Protein AF-0000000067007298 (afdb_homodimer)

Foldseek 3Di:
DDQAQQALAEEEFEVCQWFLNVLLVVSCVVNQYAYEYEYQDHDPVSVVVLVVADPDLPDTRHYHYDYADLLDLVRLLVSQVVCCVNRNAGHQEYELEFAAALLQALDDLNDPDPRSLVRCSRLAVSLVSSVVSNLVRCQVVLHEHEYEYEAALLCQDPDPLHNSNNVRRVNRLVVQQVCLCCCVVRVYAGEYEHEAAAPICSAPVGCLRCVQADVVVADHHYSNLSSVVRSCCGPVPPDGGSWYWYGQDSPDIDTADPPPGPGDDPNRDGDRPVVSCVVSVVSVVVVVVVVD/DDQAQQALAEEEAEVCQWFLNVLLVVSCVVNQYAYEYEYQDHDPVSVVVLVVADPDLPDTRYYHYDYADLLDLVRLLVSQVVCCVNRNAGHQEYELEFAAALLQALDDLNDPDPRSLVRCSRLAVSLVSSVVSNLVRCQVVLHEHEYEYEAALLCQDPDPLHNSNNVRRVNRLVVQQVCLCCCVVRVYAGEYEHEAAAPICSAPVGCLRVVQADVVVADHHYSNLSSVVRSCCGPVPPDGGSWYWYGQDSPDIDTADPPPGPGDDPNRDGDRPVVSCVVSVVSVVVVVVVVD

Nearest PDB structures (foldseek):
  3aus-assembly1_A  TM=8.364E-01  e=3.719E-18  Priestia megaterium
  4za2-assembly1_D  TM=8.605E-01  e=2.045E-17  Pectobacterium carotovorum subsp. carotovorum
  8w0o-assembly1_G  TM=8.439E-01  e=4.797E-17  B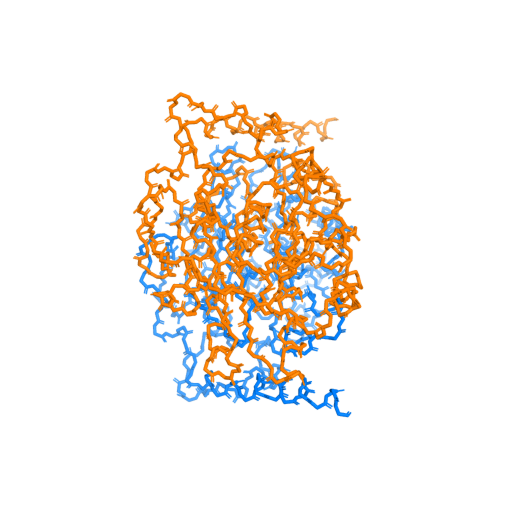acillus subtilis
  3wye-assembly1_B-2  TM=8.477E-01  e=1.271E-16  Klebsiella pneumoniae
  7e6o-assembly1_A  TM=8.256E-01  e=1.723E-16  Paracoccus denitrificans PD1222

Sequence (584 aa):
MSTPDLTGKGAIVTGGGSGISLAFTRHLHQAGCNVLICDLGLHREAQSWLDSLPKTSDANPRVVFSKTDVTDWKQLEQAFDVYAKEFGGVPHVLCPGAGIYEPSAPNFWNDKDDDGYKILRINLEHPIKMSRIAIRRWVQAGQPGNIILISSTGAQKASILTPLYGAAKQGISNLARALAPLEKMENIRVTAVAPGPTMSPLMYDHPEAIRFVDPEKDKLATTDEIARGMMALCFSGKFPAGTVLEVTHPDHWREVSLLNDPGPGAHAFTSRKDDAIVDVIAALDDDRARNRMSTPDLTGKGAIVTGGGSGISLAFTRHLHQAGCNVLICDLGLHREAQSWLDSLPKTSDANPRVVFSKTDVTDWKQLEQAFDVYAKEFGGVPHVLCPGAGIYEPSAPNFWNDKDDDGYKILRINLEHPIKMSRIAIRRWVQAGQPGNIILISSTGAQKASILTPLYGAAKQGISNLARALAPLEKMENIRVTAVAPGPTMSPLMYDHPEAIRFVDPEKDKLATTDEIARGMMALCFSGKFPAGTVLEVTHPDHWREVSLLNDPGPGAHAFTSRKDDAIVDVIAALDDDRARNR

Organism: NCBI:txid86049

Secondary structure (DSSP, 8-state):
-PPP--TT-EEEEETTTSHHHHHHHHHHHHTT-EEEEEES---HHHHHHHHHS--STT-SS-EEEEE--TT-HHHHHHHHHHHHHHHSS--SEEEE-----GGGSS-SSS--SGGGGHHHIIIIIHHHHHHHHHHHHHHHHT--EEEEEE--GGGGS--TT-HHHHHHHHHHHHHHHHTTTHHHHHSEEEEEEEE-SEESHHHHT-HHHHTT--TTT--PEEHHHHHHHHHHHHHSS-S-TT-EEEE-SSS-EEEPPSSS-----GGG--TTGGGGHHHHHHHHHHHHHHT-/-PPP--TT-EEEEETTTSHHHHHHHHHHHHTT-EEEEEES---HHHHHHHHHS--STT-SS-EEEEE--TT-HHHHHHHHHHHHHHHSS--SEEEE-----GGGSS-SSS-SSGGGGHHHIIIIIHHHHHHHHHHHHHHHHT--EEEEEE--GGGGS--TT-HHHHHHHHHHHHHHHHTTTHHHHHSEEEEEEEE-SEESHHHHT-HHHHTT--TTT--PEEHHHHHHHHHHHHHSS-S-TT-EEEE-SSS-EEEPPSSS-----GGG--TTGGGGHHHHHHHHHHHHHHT-

pLDDT: mean 92.86, std 8.15, range [44.5, 98.94]

Solvent-accessible surface area (backbone atoms only — not comparable to full-atom values): 29635 Å² total; per-residue (Å²): 131,84,78,63,82,32,66,89,38,30,29,39,27,26,26,26,21,41,41,49,36,26,35,33,49,51,52,40,39,73,28,26,16,26,34,37,30,28,18,81,58,62,38,70,70,38,48,55,51,57,69,70,45,79,83,53,92,81,46,79,51,44,76,46,83,42,81,31,56,64,76,36,66,68,46,53,56,44,49,54,52,53,42,26,72,75,73,53,69,76,56,42,32,40,26,52,44,36,64,77,53,41,72,74,45,56,21,83,71,69,43,89,56,81,68,23,49,50,54,45,36,37,46,31,46,26,36,53,53,49,49,45,54,48,51,38,54,25,49,37,68,73,39,56,35,35,37,46,38,66,33,28,43,50,41,66,46,69,36,69,82,33,44,63,50,25,17,20,21,35,20,42,46,37,39,15,40,11,40,23,64,35,32,81,74,58,46,27,35,22,26,23,36,16,42,26,53,50,65,26,57,82,28,75,72,27,66,75,52,38,71,33,49,41,76,88,77,29,60,59,32,49,28,61,50,44,21,51,53,48,50,40,56,73,68,62,76,79,50,61,57,22,39,31,35,32,38,45,44,88,87,54,70,43,78,60,52,88,53,52,22,86,56,75,63,82,38,50,56,56,85,32,48,76,64,52,50,57,60,56,50,50,37,50,51,52,35,36,47,67,73,102,129,83,77,63,83,31,66,90,37,30,30,42,27,26,27,25,22,41,42,48,36,26,34,33,48,51,53,41,37,74,27,26,16,28,34,38,29,27,17,82,59,63,38,70,70,40,48,53,53,58,70,68,45,78,82,53,90,81,47,78,50,45,76,46,81,41,82,31,54,63,74,36,67,69,46,52,56,44,49,54,53,52,43,25,74,74,71,52,68,75,56,41,32,40,26,52,44,37,67,79,54,42,71,74,44,57,21,83,71,67,43,89,55,83,68,23,50,49,55,45,36,37,45,30,45,28,35,53,52,49,49,46,52,50,51,40,54,25,49,36,68,73,38,54,36,34,38,46,38,65,32,29,43,52,40,67,46,68,36,68,82,34,45,64,51,26,19,20,21,35,21,43,46,35,40,15,41,12,40,23,64,35,30,82,74,57,46,28,35,23,26,22,36,16,41,27,51,48,66,27,59,80,28,75,73,26,66,75,52,40,72,33,49,42,77,89,77,29,63,60,32,49,29,59,50,45,21,51,53,48,50,39,56,75,68,62,78,76,51,62,58,22,40,31,35,33,38,44,43,88,88,53,69,44,78,61,51,90,51,53,23,84,57,74,63,82,37,50,56,55,83,31,48,76,64,51,51,57,58,56,52,50,35,52,51,51,34,36,48,68,75,103

Structure (mmCIF, N/CA/C/O backbone):
data_AF-0000000067007298-model_v1
#
loop_
_entity.id
_entity.type
_entity.pdbx_description
1 polymer 'NAD-dependent 15-hydroxyprostaglandin dehydrogenase'
#
loop_
_atom_site.group_PDB
_atom_site.id
_atom_site.type_symbol
_atom_site.label_atom_id
_atom_site.label_alt_id
_atom_site.label_comp_id
_atom_site.label_asym_id
_atom_site.label_entity_id
_atom_site.label_seq_id
_atom_site.pdbx_PDB_ins_code
_atom_site.Cartn_x
_atom_site.Cartn_y
_atom_site.Cartn_z
_atom_site.occupancy
_atom_site.B_iso_or_equiv
_atom_site.auth_seq_id
_atom_site.auth_comp_id
_atom_site.auth_asym_id
_atom_site.auth_atom_id
_atom_site.pdbx_PDB_model_num
ATOM 1 N N . MET A 1 1 ? -5.266 19.812 27.375 1 55.03 1 MET A N 1
ATOM 2 C CA . MET A 1 1 ? -3.965 20.219 26.844 1 55.03 1 MET A CA 1
ATOM 3 C C . MET A 1 1 ? -4.027 21.625 26.25 1 55.03 1 MET A C 1
ATOM 5 O O . MET A 1 1 ? -5.059 22.031 25.719 1 55.03 1 MET A O 1
ATOM 9 N N . SER A 1 2 ? -3.096 22.5 26.672 1 64.62 2 SER A N 1
ATOM 10 C CA . SER A 1 2 ? -3.133 23.891 26.203 1 64.62 2 SER A CA 1
ATOM 11 C C . SER A 1 2 ? -2.992 23.969 24.688 1 64.62 2 SER A C 1
ATOM 13 O O . SER A 1 2 ? -2.268 23.188 24.078 1 64.62 2 SER A O 1
ATOM 15 N N . THR A 1 3 ? -3.85 24.688 24.031 1 80.5 3 THR A N 1
ATOM 16 C CA . THR A 1 3 ? -3.811 24.906 22.578 1 80.5 3 THR A CA 1
ATOM 17 C C . THR A 1 3 ? -2.473 25.5 22.156 1 80.5 3 THR A C 1
ATOM 19 O O . THR A 1 3 ? -2.016 26.484 22.75 1 80.5 3 THR A O 1
ATOM 22 N N . PRO A 1 4 ? -1.777 24.797 21.328 1 90.88 4 PRO A N 1
ATOM 23 C CA . PRO A 1 4 ? -0.514 25.359 20.859 1 90.88 4 PRO A CA 1
ATOM 24 C C . PRO A 1 4 ? -0.687 26.734 20.219 1 90.88 4 PRO A C 1
ATOM 26 O O . PRO A 1 4 ? -1.774 27.062 19.734 1 90.88 4 PRO A O 1
ATOM 29 N N . ASP A 1 5 ? 0.303 27.625 20.359 1 95.38 5 ASP A N 1
ATOM 30 C CA . ASP A 1 5 ? 0.325 28.906 19.656 1 95.38 5 ASP A CA 1
ATOM 31 C C . ASP A 1 5 ? 1.028 28.781 18.312 1 95.38 5 ASP A C 1
ATOM 33 O O . ASP A 1 5 ? 2.254 28.672 18.25 1 95.38 5 ASP A O 1
ATOM 37 N N . LEU A 1 6 ? 0.239 28.828 17.234 1 96.94 6 LEU A N 1
ATOM 38 C CA . LEU A 1 6 ? 0.769 28.641 15.891 1 96.94 6 LEU A CA 1
ATOM 39 C C . LEU A 1 6 ? 0.742 29.938 15.109 1 96.94 6 LEU A C 1
ATOM 41 O O . LEU A 1 6 ? 0.71 29.938 13.875 1 96.94 6 LEU A O 1
ATOM 45 N N . THR A 1 7 ? 0.731 31.031 15.883 1 96.12 7 THR A N 1
ATOM 46 C CA . THR A 1 7 ? 0.759 32.344 15.234 1 96.12 7 THR A CA 1
ATOM 47 C C . THR A 1 7 ? 1.989 32.469 14.344 1 96.12 7 THR A C 1
ATOM 49 O O . THR A 1 7 ? 3.105 32.188 14.766 1 96.12 7 THR A O 1
ATOM 52 N N . GLY A 1 8 ? 1.738 32.844 13.133 1 93.5 8 GLY A N 1
ATOM 53 C CA . GLY A 1 8 ? 2.828 33.031 12.188 1 93.5 8 GLY A CA 1
ATOM 54 C C . GLY A 1 8 ? 3.244 31.75 11.477 1 93.5 8 GLY A C 1
ATOM 55 O O . GLY A 1 8 ? 4.094 31.781 10.586 1 93.5 8 GLY A O 1
ATOM 56 N N . LYS A 1 9 ? 2.664 30.672 11.828 1 96.38 9 LYS A N 1
ATOM 57 C CA . LYS A 1 9 ? 2.934 29.406 11.156 1 96.38 9 LYS A CA 1
ATOM 58 C C . LYS A 1 9 ? 1.862 29.094 10.117 1 96.38 9 LYS A C 1
ATOM 60 O O . LYS A 1 9 ? 0.823 29.75 10.07 1 96.38 9 LYS A O 1
ATOM 65 N N . GLY A 1 10 ? 2.182 28.172 9.234 1 98.25 10 GLY A N 1
ATOM 66 C CA . GLY A 1 10 ? 1.24 27.828 8.18 1 98.25 10 GLY A CA 1
ATOM 67 C C . GLY A 1 10 ? 1.173 26.328 7.914 1 98.25 10 GLY A C 1
ATOM 68 O O . GLY A 1 10 ? 2.041 25.578 8.359 1 98.25 10 GLY A O 1
ATOM 69 N N . ALA A 1 11 ? 0.067 25.938 7.227 1 98.88 11 ALA A N 1
ATOM 70 C CA . ALA A 1 11 ? -0.175 24.547 6.902 1 98.88 11 ALA A CA 1
ATOM 71 C C . ALA A 1 11 ? -0.782 24.391 5.512 1 98.88 11 ALA A C 1
ATOM 73 O O . ALA A 1 11 ? -1.466 25.297 5.027 1 98.88 11 ALA A O 1
ATOM 74 N N . ILE A 1 12 ? -0.467 23.344 4.844 1 98.94 12 ILE A N 1
ATOM 75 C CA . ILE A 1 12 ? -1.199 22.859 3.678 1 98.94 12 ILE A CA 1
ATOM 76 C C . ILE A 1 12 ? -1.987 21.609 4.043 1 98.94 12 ILE A C 1
ATOM 78 O O . ILE A 1 12 ? -1.434 20.656 4.609 1 98.94 12 ILE A O 1
ATOM 82 N N . VAL A 1 13 ? -3.27 21.625 3.785 1 98.94 13 VAL A N 1
ATOM 83 C CA . VAL A 1 13 ? -4.148 20.484 4.066 1 98.94 13 VAL A CA 1
ATOM 84 C C . VAL A 1 13 ? -4.891 20.078 2.793 1 98.94 13 VAL A C 1
ATOM 86 O O . VAL A 1 13 ? -5.754 20.812 2.309 1 98.94 13 VAL A O 1
ATOM 89 N N . THR A 1 14 ? -4.57 18.953 2.213 1 98.88 14 THR A N 1
ATOM 90 C CA . THR A 1 14 ? -5.41 18.438 1.137 1 98.88 14 THR A CA 1
ATOM 91 C C . THR A 1 14 ? -6.637 17.719 1.701 1 98.88 14 THR A C 1
ATOM 93 O O . THR A 1 14 ? -6.594 17.188 2.809 1 98.88 14 THR A O 1
ATOM 96 N N . GLY A 1 15 ? -7.668 17.75 0.912 1 98.31 15 GLY A N 1
ATOM 97 C CA . GLY A 1 15 ? -8.922 17.203 1.422 1 98.31 15 GLY A CA 1
ATOM 98 C C . GLY A 1 15 ? -9.531 18.047 2.516 1 98.31 15 GLY A C 1
ATOM 99 O O . GLY A 1 15 ? -10.445 17.609 3.219 1 98.31 15 GLY A O 1
ATOM 100 N N . GLY A 1 16 ? -9.031 19.25 2.705 1 98.38 16 GLY A N 1
ATOM 101 C CA . GLY A 1 16 ? -9.469 20.125 3.775 1 98.38 16 GLY A CA 1
ATOM 102 C C . GLY A 1 16 ? -10.852 20.719 3.545 1 98.38 16 GLY A C 1
ATOM 103 O O . GLY A 1 16 ? -11.352 21.484 4.367 1 98.38 16 GLY A O 1
ATOM 104 N N . GLY A 1 17 ? -11.492 20.328 2.461 1 97.56 17 GLY A N 1
ATOM 105 C CA . GLY A 1 17 ? -12.812 20.844 2.135 1 97.56 17 GLY A CA 1
ATOM 106 C C . GLY A 1 17 ? -13.938 20.078 2.797 1 97.56 17 GLY A C 1
ATOM 107 O O . GLY A 1 17 ? -15.109 20.438 2.65 1 97.56 17 GLY A O 1
ATOM 108 N N . SER A 1 18 ? -13.578 19 3.57 1 96.81 18 SER A N 1
ATOM 109 C CA . SER A 1 18 ? -14.633 18.234 4.215 1 96.81 18 SER A CA 1
ATOM 110 C C . SER A 1 18 ? -14.07 17.344 5.316 1 96.81 18 SER A C 1
ATOM 112 O O . SER A 1 18 ? -12.852 17.172 5.422 1 96.81 18 SER A O 1
ATOM 114 N N . GLY A 1 19 ? -14.883 16.984 6.199 1 96.75 19 GLY A N 1
ATOM 115 C CA . GLY A 1 19 ? -14.656 15.852 7.086 1 96.75 19 GLY A CA 1
ATOM 116 C C . GLY A 1 19 ? -13.523 16.094 8.07 1 96.75 19 GLY A C 1
ATOM 117 O O . GLY A 1 19 ? -13.461 17.141 8.711 1 96.75 19 GLY A O 1
ATOM 118 N N . ILE A 1 20 ? -12.711 15.062 8.242 1 97.62 20 ILE A N 1
ATOM 119 C CA . ILE A 1 20 ? -11.648 15.031 9.234 1 97.62 20 ILE A CA 1
ATOM 120 C C . ILE A 1 20 ? -10.641 16.141 8.945 1 97.62 20 ILE A C 1
ATOM 122 O O . ILE A 1 20 ? -10.219 16.859 9.852 1 97.62 20 ILE A O 1
ATOM 126 N N . SER A 1 21 ? -10.312 16.328 7.676 1 98.69 21 SER A N 1
ATOM 127 C CA . SER A 1 21 ? -9.305 17.312 7.305 1 98.69 21 SER A CA 1
ATOM 128 C C . SER A 1 21 ? -9.828 18.734 7.477 1 98.69 21 SER A C 1
ATOM 130 O O . SER A 1 21 ? -9.07 19.656 7.809 1 98.69 21 SER A O 1
ATOM 132 N N . LEU A 1 22 ? -11.148 18.922 7.281 1 98.62 22 LEU A N 1
ATOM 133 C CA . LEU A 1 22 ? -11.75 20.219 7.574 1 98.62 22 LEU A CA 1
ATOM 134 C C . LEU A 1 22 ? -11.695 20.516 9.07 1 98.62 22 LEU A C 1
ATOM 136 O O . LEU A 1 22 ? -11.352 21.641 9.469 1 98.62 22 LEU A O 1
ATOM 140 N N . ALA A 1 23 ? -12.023 19.516 9.867 1 98.44 23 ALA A N 1
ATOM 141 C CA . ALA A 1 23 ? -11.969 19.688 11.312 1 98.44 23 ALA A CA 1
ATOM 142 C C . ALA A 1 23 ? -10.555 20.031 11.766 1 98.44 23 ALA A C 1
ATOM 144 O O . ALA A 1 23 ? -10.359 20.891 12.625 1 98.44 23 ALA A O 1
ATOM 145 N N . PHE A 1 24 ? -9.578 19.375 11.195 1 98.62 24 PHE A N 1
ATOM 146 C CA . PHE A 1 24 ? -8.188 19.672 11.516 1 98.62 24 PHE A CA 1
ATOM 147 C C . PHE A 1 24 ? -7.828 21.094 11.117 1 98.62 24 PHE A C 1
ATOM 149 O O . PHE A 1 24 ? -7.18 21.812 11.883 1 98.62 24 PHE A O 1
ATOM 156 N N . THR A 1 25 ? -8.289 21.516 9.93 1 98.75 25 THR A N 1
ATOM 157 C CA . THR A 1 25 ? -8.078 22.875 9.453 1 98.75 25 THR A CA 1
ATOM 158 C C . THR A 1 25 ? -8.625 23.891 10.453 1 98.75 25 THR A C 1
ATOM 160 O O . THR A 1 25 ? -7.969 24.875 10.766 1 98.75 25 THR A O 1
ATOM 163 N N . ARG A 1 26 ? -9.797 23.641 10.969 1 98.38 26 ARG A N 1
ATOM 164 C CA . ARG A 1 26 ? -10.422 24.531 11.938 1 98.38 26 ARG A CA 1
ATOM 165 C C . ARG A 1 26 ? -9.594 24.641 13.211 1 98.38 26 ARG A C 1
ATOM 167 O O . ARG A 1 26 ? -9.414 25.734 13.75 1 98.38 26 ARG A O 1
ATOM 174 N N . HIS A 1 27 ? -9.078 23.5 13.656 1 98.12 27 HIS A N 1
ATOM 175 C CA . HIS A 1 27 ? -8.242 23.5 14.852 1 98.12 27 HIS A CA 1
ATOM 176 C C . HIS A 1 27 ? -6.949 24.266 14.625 1 98.12 27 HIS A C 1
ATOM 178 O O . HIS A 1 27 ? -6.512 25.031 15.492 1 98.12 27 HIS A O 1
ATOM 184 N N . LEU A 1 28 ? -6.332 24.094 13.477 1 98.5 28 LEU A N 1
ATOM 185 C CA . LEU A 1 28 ? -5.121 24.828 13.125 1 98.5 28 LEU A CA 1
ATOM 186 C C . LEU A 1 28 ? -5.387 26.328 13.109 1 98.5 28 LEU A C 1
ATOM 188 O O . LEU A 1 28 ? -4.625 27.109 13.688 1 98.5 28 LEU A O 1
ATOM 192 N N . HIS A 1 29 ? -6.492 26.688 12.469 1 97.88 29 HIS A N 1
ATOM 193 C CA . HIS A 1 29 ? -6.867 28.094 12.367 1 97.88 29 HIS A CA 1
ATOM 194 C C . HIS A 1 29 ? -7.113 28.703 13.75 1 97.88 29 HIS A C 1
ATOM 196 O O . HIS A 1 29 ? -6.645 29.797 14.039 1 97.88 29 HIS A O 1
ATOM 202 N N . GLN A 1 30 ? -7.805 27.938 14.555 1 96.69 30 GLN A N 1
ATOM 203 C CA . GLN A 1 30 ? -8.102 28.391 15.906 1 96.69 30 GLN A CA 1
ATOM 204 C C . GLN A 1 30 ? -6.82 28.609 16.703 1 96.69 30 GLN A C 1
ATOM 206 O O . GLN A 1 30 ? -6.766 29.484 17.578 1 96.69 30 GLN A O 1
ATOM 211 N N . ALA A 1 31 ? -5.809 27.906 16.359 1 97.69 31 ALA A N 1
ATOM 212 C CA . ALA A 1 31 ? -4.531 28 17.062 1 97.69 31 ALA A CA 1
ATOM 213 C C . ALA A 1 31 ? -3.664 29.109 16.484 1 97.69 31 ALA A C 1
ATOM 215 O O . ALA A 1 31 ? -2.533 29.312 16.922 1 97.69 31 ALA A O 1
ATOM 216 N N . GLY A 1 32 ? -4.156 29.781 15.43 1 97.19 32 GLY A N 1
ATOM 217 C CA . GLY A 1 32 ? -3.451 30.938 14.875 1 97.19 32 GLY A CA 1
ATOM 218 C C . GLY A 1 32 ? -2.715 30.609 13.586 1 97.19 32 GLY A C 1
ATOM 219 O O . GLY A 1 32 ? -1.942 31.438 13.086 1 97.19 32 GLY A O 1
ATOM 220 N N . CYS A 1 33 ? -2.949 29.438 12.992 1 97.81 33 CYS A N 1
ATOM 221 C CA . CYS A 1 33 ? -2.217 28.938 11.836 1 97.81 33 CYS A CA 1
ATOM 222 C C . CYS A 1 33 ? -2.869 29.375 10.539 1 97.81 33 CYS A C 1
ATOM 224 O O . CYS A 1 33 ? -4.086 29.281 10.383 1 97.81 33 CYS A O 1
ATOM 226 N N . ASN A 1 34 ? -2.07 29.969 9.578 1 97.69 34 ASN A N 1
ATOM 227 C CA . ASN A 1 34 ? -2.555 30.125 8.211 1 97.69 34 ASN A CA 1
ATOM 228 C C . ASN A 1 34 ? -2.695 28.781 7.508 1 97.69 34 ASN A C 1
ATOM 230 O O . ASN A 1 34 ? -1.831 27.906 7.641 1 97.69 34 ASN A O 1
ATOM 234 N N . VAL A 1 35 ? -3.811 28.578 6.809 1 98.62 35 VAL A N 1
ATOM 235 C CA . VAL A 1 35 ? -4.016 27.25 6.223 1 98.62 35 VAL A CA 1
ATOM 236 C C . VAL A 1 35 ? -4.395 27.391 4.75 1 98.62 35 VAL A C 1
ATOM 238 O O . VAL A 1 35 ? -5.289 28.172 4.402 1 98.62 35 VAL A O 1
ATOM 241 N N . LEU A 1 36 ? -3.688 26.734 3.865 1 98.81 36 LEU A N 1
ATOM 242 C CA . LEU A 1 36 ? -4.098 26.516 2.482 1 98.81 36 LEU A CA 1
ATOM 243 C C . LEU A 1 36 ? -4.855 25.188 2.34 1 98.81 36 LEU A C 1
ATOM 245 O O . LEU A 1 36 ? -4.281 24.125 2.521 1 98.81 36 LEU A O 1
ATOM 249 N N . ILE A 1 37 ? -6.129 25.281 2.029 1 98.81 37 ILE A N 1
ATOM 250 C CA . ILE A 1 37 ? -6.941 24.109 1.726 1 98.81 37 ILE A CA 1
ATOM 251 C C . ILE A 1 37 ? -6.762 23.719 0.26 1 98.81 37 ILE A C 1
ATOM 253 O O . ILE A 1 37 ? -7.008 24.531 -0.637 1 98.81 37 ILE A O 1
ATOM 257 N N . CYS A 1 38 ? -6.324 22.547 0.011 1 98.88 38 CYS A N 1
ATOM 258 C CA . CYS A 1 38 ? -6.254 21.969 -1.327 1 98.88 38 CYS A CA 1
ATOM 259 C C . CYS A 1 38 ? -7.285 20.859 -1.499 1 98.88 38 CYS A C 1
ATOM 261 O O . CYS A 1 38 ? -7.25 19.844 -0.785 1 98.88 38 CYS A O 1
ATOM 263 N N . ASP A 1 39 ? -8.18 21 -2.391 1 98.44 39 ASP A N 1
ATOM 264 C CA . ASP A 1 39 ? -9.266 20.047 -2.619 1 98.44 39 ASP A CA 1
ATOM 265 C C . ASP A 1 39 ? -9.867 20.234 -4.012 1 98.44 39 ASP A C 1
ATOM 267 O O . ASP A 1 39 ? -9.586 21.219 -4.691 1 98.44 39 ASP A O 1
ATOM 271 N N . LEU A 1 40 ? -10.641 19.25 -4.438 1 97.38 40 LEU A N 1
ATOM 272 C CA . LEU A 1 40 ? -11.383 19.391 -5.688 1 97.38 40 LEU A CA 1
ATOM 273 C C . LEU A 1 40 ? -12.539 20.375 -5.523 1 97.38 40 LEU A C 1
ATOM 275 O O . LEU A 1 40 ? -12.961 21 -6.492 1 97.38 40 LEU A O 1
ATOM 279 N N . GLY A 1 41 ? -13.07 20.422 -4.316 1 96.81 41 GLY A N 1
ATOM 280 C CA . GLY A 1 41 ? -14.195 21.281 -3.996 1 96.81 41 GLY A CA 1
ATOM 281 C C . GLY A 1 41 ? -14.461 21.391 -2.506 1 96.81 41 GLY A C 1
ATOM 282 O O . GLY A 1 41 ? -13.812 20.719 -1.704 1 96.81 41 GLY A O 1
ATOM 283 N N . LEU A 1 42 ? -15.352 22.328 -2.148 1 97.44 42 LEU A N 1
ATOM 284 C CA . LEU A 1 42 ? -15.742 22.562 -0.762 1 97.44 42 LEU A CA 1
ATOM 285 C C . LEU A 1 42 ? -17.125 21.969 -0.482 1 97.44 42 LEU A C 1
ATOM 287 O O . LEU A 1 42 ? -18.078 22.25 -1.202 1 97.44 42 LEU A O 1
ATOM 291 N N . HIS A 1 43 ? -17.078 21.094 0.503 1 96.25 43 HIS A N 1
ATOM 292 C CA . HIS A 1 43 ? -18.391 20.688 1.004 1 96.25 43 HIS A CA 1
ATOM 293 C C . HIS A 1 43 ? -19.156 21.891 1.547 1 96.25 43 HIS A C 1
ATOM 295 O O . HIS A 1 43 ? -18.562 22.906 1.887 1 96.25 43 HIS A O 1
ATOM 301 N N . ARG A 1 44 ? -20.453 21.766 1.698 1 95.81 44 ARG A N 1
ATOM 302 C CA . ARG A 1 44 ? -21.312 22.859 2.152 1 95.81 44 ARG A CA 1
ATOM 303 C C . ARG A 1 44 ? -20.859 23.375 3.516 1 95.81 44 ARG A C 1
ATOM 305 O O . ARG A 1 44 ? -20.875 24.578 3.76 1 95.81 44 ARG A O 1
ATOM 312 N N . GLU A 1 45 ? -20.469 22.453 4.34 1 95.62 45 GLU A N 1
ATOM 313 C CA . GLU A 1 45 ? -20 22.844 5.672 1 95.62 45 GLU A CA 1
ATOM 314 C C . GLU A 1 45 ? -18.734 23.688 5.594 1 95.62 45 GLU A C 1
ATOM 316 O O . GLU A 1 45 ? -18.578 24.656 6.344 1 95.62 45 GLU A O 1
ATOM 321 N N . ALA A 1 46 ? -17.875 23.312 4.75 1 97.75 46 ALA A N 1
ATOM 322 C CA . ALA A 1 46 ? -16.625 24.062 4.57 1 97.75 46 ALA A CA 1
ATOM 323 C C . ALA A 1 46 ? -16.891 25.453 4 1 97.75 46 ALA A C 1
ATOM 325 O O . ALA A 1 46 ? -16.328 26.438 4.473 1 97.75 46 ALA A O 1
ATOM 326 N N . GLN A 1 47 ? -17.75 25.484 3.006 1 97.62 47 GLN A N 1
ATOM 327 C CA . GLN A 1 47 ? -18.109 26.75 2.393 1 97.62 47 GLN A CA 1
ATOM 328 C C . GLN A 1 47 ? -18.688 27.719 3.42 1 97.62 47 GLN A C 1
ATOM 330 O O . GLN A 1 47 ? -18.297 28.875 3.49 1 97.62 47 GLN A O 1
ATOM 335 N N . SER A 1 48 ? -19.625 27.203 4.191 1 97.38 48 SER A N 1
ATOM 336 C CA . SER A 1 48 ? -20.281 28.031 5.215 1 97.38 48 SER A CA 1
ATOM 337 C C . SER A 1 48 ? -19.266 28.547 6.23 1 97.38 48 SER A C 1
ATOM 339 O O . SER A 1 48 ? -19.328 29.703 6.637 1 97.38 48 SER A O 1
ATOM 341 N N . TRP A 1 49 ? -18.344 27.672 6.633 1 97.5 49 TRP A N 1
ATOM 342 C CA . TRP A 1 49 ? -17.328 28.078 7.605 1 97.5 49 TRP A CA 1
ATOM 343 C C . TRP A 1 49 ? -16.406 29.141 7.027 1 97.5 49 TRP A C 1
ATOM 345 O O . TRP A 1 49 ? -16.141 30.156 7.672 1 97.5 49 TRP A O 1
ATOM 355 N N . LEU A 1 50 ? -15.961 28.922 5.824 1 96.75 50 LEU A N 1
ATOM 356 C CA . LEU A 1 50 ? -15.062 29.891 5.18 1 96.75 50 LEU A CA 1
ATOM 357 C C . LEU A 1 50 ? -15.75 31.234 5.004 1 96.75 50 LEU A C 1
ATOM 359 O O . LEU A 1 50 ? -15.117 32.281 5.164 1 96.75 50 LEU A O 1
ATOM 363 N N . ASP A 1 51 ? -17.031 31.203 4.684 1 96.06 51 ASP A N 1
ATOM 364 C CA . ASP A 1 51 ? -17.797 32.438 4.5 1 96.06 51 ASP A CA 1
ATOM 365 C C . ASP A 1 51 ? -17.938 33.219 5.812 1 96.06 51 ASP A C 1
ATOM 367 O O . ASP A 1 51 ? -18.172 34.406 5.809 1 96.06 51 ASP A O 1
ATOM 371 N N . SER A 1 52 ? -17.781 32.469 6.891 1 95.75 52 SER A N 1
ATOM 372 C CA . SER A 1 52 ? -17.953 33.094 8.195 1 95.75 52 SER A CA 1
ATOM 373 C C . SER A 1 52 ? -16.656 33.781 8.656 1 95.75 52 SER A C 1
ATOM 375 O O . SER A 1 52 ? -16.672 34.562 9.609 1 95.75 52 SER A O 1
ATOM 377 N N . LEU A 1 53 ? -15.547 33.406 8.062 1 95.06 53 LEU A N 1
ATOM 378 C CA . LEU A 1 53 ? -14.258 33.969 8.438 1 95.06 53 LEU A CA 1
ATOM 379 C C . LEU A 1 53 ? -14.078 35.375 7.879 1 95.06 53 LEU A C 1
ATOM 381 O O . LEU A 1 53 ? -14.641 35.719 6.836 1 95.06 53 LEU A O 1
ATOM 385 N N . PRO A 1 54 ? -13.312 36.25 8.586 1 89.06 54 PRO A N 1
ATOM 386 C CA . PRO A 1 54 ? -13.016 37.562 8.031 1 89.06 54 PRO A CA 1
ATOM 387 C C . PRO A 1 54 ? -12.328 37.5 6.672 1 89.06 54 PRO A C 1
ATOM 389 O O . PRO A 1 54 ? -11.453 36.656 6.461 1 89.06 54 PRO A O 1
ATOM 392 N N . LYS A 1 55 ? -12.789 38.312 5.84 1 79.06 55 LYS A N 1
ATOM 393 C CA . LYS A 1 55 ? -12.266 38.281 4.477 1 79.06 55 LYS A CA 1
ATOM 394 C C . LYS A 1 55 ? -11.32 39.469 4.23 1 79.06 55 LYS A C 1
ATOM 396 O O . LYS A 1 55 ? -10.805 39.625 3.123 1 79.06 55 LYS A O 1
ATOM 401 N N . THR A 1 56 ? -10.938 40.125 5.25 1 79.38 56 THR A N 1
ATOM 402 C CA . THR A 1 56 ? -10.07 41.25 5.055 1 79.38 56 THR A CA 1
ATOM 403 C C . THR A 1 56 ? -8.617 40.812 4.867 1 79.38 56 THR A C 1
ATOM 405 O O . THR A 1 56 ? -8.227 39.75 5.344 1 79.38 56 THR A O 1
ATOM 408 N N . SER A 1 57 ? -7.93 41.531 4.125 1 74.06 57 SER A N 1
ATOM 409 C CA . SER A 1 57 ? -6.531 41.219 3.846 1 74.06 57 SER A CA 1
ATOM 410 C C . SER A 1 57 ? -5.699 41.219 5.121 1 74.06 57 SER A C 1
ATOM 412 O O . SER A 1 57 ? -4.621 40.625 5.164 1 74.06 57 SER A O 1
ATOM 414 N N . ASP A 1 58 ? -6.215 41.844 6.156 1 82.12 58 ASP A N 1
ATOM 415 C CA . ASP A 1 58 ? -5.434 41.969 7.387 1 82.12 58 ASP A CA 1
ATOM 416 C C . ASP A 1 58 ? -5.836 40.906 8.398 1 82.12 58 ASP A C 1
ATOM 418 O O . ASP A 1 58 ? -5.312 40.844 9.508 1 82.12 58 ASP A O 1
ATOM 422 N N . ALA A 1 59 ? -6.723 40.062 7.875 1 85.38 59 ALA A N 1
ATOM 423 C CA . ALA A 1 59 ? -7.113 38.969 8.766 1 85.38 59 ALA A CA 1
ATOM 424 C C . ALA A 1 59 ? -5.93 38.062 9.07 1 85.38 59 ALA A C 1
ATOM 426 O O . ALA A 1 59 ? -5.117 37.781 8.188 1 85.38 59 ALA A O 1
ATOM 427 N N . ASN A 1 60 ? -5.699 37.812 10.281 1 89 60 ASN A N 1
ATOM 428 C CA . ASN A 1 60 ? -4.684 36.875 10.766 1 89 60 ASN A CA 1
ATOM 429 C C . ASN A 1 60 ? -5.191 36.062 11.961 1 89 60 ASN A C 1
ATOM 431 O O . ASN A 1 60 ? -5.574 36.656 12.984 1 89 60 ASN A O 1
ATOM 435 N N . PRO A 1 61 ? -5.324 34.688 11.711 1 95.5 61 PRO A N 1
ATOM 436 C CA . PRO A 1 61 ? -4.875 33.844 10.617 1 95.5 61 PRO A CA 1
ATOM 437 C C . PRO A 1 61 ? -5.871 33.781 9.461 1 95.5 61 PRO A C 1
ATOM 439 O O . PRO A 1 61 ? -7.035 34.156 9.625 1 95.5 61 PRO A O 1
ATOM 442 N N . ARG A 1 62 ? -5.379 33.344 8.281 1 96.06 62 ARG A N 1
ATOM 443 C CA . ARG A 1 62 ? -6.199 33.25 7.078 1 96.06 62 ARG A CA 1
ATOM 444 C C . ARG A 1 62 ? -6.32 31.781 6.641 1 96.06 62 ARG A C 1
ATOM 446 O O . ARG A 1 62 ? -5.438 30.969 6.922 1 96.06 62 ARG A O 1
ATOM 453 N N . VAL A 1 63 ? -7.41 31.5 6.047 1 97.56 63 VAL A N 1
ATOM 454 C CA . VAL A 1 63 ? -7.621 30.234 5.352 1 97.56 63 VAL A CA 1
ATOM 455 C C . VAL A 1 63 ? -7.918 30.5 3.877 1 97.56 63 VAL A C 1
ATOM 457 O O . VAL A 1 63 ? -8.812 31.266 3.545 1 97.56 63 VAL A O 1
ATOM 460 N N . VAL A 1 64 ? -7.156 29.906 2.986 1 96.81 64 VAL A N 1
ATOM 461 C CA . VAL A 1 64 ? -7.316 30.094 1.547 1 96.81 64 VAL A CA 1
ATOM 462 C C . VAL A 1 64 ? -7.609 28.734 0.891 1 96.81 64 VAL A C 1
ATOM 464 O O . VAL A 1 64 ? -7.027 27.719 1.265 1 96.81 64 VAL A O 1
ATOM 467 N N . PHE A 1 65 ? -8.562 28.734 -0.062 1 98.06 65 PHE A N 1
ATOM 468 C CA . PHE A 1 65 ? -8.898 27.547 -0.831 1 98.06 65 PHE A CA 1
ATOM 469 C C . PHE A 1 65 ? -8.211 27.562 -2.188 1 98.06 65 PHE A C 1
ATOM 471 O O . PHE A 1 65 ? -8.188 28.594 -2.867 1 98.06 65 PHE A O 1
ATOM 478 N N . SER A 1 66 ? -7.566 26.469 -2.52 1 98.56 66 SER A N 1
ATOM 479 C CA . SER A 1 66 ? -6.996 26.25 -3.844 1 98.56 66 SER A CA 1
ATOM 480 C C . SER A 1 66 ? -7.488 24.938 -4.445 1 98.56 66 SER A C 1
ATOM 482 O O . SER A 1 66 ? -7.238 23.859 -3.896 1 98.56 66 SER A O 1
ATOM 484 N N . LYS A 1 67 ? -8.227 25.031 -5.594 1 98.62 67 LYS A N 1
ATOM 485 C CA . LYS A 1 67 ? -8.648 23.812 -6.277 1 98.62 67 LYS A CA 1
ATOM 486 C C . LYS A 1 67 ? -7.449 22.969 -6.719 1 98.62 67 LYS A C 1
ATOM 488 O O . LYS A 1 67 ? -6.57 23.469 -7.426 1 98.62 67 LYS A O 1
ATOM 493 N N . THR A 1 68 ? -7.422 21.719 -6.266 1 98.62 68 THR A N 1
ATOM 494 C CA . THR A 1 68 ? -6.262 20.875 -6.492 1 98.62 68 THR A CA 1
ATOM 495 C C . THR A 1 68 ? -6.684 19.422 -6.73 1 98.62 68 THR A C 1
ATOM 497 O O . THR A 1 68 ? -7.406 18.844 -5.914 1 98.62 68 THR A O 1
ATOM 500 N N . ASP A 1 69 ? -6.285 18.891 -7.859 1 98.19 69 ASP A N 1
ATOM 501 C CA . ASP A 1 69 ? -6.363 17.453 -8.086 1 98.19 69 ASP A CA 1
ATOM 502 C C . ASP A 1 69 ? -5.125 16.734 -7.547 1 98.19 69 ASP A C 1
ATOM 504 O O . ASP A 1 69 ? -4.047 16.828 -8.141 1 98.19 69 ASP A O 1
ATOM 508 N N . VAL A 1 70 ? -5.348 15.984 -6.496 1 97.56 70 VAL A N 1
ATOM 509 C CA . VAL A 1 70 ? -4.203 15.453 -5.762 1 97.56 70 VAL A CA 1
ATOM 510 C C . VAL A 1 70 ? -3.576 14.305 -6.543 1 97.56 70 VAL A C 1
ATOM 512 O O . VAL A 1 70 ? -2.504 13.812 -6.184 1 97.56 70 VAL A O 1
ATOM 515 N N . THR A 1 71 ? -4.227 13.82 -7.613 1 93.88 71 THR A N 1
ATOM 516 C CA . THR A 1 71 ? -3.646 12.766 -8.445 1 93.88 71 THR A CA 1
ATOM 517 C C . THR A 1 71 ? -2.688 13.359 -9.477 1 93.88 71 THR A C 1
ATOM 519 O O . THR A 1 71 ? -1.993 12.617 -10.18 1 93.88 71 THR A O 1
ATOM 522 N N . ASP A 1 72 ? -2.656 14.68 -9.555 1 94.56 72 ASP A N 1
ATOM 523 C CA . ASP A 1 72 ? -1.791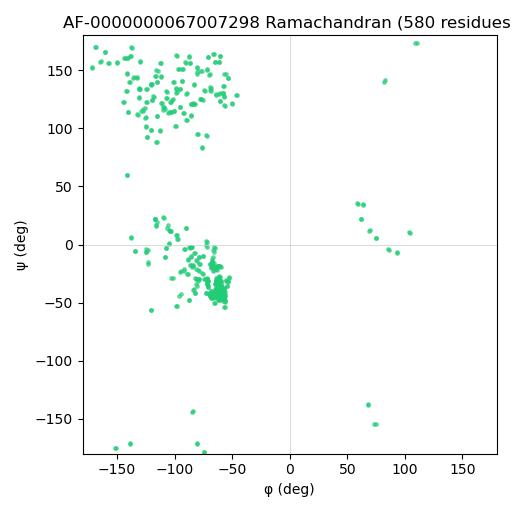 15.391 -10.5 1 94.56 72 ASP A CA 1
ATOM 524 C C . ASP A 1 72 ? -0.543 15.922 -9.797 1 94.56 72 ASP A C 1
ATOM 526 O O . ASP A 1 72 ? -0.623 16.875 -9.016 1 94.56 72 ASP A O 1
ATOM 530 N N . TRP A 1 73 ? 0.6 15.422 -10.148 1 92 73 TRP A N 1
ATOM 531 C CA . TRP A 1 73 ? 1.866 15.773 -9.516 1 92 73 TRP A CA 1
ATOM 532 C C . TRP A 1 73 ? 2.129 17.281 -9.633 1 92 73 TRP A C 1
ATOM 534 O O . TRP A 1 73 ? 2.564 17.906 -8.664 1 92 73 TRP A O 1
ATOM 544 N N . LYS A 1 74 ? 1.939 17.828 -10.766 1 94.25 74 LYS A N 1
ATOM 545 C CA . LYS A 1 74 ? 2.201 19.25 -10.984 1 94.25 74 LYS A CA 1
ATOM 546 C C . LYS A 1 74 ? 1.344 20.109 -10.062 1 94.25 74 LYS A C 1
ATOM 548 O O . LYS A 1 74 ? 1.802 21.141 -9.57 1 94.25 74 LYS A O 1
ATOM 553 N N . GLN A 1 75 ? 0.125 19.688 -9.844 1 97.44 75 GLN A N 1
ATOM 554 C CA . GLN A 1 75 ? -0.758 20.453 -8.969 1 97.44 75 GLN A CA 1
ATOM 555 C C . GLN A 1 75 ? -0.33 20.328 -7.512 1 97.44 75 GLN A C 1
ATOM 557 O O . GLN A 1 75 ? -0.522 21.25 -6.723 1 97.44 75 GLN A O 1
ATOM 562 N N . LEU A 1 76 ? 0.282 19.203 -7.152 1 96.69 76 LEU A N 1
ATOM 563 C CA . LEU A 1 76 ? 0.828 19.062 -5.805 1 96.69 76 LEU A CA 1
ATOM 564 C C . LEU A 1 76 ? 1.993 20.016 -5.586 1 96.69 76 LEU A C 1
ATOM 566 O O . LEU A 1 76 ? 2.072 20.672 -4.547 1 96.69 76 LEU A O 1
ATOM 570 N N . GLU A 1 77 ? 2.812 20.125 -6.582 1 95.25 77 GLU A N 1
ATOM 571 C CA . GLU A 1 77 ? 3.918 21.078 -6.5 1 95.25 77 GLU A CA 1
ATOM 572 C C . GLU A 1 77 ? 3.41 22.516 -6.449 1 95.25 77 GLU A C 1
ATOM 574 O O . GLU A 1 77 ? 3.898 23.328 -5.656 1 95.25 77 GLU A O 1
ATOM 579 N N . GLN A 1 78 ? 2.463 22.75 -7.238 1 97.56 78 GLN A N 1
ATOM 580 C CA . GLN A 1 78 ? 1.901 24.094 -7.344 1 97.56 78 GLN A CA 1
ATOM 581 C C . GLN A 1 78 ? 1.266 24.531 -6.027 1 97.56 78 GLN A C 1
ATOM 583 O O . GLN A 1 78 ? 1.199 25.719 -5.73 1 97.56 78 GLN A O 1
ATOM 588 N N . ALA A 1 79 ? 0.785 23.578 -5.262 1 98.44 79 ALA A N 1
ATOM 589 C CA . ALA A 1 79 ? 0.203 23.906 -3.963 1 98.44 79 ALA A CA 1
ATOM 590 C C . ALA A 1 79 ? 1.202 24.656 -3.088 1 98.44 79 ALA A C 1
ATOM 592 O O . ALA A 1 79 ? 0.828 25.578 -2.359 1 98.44 79 ALA A O 1
ATOM 593 N N . PHE A 1 80 ? 2.477 24.312 -3.139 1 98 80 PHE A N 1
ATOM 594 C CA . PHE A 1 80 ? 3.502 24.969 -2.346 1 98 80 PHE A CA 1
ATOM 595 C C . PHE A 1 80 ? 3.779 26.375 -2.887 1 98 80 PHE A C 1
ATOM 597 O O . PHE A 1 80 ? 4.055 27.297 -2.119 1 98 80 PHE A O 1
ATOM 604 N N . ASP A 1 81 ? 3.664 26.516 -4.207 1 98 81 ASP A N 1
ATOM 605 C CA . ASP A 1 81 ? 3.816 27.828 -4.812 1 98 81 ASP A CA 1
ATOM 606 C C . ASP A 1 81 ? 2.664 28.75 -4.418 1 98 81 ASP A C 1
ATOM 608 O O . ASP A 1 81 ? 2.877 29.922 -4.121 1 98 81 ASP A O 1
ATOM 612 N N . VAL A 1 82 ? 1.475 28.219 -4.457 1 98.56 82 VAL A N 1
ATOM 613 C CA . VAL A 1 82 ? 0.304 28.984 -4.039 1 98.56 82 VAL A CA 1
ATOM 614 C C . VAL A 1 82 ? 0.45 29.391 -2.576 1 98.56 82 VAL A C 1
ATOM 616 O O . VAL A 1 82 ? 0.163 30.531 -2.215 1 98.56 82 VAL A O 1
ATOM 619 N N . TYR A 1 83 ? 0.901 28.469 -1.736 1 98.44 83 TYR A N 1
ATOM 620 C CA . TYR A 1 83 ? 1.133 28.781 -0.33 1 98.44 83 TYR A CA 1
ATOM 621 C C . TYR A 1 83 ? 2.096 29.953 -0.18 1 98.44 83 TYR A C 1
ATOM 623 O O . TYR A 1 83 ? 1.822 30.891 0.566 1 98.44 83 TYR A O 1
ATOM 631 N N . ALA A 1 84 ? 3.191 29.859 -0.883 1 98.12 84 ALA A N 1
ATOM 632 C CA . ALA A 1 84 ? 4.215 30.906 -0.809 1 98.12 84 ALA A CA 1
ATOM 633 C C . ALA A 1 84 ? 3.65 32.25 -1.234 1 98.12 84 ALA A C 1
ATOM 635 O O . ALA A 1 84 ? 3.959 33.281 -0.626 1 98.12 84 ALA A O 1
ATOM 636 N N . LYS A 1 85 ? 2.893 32.25 -2.246 1 97.5 85 LYS A N 1
ATOM 637 C CA . LYS A 1 85 ? 2.293 33.469 -2.754 1 97.5 85 LYS A CA 1
ATOM 638 C C . LYS A 1 85 ? 1.323 34.062 -1.739 1 97.5 85 LYS A C 1
ATOM 640 O O . LYS A 1 85 ? 1.303 35.281 -1.535 1 97.5 85 LYS A O 1
ATOM 645 N N . GLU A 1 86 ? 0.558 33.219 -1.072 1 95.81 86 GLU A N 1
ATOM 646 C CA . GLU A 1 86 ? -0.515 33.688 -0.193 1 95.81 86 GLU A CA 1
ATOM 647 C C . GLU A 1 86 ? 0.024 34.062 1.185 1 95.81 86 GLU A C 1
ATOM 649 O O . GLU A 1 86 ? -0.455 35 1.806 1 95.81 86 GLU A O 1
ATOM 654 N N . PHE A 1 87 ? 0.993 33.281 1.703 1 95.94 87 PHE A N 1
ATOM 655 C CA . PHE A 1 87 ? 1.355 33.406 3.107 1 95.94 87 PHE A CA 1
ATOM 656 C C . PHE A 1 87 ? 2.844 33.719 3.256 1 95.94 87 PHE A C 1
ATOM 658 O O . PHE A 1 87 ? 3.293 34.156 4.32 1 95.94 87 PHE A O 1
ATOM 665 N N . GLY A 1 88 ? 3.65 33.5 2.189 1 96.75 88 GLY A N 1
ATOM 666 C CA . GLY A 1 88 ? 5.098 33.625 2.266 1 96.75 88 GLY A CA 1
ATOM 667 C C . GLY A 1 88 ? 5.773 32.406 2.828 1 96.75 88 GLY A C 1
ATOM 668 O O . GLY A 1 88 ? 5.238 31.75 3.727 1 96.75 88 GLY A O 1
ATOM 669 N N . GLY A 1 89 ? 6.91 32.031 2.264 1 96.88 89 GLY A N 1
ATOM 670 C CA . GLY A 1 89 ? 7.73 30.953 2.799 1 96.88 89 GLY A CA 1
ATOM 671 C C . GLY A 1 89 ? 7.156 29.578 2.529 1 96.88 89 GLY A C 1
ATOM 672 O O . GLY A 1 89 ? 6.547 29.344 1.484 1 96.88 89 GLY A O 1
ATOM 673 N N . VAL A 1 90 ? 7.516 28.578 3.406 1 97.88 90 VAL A N 1
ATOM 674 C CA . VAL A 1 90 ? 7.051 27.203 3.316 1 97.88 90 VAL A CA 1
ATOM 675 C C . VAL A 1 90 ? 6.227 26.859 4.555 1 97.88 90 VAL A C 1
ATOM 677 O O . VAL A 1 90 ? 6.469 27.375 5.641 1 97.88 90 VAL A O 1
ATOM 680 N N . PRO A 1 91 ? 5.203 26.047 4.391 1 98.62 91 PRO A N 1
ATOM 681 C CA . PRO A 1 91 ? 4.375 25.688 5.543 1 98.62 91 PRO A CA 1
ATOM 682 C C . PRO A 1 91 ? 5.156 24.953 6.629 1 98.62 91 PRO A C 1
ATOM 684 O O . PRO A 1 91 ? 6.199 24.359 6.344 1 98.62 91 PRO A O 1
ATOM 687 N N . HIS A 1 92 ? 4.648 25.016 7.832 1 98.44 92 HIS A N 1
ATOM 688 C CA . HIS A 1 92 ? 5.234 24.281 8.945 1 98.44 92 HIS A CA 1
ATOM 689 C C . HIS A 1 92 ? 4.582 22.906 9.109 1 98.44 92 HIS A C 1
ATOM 691 O O . HIS A 1 92 ? 5.16 22.016 9.711 1 98.44 92 HIS A O 1
ATOM 697 N N . VAL A 1 93 ? 3.344 22.797 8.547 1 98.81 93 VAL A N 1
ATOM 698 C CA . VAL A 1 93 ? 2.576 21.562 8.672 1 98.81 93 VAL A CA 1
ATOM 699 C C . VAL A 1 93 ? 2.051 21.125 7.305 1 98.81 93 VAL A C 1
ATOM 701 O O . VAL A 1 93 ? 1.59 21.969 6.523 1 98.81 93 VAL A O 1
ATOM 704 N N . LEU A 1 94 ? 2.193 19.875 6.996 1 98.94 94 LEU A N 1
ATOM 705 C CA . LEU A 1 94 ? 1.542 19.266 5.844 1 98.94 94 LEU A CA 1
ATOM 706 C C . LEU A 1 94 ? 0.595 18.156 6.285 1 98.94 94 LEU A C 1
ATOM 708 O O . LEU A 1 94 ? 0.985 17.266 7.047 1 98.94 94 LEU A O 1
ATOM 712 N N . CYS A 1 95 ? -0.618 18.219 5.848 1 98.94 95 CYS A N 1
ATOM 713 C CA . CYS A 1 95 ? -1.573 17.125 6.004 1 98.94 95 CYS A CA 1
ATOM 714 C C . CYS A 1 95 ? -2.139 16.688 4.656 1 98.94 95 CYS A C 1
ATOM 716 O O . CYS A 1 95 ? -3.143 17.234 4.195 1 98.94 95 CYS A O 1
ATOM 718 N N . PRO A 1 96 ? -1.521 15.719 4.043 1 98.88 96 PRO A N 1
ATOM 719 C CA . PRO A 1 96 ? -2.123 15.156 2.836 1 98.88 96 PRO A CA 1
ATOM 720 C C . PRO A 1 96 ? -3.299 14.227 3.143 1 98.88 96 PRO A C 1
ATOM 722 O O . PRO A 1 96 ? -3.156 13.008 3.094 1 98.88 96 PRO A O 1
ATOM 725 N N . GLY A 1 97 ? -4.484 14.844 3.326 1 98.62 97 GLY A N 1
ATOM 726 C CA . GLY A 1 97 ? -5.598 14.141 3.943 1 98.62 97 GLY A CA 1
ATOM 727 C C . GLY A 1 97 ? -6.695 13.789 2.961 1 98.62 97 GLY A C 1
ATOM 728 O O . GLY A 1 97 ? -7.688 13.156 3.332 1 98.62 97 GLY A O 1
ATOM 729 N N . ALA A 1 98 ? -6.562 14.211 1.662 1 97.75 98 ALA A N 1
ATOM 730 C CA . ALA A 1 98 ? -7.57 13.812 0.683 1 97.75 98 ALA A CA 1
ATOM 731 C C . ALA A 1 98 ? -7.672 12.289 0.597 1 97.75 98 ALA A C 1
ATOM 733 O O . ALA A 1 98 ? -6.656 11.594 0.558 1 97.75 98 ALA A O 1
ATOM 734 N N . GLY A 1 99 ? -8.859 11.781 0.674 1 94.25 99 GLY A N 1
ATOM 735 C CA . GLY A 1 99 ? -9.086 10.352 0.608 1 94.25 99 GLY A CA 1
ATOM 736 C C . GLY A 1 99 ? -10.492 9.984 0.174 1 94.25 99 GLY A C 1
ATOM 737 O O . GLY A 1 99 ? -11.414 10.797 0.287 1 94.25 99 GLY A O 1
ATOM 738 N N . ILE A 1 100 ? -10.617 8.836 -0.35 1 90.38 100 ILE A N 1
ATOM 739 C CA . ILE A 1 100 ? -11.914 8.289 -0.744 1 90.38 100 ILE A CA 1
ATOM 740 C C . ILE A 1 100 ? -12.078 6.883 -0.177 1 90.38 100 ILE A C 1
ATOM 742 O O . ILE A 1 100 ? -11.094 6.238 0.19 1 90.38 100 ILE A O 1
ATOM 746 N N . TYR A 1 101 ? -13.344 6.512 -0.071 1 88.31 101 TYR A N 1
ATOM 747 C CA . TYR A 1 101 ? -13.664 5.191 0.459 1 88.31 101 TYR A CA 1
ATOM 748 C C . TYR A 1 101 ? -14 4.219 -0.667 1 88.31 101 TYR A C 1
ATOM 750 O O . TYR A 1 101 ? -14.727 4.57 -1.604 1 88.31 101 TYR A O 1
ATOM 758 N N . GLU A 1 102 ? -13.57 3.033 -0.584 1 85.94 102 GLU A N 1
ATOM 759 C CA . GLU A 1 102 ? -13.562 2.068 -1.68 1 85.94 102 GLU A CA 1
ATOM 760 C C . GLU A 1 102 ? -14.984 1.716 -2.111 1 85.94 102 GLU A C 1
ATOM 762 O O . GLU A 1 102 ? -15.289 1.684 -3.307 1 85.94 102 GLU A O 1
ATOM 767 N N . PRO A 1 103 ? -15.945 1.505 -1.284 1 78.56 103 PRO A N 1
ATOM 768 C CA . PRO A 1 103 ? -17.297 1.129 -1.729 1 78.56 103 PRO A CA 1
ATOM 769 C C . PRO A 1 103 ? -18 2.25 -2.484 1 78.56 103 PRO A C 1
ATOM 771 O O . PRO A 1 103 ? -19 2.008 -3.162 1 78.56 103 PRO A O 1
ATOM 774 N N . SER A 1 104 ? -17.469 3.428 -2.361 1 77.19 104 SER A N 1
ATOM 775 C CA . SER A 1 104 ? -18.141 4.578 -2.969 1 77.19 104 SER A CA 1
ATOM 776 C C . SER A 1 104 ? -17.438 5.008 -4.25 1 77.19 104 SER A C 1
ATOM 778 O O . SER A 1 104 ? -17.688 6.098 -4.77 1 77.19 104 SER A O 1
ATOM 780 N N . ALA A 1 105 ? -16.516 4.164 -4.738 1 77.44 105 ALA A N 1
ATOM 781 C CA . ALA A 1 105 ? -15.688 4.445 -5.914 1 77.44 105 ALA A CA 1
ATOM 782 C C . ALA A 1 105 ? -15.461 3.178 -6.734 1 77.44 105 ALA A C 1
ATOM 784 O O . ALA A 1 105 ? -15.781 2.074 -6.285 1 77.44 105 ALA A O 1
ATOM 785 N N . PRO A 1 106 ? -15.078 3.393 -8.023 1 79.25 106 PRO A N 1
ATOM 786 C CA . PRO A 1 106 ? -14.555 2.184 -8.664 1 79.25 106 PRO A CA 1
ATOM 787 C C . PRO A 1 106 ? -13.555 1.439 -7.789 1 79.25 106 PRO A C 1
ATOM 789 O O . PRO A 1 106 ? -12.719 2.064 -7.133 1 79.25 106 PRO A O 1
ATOM 792 N N . ASN A 1 107 ? -13.766 0.182 -7.621 1 88.38 107 ASN A N 1
ATOM 793 C CA . ASN A 1 107 ? -13.039 -0.558 -6.594 1 88.38 107 ASN A CA 1
ATOM 794 C C . ASN A 1 107 ? -12.594 -1.927 -7.098 1 88.38 107 ASN A C 1
ATOM 796 O O . ASN A 1 107 ? -12.641 -2.195 -8.297 1 88.38 107 ASN A O 1
ATOM 800 N N . PHE A 1 108 ? -12.078 -2.801 -6.305 1 93.75 108 PHE A N 1
ATOM 801 C CA . PHE A 1 108 ? -11.516 -4.098 -6.652 1 93.75 108 PHE A CA 1
ATOM 802 C C . PHE A 1 108 ? -12.555 -4.984 -7.32 1 93.75 108 PHE A C 1
ATOM 804 O O . PHE A 1 108 ? -12.242 -5.711 -8.266 1 93.75 108 PHE A O 1
ATOM 811 N N . TRP A 1 109 ? -13.773 -4.848 -6.875 1 92.94 109 TRP A N 1
ATOM 812 C CA . TRP A 1 109 ? -14.82 -5.785 -7.285 1 92.94 109 TRP A CA 1
ATOM 813 C C . TRP A 1 109 ? -15.602 -5.234 -8.469 1 92.94 109 TRP A C 1
ATOM 815 O O . TRP A 1 109 ? -16.25 -5.992 -9.203 1 92.94 109 TRP A O 1
ATOM 825 N N . ASN A 1 110 ? -15.625 -4 -8.656 1 82.19 110 ASN A N 1
ATOM 826 C CA . ASN A 1 110 ? -16.406 -3.473 -9.758 1 82.19 110 ASN A CA 1
ATOM 827 C C . ASN A 1 110 ? -15.531 -2.797 -10.805 1 82.19 110 ASN A C 1
ATOM 829 O O . ASN A 1 110 ? -16 -1.938 -11.555 1 82.19 110 ASN A O 1
ATOM 833 N N . ASP A 1 111 ? -14.266 -3.174 -10.734 1 71.5 111 ASP A N 1
ATOM 834 C CA . ASP A 1 111 ? -13.32 -2.568 -11.672 1 71.5 111 ASP A CA 1
ATOM 835 C C . ASP A 1 111 ? -13.359 -3.275 -13.023 1 71.5 111 ASP A C 1
ATOM 837 O O . ASP A 1 111 ? -13.453 -4.504 -13.086 1 71.5 111 ASP A O 1
ATOM 841 N N . LYS A 1 112 ? -13.695 -2.428 -14.086 1 66.81 112 LYS A N 1
ATOM 842 C CA . LYS A 1 112 ? -13.68 -3.002 -15.43 1 66.81 112 LYS A CA 1
ATOM 843 C C . LYS A 1 112 ? -12.492 -2.477 -16.234 1 66.81 112 LYS A C 1
ATOM 845 O O . LYS A 1 112 ? -12.25 -2.932 -17.359 1 66.81 112 LYS A O 1
ATOM 850 N N . ASP A 1 113 ? -11.859 -1.427 -15.625 1 73.19 113 ASP A N 1
ATOM 851 C CA . ASP A 1 113 ? -10.711 -0.842 -16.297 1 73.19 113 ASP A CA 1
ATOM 852 C C . ASP A 1 113 ? -9.727 -0.251 -15.297 1 73.19 113 ASP A C 1
ATOM 854 O O . ASP A 1 113 ? -9.812 -0.525 -14.094 1 73.19 113 ASP A O 1
ATOM 858 N N . ASP A 1 114 ? -8.703 0.388 -15.758 1 73.31 114 ASP A N 1
ATOM 859 C CA . ASP A 1 114 ? -7.609 0.931 -14.969 1 73.31 114 ASP A CA 1
ATOM 860 C C . ASP A 1 114 ? -8.094 2.061 -14.055 1 73.31 114 ASP A C 1
ATOM 862 O O . ASP A 1 114 ? -7.395 2.455 -13.125 1 73.31 114 ASP A O 1
ATOM 866 N N . ASP A 1 115 ? -9.266 2.434 -14.195 1 71.5 115 ASP A N 1
ATOM 867 C CA . ASP A 1 115 ? -9.758 3.543 -13.391 1 71.5 115 ASP A CA 1
ATOM 868 C C . ASP A 1 115 ? -10.086 3.088 -11.969 1 71.5 115 ASP A C 1
ATOM 870 O O . ASP A 1 115 ? -10.211 3.912 -11.062 1 71.5 115 ASP A O 1
ATOM 874 N N . GLY A 1 116 ? -10.188 1.814 -11.914 1 67.56 116 GLY A N 1
ATOM 875 C CA . GLY A 1 116 ? -10.547 1.237 -10.625 1 67.56 116 GLY A CA 1
ATOM 876 C C . GLY A 1 116 ? -9.484 1.447 -9.562 1 67.56 116 GLY A C 1
ATOM 877 O O . GLY A 1 116 ? -9.734 1.227 -8.383 1 67.56 116 GLY A O 1
ATOM 878 N N . TYR A 1 117 ? -8.383 2.07 -9.961 1 83.88 117 TYR A N 1
ATOM 879 C CA . TYR A 1 117 ? -7.297 2.1 -8.984 1 83.88 117 TYR A CA 1
ATOM 880 C C . TYR A 1 117 ? -6.965 3.531 -8.578 1 83.88 117 TYR A C 1
ATOM 882 O O . TYR A 1 117 ? -5.891 3.797 -8.039 1 83.88 117 TYR A O 1
ATOM 890 N N . LYS A 1 118 ? -8.023 4.324 -8.82 1 88.06 118 LYS A N 1
ATOM 891 C CA . LYS A 1 118 ? -7.926 5.715 -8.391 1 88.06 118 LYS A CA 1
ATOM 892 C C . LYS A 1 118 ? -7.758 5.816 -6.879 1 88.06 118 LYS A C 1
ATOM 894 O O . LYS A 1 118 ? -7.109 6.738 -6.379 1 88.06 118 LYS A O 1
ATOM 899 N N . ILE A 1 119 ? -8.32 4.883 -6.164 1 91.94 119 ILE A N 1
ATOM 900 C CA . ILE A 1 119 ? -8.219 4.844 -4.707 1 91.94 119 ILE A CA 1
ATOM 901 C C . ILE A 1 119 ? -6.754 4.824 -4.289 1 91.94 119 ILE A C 1
ATOM 903 O O . ILE A 1 119 ? -6.367 5.488 -3.322 1 91.94 119 ILE A O 1
ATOM 907 N N . LEU A 1 120 ? -5.922 4.07 -4.992 1 94.94 120 LEU A N 1
ATOM 908 C CA . LEU A 1 120 ? -4.504 3.986 -4.66 1 94.94 120 LEU A CA 1
ATOM 909 C C . LEU A 1 120 ? -3.785 5.285 -5.012 1 94.94 120 LEU A C 1
ATOM 911 O O . LEU A 1 120 ? -2.842 5.68 -4.32 1 94.94 120 LEU A O 1
ATOM 915 N N . ARG A 1 121 ? -4.281 5.996 -6.039 1 94.12 121 ARG A N 1
ATOM 916 C CA . ARG A 1 121 ? -3.697 7.277 -6.422 1 94.12 121 ARG A CA 1
ATOM 917 C C . ARG A 1 121 ? -3.959 8.336 -5.355 1 94.12 121 ARG A C 1
ATOM 919 O O . ARG A 1 121 ? -3.068 9.125 -5.023 1 94.12 121 ARG A O 1
ATOM 926 N N . ILE A 1 122 ? -5.109 8.281 -4.848 1 96.25 122 ILE A N 1
ATOM 927 C CA . ILE A 1 122 ? -5.535 9.336 -3.938 1 96.25 122 ILE A CA 1
ATOM 928 C C . ILE A 1 122 ? -5.102 9 -2.514 1 96.25 122 ILE A C 1
ATOM 930 O O . ILE A 1 122 ? -4.477 9.828 -1.839 1 96.25 122 ILE A O 1
ATOM 934 N N . ASN A 1 123 ? -5.355 7.746 -2.062 1 97.56 123 ASN A N 1
ATOM 935 C CA . ASN A 1 123 ? -5.188 7.41 -0.653 1 97.56 123 ASN A CA 1
ATOM 936 C C . ASN A 1 123 ? -3.75 7.008 -0.342 1 97.56 123 ASN A C 1
ATOM 938 O O . ASN A 1 123 ? -3.344 6.992 0.822 1 97.56 123 ASN A O 1
ATOM 942 N N . LEU A 1 124 ? -2.99 6.668 -1.358 1 97.81 124 LEU A N 1
ATOM 943 C CA . LEU A 1 124 ? -1.646 6.164 -1.094 1 97.81 124 LEU A CA 1
ATOM 944 C C . LEU A 1 124 ? -0.596 7.043 -1.766 1 97.81 124 LEU A C 1
ATOM 946 O O . LEU A 1 124 ? 0.213 7.68 -1.087 1 97.81 124 LEU A O 1
ATOM 950 N N . GLU A 1 125 ? -0.691 7.219 -3.057 1 95.81 125 GLU A N 1
ATOM 951 C CA . GLU A 1 125 ? 0.369 7.898 -3.791 1 95.81 125 GLU A CA 1
ATOM 952 C C . GLU A 1 125 ? 0.407 9.391 -3.453 1 95.81 125 GLU A C 1
ATOM 954 O O . GLU A 1 125 ? 1.484 9.961 -3.275 1 95.81 125 GLU A O 1
ATOM 959 N N . HIS A 1 126 ? -0.759 9.906 -3.375 1 96.75 126 HIS A N 1
ATOM 960 C CA . HIS A 1 126 ? -0.857 11.336 -3.098 1 96.75 126 HIS A CA 1
ATOM 961 C C . HIS A 1 126 ? -0.152 11.695 -1.793 1 96.75 126 HIS A C 1
ATOM 963 O O . HIS A 1 126 ? 0.697 12.586 -1.767 1 96.75 126 HIS A O 1
ATOM 969 N N . PRO A 1 127 ? -0.423 11.094 -0.699 1 98.38 127 PRO A N 1
ATOM 970 C CA . PRO A 1 127 ? 0.3 11.453 0.523 1 98.38 127 PRO A CA 1
ATOM 971 C C . PRO A 1 127 ? 1.8 11.188 0.422 1 98.38 127 PRO A C 1
ATOM 973 O O . PRO A 1 127 ? 2.604 11.938 0.983 1 98.38 127 PRO A O 1
ATOM 976 N N . ILE A 1 128 ? 2.201 10.164 -0.269 1 97.44 128 ILE A N 1
ATOM 977 C CA . ILE A 1 128 ? 3.613 9.836 -0.44 1 97.44 128 ILE A CA 1
ATOM 978 C C . ILE A 1 128 ? 4.301 10.938 -1.244 1 97.44 128 ILE A C 1
ATOM 980 O O . ILE A 1 128 ? 5.32 11.484 -0.816 1 97.44 128 ILE A O 1
ATOM 984 N N . LYS A 1 129 ? 3.723 11.297 -2.373 1 96.12 129 LYS A N 1
ATOM 985 C CA . LYS A 1 129 ? 4.289 12.312 -3.26 1 96.12 129 LYS A CA 1
ATOM 986 C C . LYS A 1 129 ? 4.391 13.664 -2.559 1 96.12 129 LYS A C 1
ATOM 988 O O . LYS A 1 129 ? 5.43 14.32 -2.613 1 96.12 129 LYS A O 1
ATOM 993 N N . MET A 1 130 ? 3.344 13.977 -1.918 1 97.19 130 MET A N 1
ATOM 994 C CA . MET A 1 130 ? 3.311 15.305 -1.314 1 97.19 130 MET A CA 1
ATOM 995 C C . MET A 1 130 ? 4.266 15.383 -0.128 1 97.19 130 MET A C 1
ATOM 997 O O . MET A 1 130 ? 4.844 16.438 0.137 1 97.19 130 MET A O 1
ATOM 1001 N N . SER A 1 131 ? 4.398 14.289 0.61 1 97.75 131 SER A N 1
ATOM 1002 C CA . SER A 1 131 ? 5.387 14.242 1.681 1 97.75 131 SER A CA 1
ATOM 1003 C C . SER A 1 131 ? 6.797 14.477 1.145 1 97.75 131 SER A C 1
ATOM 1005 O O . SER A 1 131 ? 7.566 15.242 1.727 1 97.75 131 SER A O 1
ATOM 1007 N N . ARG A 1 132 ? 7.129 13.82 0.03 1 96.44 132 ARG A N 1
ATOM 1008 C CA . ARG A 1 132 ? 8.453 13.992 -0.552 1 96.44 132 ARG A CA 1
ATOM 1009 C C . ARG A 1 132 ? 8.68 15.438 -0.98 1 96.44 132 ARG A C 1
ATOM 1011 O O . ARG A 1 132 ? 9.766 15.992 -0.761 1 96.44 132 ARG A O 1
ATOM 1018 N N . ILE A 1 133 ? 7.699 16.047 -1.603 1 95.81 133 ILE A N 1
ATOM 1019 C CA . ILE A 1 133 ? 7.789 17.438 -2.029 1 95.81 133 ILE A CA 1
ATOM 1020 C C . ILE A 1 133 ? 8.008 18.344 -0.814 1 95.81 133 ILE A C 1
ATOM 1022 O O . ILE A 1 133 ? 8.875 19.219 -0.832 1 95.81 133 ILE A O 1
ATOM 1026 N N . ALA A 1 134 ? 7.262 18.094 0.258 1 98.12 134 ALA A N 1
ATOM 1027 C CA . ALA A 1 134 ? 7.387 18.906 1.469 1 98.12 134 ALA A CA 1
ATOM 1028 C C . ALA A 1 134 ? 8.781 18.766 2.074 1 98.12 134 ALA A C 1
ATOM 1030 O O . ALA A 1 134 ? 9.391 19.766 2.467 1 98.12 134 ALA A O 1
ATOM 1031 N N . ILE A 1 135 ? 9.273 17.547 2.162 1 97.69 135 ILE A N 1
ATOM 1032 C CA . ILE A 1 135 ? 10.602 17.297 2.707 1 97.69 135 ILE A CA 1
ATOM 1033 C C . ILE A 1 135 ? 11.641 18.094 1.917 1 97.69 135 ILE A C 1
ATOM 1035 O O . ILE A 1 135 ? 12.484 18.781 2.5 1 97.69 135 ILE A O 1
ATOM 1039 N N . ARG A 1 136 ? 11.531 18.031 0.605 1 95.94 136 ARG A N 1
ATOM 1040 C CA . ARG A 1 136 ? 12.461 18.766 -0.242 1 95.94 136 ARG A CA 1
ATOM 1041 C C . ARG A 1 136 ? 12.398 20.266 0.042 1 95.94 136 ARG A C 1
ATOM 1043 O O . ARG A 1 136 ? 13.43 20.906 0.198 1 95.94 136 ARG A O 1
ATOM 1050 N N . ARG A 1 137 ? 11.203 20.797 0.131 1 96.56 137 ARG A N 1
ATOM 1051 C CA . ARG A 1 137 ? 11.023 22.219 0.349 1 96.56 137 ARG A CA 1
ATOM 1052 C C . ARG A 1 137 ? 11.562 22.641 1.712 1 96.56 137 ARG A C 1
ATOM 1054 O O . ARG A 1 137 ? 12.188 23.703 1.839 1 96.56 137 ARG A O 1
ATOM 1061 N N . TRP A 1 138 ? 11.344 21.844 2.721 1 98.19 138 TRP A N 1
ATOM 1062 C CA . TRP A 1 138 ? 11.805 22.156 4.07 1 98.19 138 TRP A CA 1
ATOM 1063 C C . TRP A 1 138 ? 13.328 22.109 4.156 1 98.19 138 TRP A C 1
ATOM 1065 O O . TRP A 1 138 ? 13.953 22.984 4.742 1 98.19 138 TRP A O 1
ATOM 1075 N N . VAL A 1 139 ? 13.875 21.047 3.58 1 97.19 139 VAL A N 1
ATOM 1076 C CA . VAL A 1 139 ? 15.328 20.891 3.596 1 97.19 139 VAL A CA 1
ATOM 1077 C C . VAL A 1 139 ? 15.984 22.047 2.855 1 97.19 139 VAL A C 1
ATOM 1079 O O . VAL A 1 139 ? 16.969 22.625 3.33 1 97.19 139 VAL A O 1
ATOM 1082 N N . GLN A 1 140 ? 15.406 22.453 1.781 1 95.25 140 GLN A N 1
ATOM 1083 C CA . GLN A 1 140 ? 15.906 23.578 1.005 1 95.25 140 GLN A CA 1
ATOM 1084 C C . GLN A 1 140 ? 15.844 24.875 1.812 1 95.25 140 GLN A C 1
ATOM 1086 O O . GLN A 1 140 ? 16.766 25.688 1.773 1 95.25 140 GLN A O 1
ATOM 1091 N N . ALA A 1 141 ? 14.828 25.031 2.568 1 96.06 141 ALA A N 1
ATOM 1092 C CA . ALA A 1 141 ? 14.602 26.266 3.32 1 96.06 141 ALA A CA 1
ATOM 1093 C C . ALA A 1 141 ? 15.336 26.234 4.66 1 96.06 141 ALA A C 1
ATOM 1095 O O . ALA A 1 141 ? 15.406 27.25 5.359 1 96.06 141 ALA A O 1
ATOM 1096 N N . GLY A 1 142 ? 15.875 25.047 5.027 1 96.12 142 GLY A N 1
ATOM 1097 C CA . GLY A 1 142 ? 16.453 24.891 6.348 1 96.12 142 GLY A CA 1
ATOM 1098 C C . GLY A 1 142 ? 15.453 25.047 7.473 1 96.12 142 GLY A C 1
ATOM 1099 O O . GLY A 1 142 ? 15.758 25.641 8.508 1 96.12 142 GLY A O 1
ATOM 1100 N N . GLN A 1 143 ? 14.25 24.609 7.215 1 97 143 GLN A N 1
ATOM 1101 C CA . GLN A 1 143 ? 13.148 24.75 8.156 1 97 143 GLN A CA 1
ATOM 1102 C C . GLN A 1 143 ? 12.664 23.375 8.633 1 97 143 GLN A C 1
ATOM 1104 O O . GLN A 1 143 ? 12.578 22.438 7.844 1 97 143 GLN A O 1
ATOM 1109 N N . PRO A 1 144 ? 12.344 23.266 9.938 1 97.62 144 PRO A N 1
ATOM 1110 C CA . PRO A 1 144 ? 11.688 22.031 10.391 1 97.62 144 PRO A CA 1
ATOM 1111 C C . PRO A 1 144 ? 10.281 21.875 9.812 1 97.62 144 PRO A C 1
ATOM 1113 O O . PRO A 1 144 ? 9.711 22.828 9.281 1 97.62 144 PRO A O 1
ATOM 1116 N N . GLY A 1 145 ? 9.758 20.672 9.883 1 98.06 145 GLY A N 1
ATOM 1117 C CA . GLY A 1 145 ? 8.438 20.406 9.336 1 98.06 145 GLY A CA 1
ATOM 1118 C C . GLY A 1 145 ? 7.707 19.297 10.078 1 98.06 145 GLY A C 1
ATOM 1119 O O . GLY A 1 145 ? 8.32 18.531 10.812 1 98.06 145 GLY A O 1
ATOM 1120 N N . ASN A 1 146 ? 6.383 19.328 9.977 1 98.56 146 ASN A N 1
ATOM 1121 C CA . ASN A 1 146 ? 5.508 18.312 10.555 1 98.56 146 ASN A CA 1
ATOM 1122 C C . ASN A 1 146 ? 4.539 17.75 9.523 1 98.56 146 ASN A C 1
ATOM 1124 O O . ASN A 1 146 ? 3.709 18.484 8.977 1 98.56 146 ASN A O 1
ATOM 1128 N N . ILE A 1 147 ? 4.703 16.5 9.25 1 98.88 147 ILE A N 1
ATOM 1129 C CA . ILE A 1 147 ? 3.764 15.812 8.375 1 98.88 147 ILE A CA 1
ATOM 1130 C C . ILE A 1 147 ? 2.805 14.969 9.219 1 98.88 147 ILE A C 1
ATOM 1132 O O . ILE A 1 147 ? 3.236 14.164 10.047 1 98.88 147 ILE A O 1
ATOM 1136 N N . ILE A 1 148 ? 1.524 15.156 9.086 1 98.94 148 ILE A N 1
ATOM 1137 C CA . ILE A 1 148 ? 0.52 14.32 9.727 1 98.94 148 ILE A CA 1
ATOM 1138 C C . ILE A 1 148 ? -0.287 13.57 8.672 1 98.94 148 ILE A C 1
ATOM 1140 O O . ILE A 1 148 ? -1.068 14.18 7.934 1 98.94 148 ILE A O 1
ATOM 1144 N N . LEU A 1 149 ? -0.112 12.273 8.586 1 98.94 149 LEU A N 1
ATOM 1145 C CA . LEU A 1 149 ? -0.78 11.398 7.625 1 98.94 149 LEU A CA 1
ATOM 1146 C C . LEU A 1 149 ? -2.084 10.859 8.203 1 98.94 149 LEU A C 1
ATOM 1148 O O . LEU A 1 149 ? -2.268 10.836 9.422 1 98.94 149 LEU A O 1
ATOM 1152 N N . ILE A 1 150 ? -2.975 10.477 7.312 1 98.75 150 ILE A N 1
ATOM 1153 C CA . ILE A 1 150 ? -4.25 9.914 7.746 1 98.75 150 ILE A CA 1
ATOM 1154 C C . ILE A 1 150 ? -4.316 8.438 7.355 1 98.75 150 ILE A C 1
ATOM 1156 O O . ILE A 1 150 ? -4.668 8.102 6.223 1 98.75 150 ILE A O 1
ATOM 1160 N N . SER A 1 151 ? -4.027 7.629 8.297 1 98.38 151 SER A N 1
ATOM 1161 C CA . SER A 1 151 ? -4.203 6.188 8.164 1 98.38 151 SER A CA 1
ATOM 1162 C C . SER A 1 151 ? -5.633 5.773 8.5 1 98.38 151 SER A C 1
ATOM 1164 O O . SER A 1 151 ? -6.59 6.422 8.07 1 98.38 151 SER A O 1
ATOM 1166 N N . SER A 1 152 ? -5.836 4.66 9.102 1 96.94 152 SER A N 1
ATOM 1167 C CA . SER A 1 152 ? -7.148 4.125 9.453 1 96.94 152 SER A CA 1
ATOM 1168 C C . SER A 1 152 ? -7.02 2.893 10.344 1 96.94 152 SER A C 1
ATOM 1170 O O . SER A 1 152 ? -6.016 2.18 10.281 1 96.94 152 SER A O 1
ATOM 1172 N N . THR A 1 153 ? -8.078 2.684 11.156 1 95.88 153 THR A N 1
ATOM 1173 C CA . THR A 1 153 ? -8.172 1.371 11.789 1 95.88 153 THR A CA 1
ATOM 1174 C C . THR A 1 153 ? -8.32 0.276 10.734 1 95.88 153 THR A C 1
ATOM 1176 O O . THR A 1 153 ? -8.055 -0.896 11.008 1 95.88 153 THR A O 1
ATOM 1179 N N . GLY A 1 154 ? -8.703 0.678 9.547 1 93.88 154 GLY A N 1
ATOM 1180 C CA . GLY A 1 154 ? -8.75 -0.252 8.43 1 93.88 154 GLY A CA 1
ATOM 1181 C C . GLY A 1 154 ? -7.395 -0.83 8.07 1 93.88 154 GLY A C 1
ATOM 1182 O O . GLY A 1 154 ? -7.309 -1.85 7.387 1 93.88 154 GLY A O 1
ATOM 1183 N N . ALA A 1 155 ? -6.336 -0.198 8.508 1 95.94 155 ALA A N 1
ATOM 1184 C CA . ALA A 1 155 ? -4.98 -0.695 8.281 1 95.94 155 ALA A CA 1
ATOM 1185 C C . ALA A 1 155 ? -4.637 -1.813 9.258 1 95.94 155 ALA A C 1
ATOM 1187 O O . ALA A 1 155 ? -3.617 -2.49 9.109 1 95.94 155 ALA A O 1
ATOM 1188 N N . GLN A 1 156 ? -5.484 -2.012 10.266 1 95.19 156 GLN A N 1
ATOM 1189 C CA . GLN A 1 156 ? -5.227 -2.98 11.328 1 95.19 156 GLN A CA 1
ATOM 1190 C C . GLN A 1 156 ? -6.094 -4.227 11.156 1 95.19 156 GLN A C 1
ATOM 1192 O O . GLN A 1 156 ? -6.07 -5.125 12 1 95.19 156 GLN A O 1
ATOM 1197 N N . LYS A 1 157 ? -6.891 -4.145 10.039 1 93.31 157 LYS A N 1
ATOM 1198 C CA . LYS A 1 157 ? -7.812 -5.223 9.695 1 93.31 157 LYS A CA 1
ATOM 1199 C C . LYS A 1 157 ? -7.703 -5.598 8.219 1 93.31 157 LYS A C 1
ATOM 1201 O O . LYS A 1 157 ? -7.414 -4.742 7.383 1 93.31 157 LYS A O 1
ATOM 1206 N N . ALA A 1 158 ? -7.84 -6.816 7.98 1 94.19 158 ALA A N 1
ATOM 1207 C CA . ALA A 1 158 ? -7.977 -7.23 6.586 1 94.19 158 ALA A CA 1
ATOM 1208 C C . ALA A 1 158 ? -9.438 -7.465 6.223 1 94.19 158 ALA A C 1
ATOM 1210 O O . ALA A 1 158 ? -10.195 -8.055 7.004 1 94.19 158 ALA A O 1
ATOM 1211 N N . SER A 1 159 ? -9.867 -6.938 5.074 1 95.56 159 SER A N 1
ATOM 1212 C CA . SER A 1 159 ? -11.273 -7.043 4.699 1 95.56 159 SER A CA 1
ATOM 1213 C C . SER A 1 159 ? -11.43 -7.301 3.203 1 95.56 159 SER A C 1
ATOM 1215 O O . SER A 1 159 ? -10.867 -6.57 2.383 1 95.56 159 SER A O 1
ATOM 1217 N N . ILE A 1 160 ? -12.266 -8.289 2.863 1 96.94 160 ILE A N 1
ATOM 1218 C CA . ILE A 1 160 ? -12.57 -8.594 1.469 1 96.94 160 ILE A CA 1
ATOM 1219 C C . ILE A 1 160 ? -13.406 -7.473 0.862 1 96.94 160 ILE A C 1
ATOM 1221 O O . ILE A 1 160 ? -13.461 -7.324 -0.361 1 96.94 160 ILE A O 1
ATOM 1225 N N . LEU A 1 161 ? -14 -6.617 1.684 1 93.81 161 LEU A N 1
ATOM 1226 C CA . LEU A 1 161 ? -14.883 -5.551 1.229 1 93.81 161 LEU A CA 1
ATOM 1227 C C . LEU A 1 161 ? -14.086 -4.367 0.693 1 93.81 161 LEU A C 1
ATOM 1229 O O . LEU A 1 161 ? -14.555 -3.639 -0.18 1 93.81 161 LEU A O 1
ATOM 1233 N N . THR A 1 162 ? -12.859 -4.211 1.268 1 94.06 162 THR A N 1
ATOM 1234 C CA . THR A 1 162 ? -12.078 -3.025 0.941 1 94.06 162 THR A CA 1
ATOM 1235 C C . THR A 1 162 ? -10.594 -3.375 0.808 1 94.06 162 THR A C 1
ATOM 1237 O O . THR A 1 162 ? -9.75 -2.775 1.475 1 94.06 162 THR A O 1
ATOM 1240 N N . PRO A 1 163 ? -10.242 -4.273 -0.123 1 96.19 163 PRO A N 1
ATOM 1241 C CA . PRO A 1 163 ? -8.844 -4.691 -0.222 1 96.19 163 PRO A CA 1
ATOM 1242 C C . PRO A 1 163 ? -7.918 -3.553 -0.646 1 96.19 163 PRO A C 1
ATOM 1244 O O . PRO A 1 163 ? -6.766 -3.496 -0.214 1 96.19 163 PRO A O 1
ATOM 1247 N N . LEU A 1 164 ? -8.406 -2.646 -1.497 1 96.19 164 LEU A N 1
ATOM 1248 C CA . LEU A 1 164 ? -7.582 -1.535 -1.957 1 96.19 164 LEU A CA 1
ATOM 1249 C C . LEU A 1 164 ? -7.391 -0.505 -0.849 1 96.19 164 LEU A C 1
ATOM 1251 O O . LEU A 1 164 ? -6.285 0.004 -0.654 1 96.19 164 LEU A O 1
ATOM 1255 N N . TYR A 1 165 ? -8.445 -0.21 -0.119 1 95.38 165 TYR A N 1
ATOM 1256 C CA . TYR A 1 165 ? -8.391 0.736 0.989 1 95.38 165 TYR A CA 1
ATOM 1257 C C . TYR A 1 165 ? -7.438 0.25 2.074 1 95.38 165 TYR A C 1
ATOM 1259 O O . TYR A 1 165 ? -6.598 1.013 2.559 1 95.38 165 TYR A O 1
ATOM 1267 N N . GLY A 1 166 ? -7.59 -1.034 2.432 1 96.69 166 GLY A N 1
ATOM 1268 C CA . GLY A 1 166 ? -6.684 -1.614 3.41 1 96.69 166 GLY A CA 1
ATOM 1269 C C . GLY A 1 166 ? -5.227 -1.521 3 1 96.69 166 GLY A C 1
ATOM 1270 O O . GLY A 1 166 ? -4.371 -1.138 3.805 1 96.69 166 GLY A O 1
ATOM 1271 N N . ALA A 1 167 ? -4.941 -1.843 1.772 1 97.44 167 ALA A N 1
ATOM 1272 C CA . ALA A 1 167 ? -3.578 -1.768 1.26 1 97.44 167 ALA A CA 1
ATOM 1273 C C . ALA A 1 167 ? -3.039 -0.342 1.343 1 97.44 167 ALA A C 1
ATOM 1275 O O . ALA A 1 167 ? -1.914 -0.122 1.798 1 97.44 167 ALA A O 1
ATOM 1276 N N . ALA A 1 168 ? -3.844 0.586 0.926 1 97.75 168 ALA A N 1
ATOM 1277 C CA . ALA A 1 168 ? -3.434 1.988 0.932 1 97.75 168 ALA A CA 1
ATOM 1278 C C . ALA A 1 168 ? -3.129 2.465 2.35 1 97.75 168 ALA A C 1
ATOM 1280 O O . ALA A 1 168 ? -2.088 3.076 2.596 1 97.75 168 ALA A O 1
ATOM 1281 N N . LYS A 1 169 ? -4.02 2.176 3.256 1 98.31 169 LYS A N 1
ATOM 1282 C CA . LYS A 1 169 ? -3.885 2.719 4.605 1 98.31 169 LYS A CA 1
ATOM 1283 C C . LYS A 1 169 ? -2.777 2.006 5.375 1 98.31 169 LYS A C 1
ATOM 1285 O O . LYS A 1 169 ? -2.109 2.611 6.215 1 98.31 169 LYS A O 1
ATOM 1290 N N . GLN A 1 170 ? -2.52 0.75 5.086 1 98 170 GLN A N 1
ATOM 1291 C CA . GLN A 1 170 ? -1.318 0.113 5.617 1 98 170 GLN A CA 1
ATOM 1292 C C . GLN A 1 170 ? -0.057 0.797 5.098 1 98 170 GLN A C 1
ATOM 1294 O O . GLN A 1 170 ? 0.908 0.979 5.844 1 98 170 GLN A O 1
ATOM 1299 N N . GLY A 1 171 ? -0.111 1.1 3.803 1 98.25 171 GLY A N 1
ATOM 1300 C CA . GLY A 1 171 ? 1.003 1.836 3.229 1 98.25 171 GLY A CA 1
ATOM 1301 C C . GLY A 1 171 ? 1.253 3.168 3.908 1 98.25 171 GLY A C 1
ATOM 1302 O O . GLY A 1 171 ? 2.404 3.562 4.109 1 98.25 171 GLY A O 1
ATOM 1303 N N . ILE A 1 172 ? 0.229 3.863 4.293 1 98.75 172 ILE A N 1
ATOM 1304 C CA . ILE A 1 172 ? 0.333 5.16 4.953 1 98.75 172 ILE A CA 1
ATOM 1305 C C . ILE A 1 172 ? 0.929 4.98 6.348 1 98.75 172 ILE A C 1
ATOM 1307 O O . ILE A 1 172 ? 1.812 5.738 6.754 1 98.75 172 ILE A O 1
ATOM 1311 N N . SER A 1 173 ? 0.448 4 7.098 1 98.75 173 SER A N 1
ATOM 1312 C CA . SER A 1 173 ? 1.04 3.697 8.398 1 98.75 173 SER A CA 1
ATOM 1313 C C . SER A 1 173 ? 2.525 3.379 8.266 1 98.75 173 SER A C 1
ATOM 1315 O O . SER A 1 173 ? 3.336 3.818 9.086 1 98.75 173 SER A O 1
ATOM 1317 N N . ASN A 1 174 ? 2.822 2.609 7.211 1 98.44 174 ASN A N 1
ATOM 1318 C CA . ASN A 1 174 ? 4.219 2.273 6.953 1 98.44 174 ASN A CA 1
ATOM 1319 C C . ASN A 1 174 ? 5.055 3.523 6.699 1 98.44 174 ASN A C 1
ATOM 1321 O O . ASN A 1 174 ? 6.184 3.631 7.184 1 98.44 174 ASN A O 1
ATOM 1325 N N . LEU A 1 175 ? 4.547 4.41 5.934 1 98.69 175 LEU A N 1
ATOM 1326 C CA . LEU A 1 175 ? 5.27 5.629 5.598 1 98.69 175 LEU A CA 1
ATOM 1327 C C . LEU A 1 175 ? 5.617 6.422 6.852 1 98.69 175 LEU A C 1
ATOM 1329 O O . LEU A 1 175 ? 6.742 6.902 6.996 1 98.69 175 LEU A O 1
ATOM 1333 N N . ALA A 1 176 ? 4.648 6.57 7.781 1 98.88 176 ALA A N 1
ATOM 1334 C CA . ALA A 1 176 ? 4.895 7.281 9.031 1 98.88 176 ALA A CA 1
ATOM 1335 C C . ALA A 1 176 ? 6.059 6.66 9.797 1 98.88 176 ALA A C 1
ATOM 1337 O O . ALA A 1 176 ? 6.984 7.363 10.211 1 98.88 176 ALA A O 1
ATOM 1338 N N . ARG A 1 177 ? 6.043 5.371 9.922 1 98.69 177 ARG A N 1
ATOM 1339 C CA . ARG A 1 177 ? 7.086 4.668 10.664 1 98.69 177 ARG A CA 1
ATOM 1340 C C . ARG A 1 177 ? 8.43 4.77 9.953 1 98.69 177 ARG A C 1
ATOM 1342 O O . ARG A 1 177 ? 9.461 4.992 10.586 1 98.69 177 ARG A O 1
ATOM 1349 N N . ALA A 1 178 ? 8.398 4.598 8.648 1 98.38 178 ALA A N 1
ATOM 1350 C CA . ALA A 1 178 ? 9.617 4.555 7.844 1 98.38 178 ALA A CA 1
ATOM 1351 C C . ALA A 1 178 ? 10.352 5.887 7.898 1 98.38 178 ALA A C 1
ATOM 1353 O O . ALA A 1 178 ? 11.586 5.922 7.867 1 98.38 178 ALA A O 1
ATOM 1354 N N . LEU A 1 179 ? 9.664 6.969 8.039 1 98.75 179 LEU A N 1
ATOM 1355 C CA . LEU A 1 179 ? 10.281 8.281 7.93 1 98.75 179 LEU A CA 1
ATOM 1356 C C . LEU A 1 179 ? 10.586 8.852 9.312 1 98.75 179 LEU A C 1
ATOM 1358 O O . LEU A 1 179 ? 11.016 10 9.438 1 98.75 179 LEU A O 1
ATOM 1362 N N . ALA A 1 180 ? 10.422 8.047 10.359 1 98.56 180 ALA A N 1
ATOM 1363 C CA . ALA A 1 180 ? 10.656 8.484 11.734 1 98.56 180 ALA A CA 1
ATOM 1364 C C . ALA A 1 180 ? 12.055 9.062 11.891 1 98.56 180 ALA A C 1
ATOM 1366 O O . ALA A 1 180 ? 12.242 10.094 12.547 1 98.56 180 ALA A O 1
ATOM 1367 N N . PRO A 1 181 ? 13.086 8.531 11.203 1 98.25 181 PRO A N 1
ATOM 1368 C CA . PRO A 1 181 ? 14.453 9.016 11.406 1 98.25 181 PRO A CA 1
ATOM 1369 C C . PRO A 1 181 ? 14.648 10.445 10.914 1 98.25 181 PRO A C 1
ATOM 1371 O O . PRO A 1 181 ? 15.641 11.094 11.273 1 98.25 181 PRO A O 1
ATOM 1374 N N . LEU A 1 182 ? 13.789 10.977 10.125 1 98.5 182 LEU A N 1
ATOM 1375 C CA . LEU A 1 182 ? 13.93 12.32 9.57 1 98.5 182 LEU A CA 1
ATOM 1376 C C . LEU A 1 182 ? 13.969 13.367 10.68 1 98.5 182 LEU A C 1
ATOM 1378 O O . LEU A 1 182 ? 14.539 14.445 10.508 1 98.5 182 LEU A O 1
ATOM 1382 N N . GLU A 1 183 ? 13.289 12.977 11.805 1 98.5 183 GLU A N 1
ATOM 1383 C CA . GLU A 1 183 ? 13.305 13.938 12.906 1 98.5 183 GLU A CA 1
ATOM 1384 C C . GLU A 1 183 ? 14.734 14.234 13.359 1 98.5 183 GLU A C 1
ATOM 1386 O O . GLU A 1 183 ? 15.109 15.398 13.5 1 98.5 183 GLU A O 1
ATOM 1391 N N . LYS A 1 184 ? 15.484 13.219 13.531 1 97.94 184 LYS A N 1
ATOM 1392 C CA . LYS A 1 184 ? 16.875 13.375 13.953 1 97.94 184 LYS A CA 1
ATOM 1393 C C . LYS A 1 184 ? 17.734 13.969 12.836 1 97.94 184 LYS A C 1
ATOM 1395 O O . LYS A 1 184 ? 18.625 14.773 13.094 1 97.94 184 LYS A O 1
ATOM 1400 N N . MET A 1 185 ? 17.406 13.68 11.609 1 97.56 185 MET A N 1
ATOM 1401 C CA . MET A 1 185 ? 18.25 14.055 10.477 1 97.56 185 MET A CA 1
ATOM 1402 C C . MET A 1 185 ? 18 15.5 10.062 1 97.56 185 MET A C 1
ATOM 1404 O O . MET A 1 185 ? 18.953 16.219 9.719 1 97.56 185 MET A O 1
ATOM 1408 N N . GLU A 1 186 ? 16.719 15.883 10.055 1 98.12 186 GLU A N 1
ATOM 1409 C CA . GLU A 1 186 ? 16.359 17.156 9.422 1 98.12 186 GLU A CA 1
ATOM 1410 C C . GLU A 1 186 ? 15.336 17.922 10.266 1 98.12 186 GLU A C 1
ATOM 1412 O O . GLU A 1 186 ? 14.797 18.938 9.82 1 98.12 186 GLU A O 1
ATOM 1417 N N . ASN A 1 187 ? 14.984 17.438 11.477 1 98.25 187 ASN A N 1
ATOM 1418 C CA . ASN A 1 187 ? 13.938 18.031 12.312 1 98.25 187 ASN A CA 1
ATOM 1419 C C . ASN A 1 187 ? 12.594 18.031 11.594 1 98.25 187 ASN A C 1
ATOM 1421 O O . ASN A 1 187 ? 11.844 19 11.688 1 98.25 187 ASN A O 1
ATOM 1425 N N . ILE A 1 188 ? 12.375 17.016 10.828 1 98.56 188 ILE A N 1
ATOM 1426 C CA . ILE A 1 188 ? 11.086 16.797 10.172 1 98.56 188 ILE A CA 1
ATOM 1427 C C . ILE A 1 188 ? 10.375 15.617 10.828 1 98.56 188 ILE A C 1
ATOM 1429 O O . ILE A 1 188 ? 10.875 14.492 10.805 1 98.56 188 ILE A O 1
ATOM 1433 N N . ARG A 1 189 ? 9.234 15.891 11.438 1 98.69 189 ARG A N 1
ATOM 1434 C CA . ARG A 1 189 ? 8.461 14.859 12.109 1 98.69 189 ARG A CA 1
ATOM 1435 C C . ARG A 1 189 ? 7.367 14.312 11.195 1 98.69 189 ARG A C 1
ATOM 1437 O O . ARG A 1 189 ? 6.699 15.07 10.492 1 98.69 189 ARG A O 1
ATOM 1444 N N . VAL A 1 190 ? 7.234 13 11.141 1 98.88 190 VAL A N 1
ATOM 1445 C CA . VAL A 1 190 ? 6.18 12.336 10.391 1 98.88 190 VAL A CA 1
ATOM 1446 C C . VAL A 1 190 ? 5.391 11.406 11.312 1 98.88 190 VAL A C 1
ATOM 1448 O O . VAL A 1 190 ? 5.965 10.547 11.984 1 98.88 190 VAL A O 1
ATOM 1451 N N . THR A 1 191 ? 4.102 11.609 11.414 1 98.88 191 THR A N 1
ATOM 1452 C CA . THR A 1 191 ? 3.195 10.789 12.203 1 98.88 191 THR A CA 1
ATOM 1453 C C . THR A 1 191 ? 1.903 10.516 11.438 1 98.88 191 THR A C 1
ATOM 1455 O O . THR A 1 191 ? 1.686 11.07 10.359 1 98.88 191 THR A O 1
ATOM 1458 N N . ALA A 1 192 ? 1.105 9.609 11.969 1 98.94 192 ALA A N 1
ATOM 1459 C CA . ALA A 1 192 ? -0.176 9.297 11.336 1 98.94 192 ALA A CA 1
ATOM 1460 C C . ALA A 1 192 ? -1.271 9.117 12.391 1 98.94 192 ALA A C 1
ATOM 1462 O O . ALA A 1 192 ? -1.028 8.562 13.461 1 98.94 192 ALA A O 1
ATOM 1463 N N . VAL A 1 193 ? -2.438 9.633 12.07 1 98.75 193 VAL A N 1
ATOM 1464 C CA . VAL A 1 193 ? -3.629 9.281 12.844 1 98.75 193 VAL A CA 1
ATOM 1465 C C . VAL A 1 193 ? -4.34 8.102 12.188 1 98.75 193 VAL A C 1
ATOM 1467 O O . VAL A 1 193 ? -4.352 7.977 10.961 1 98.75 193 VAL A O 1
ATOM 1470 N N . ALA A 1 194 ? -4.848 7.195 12.969 1 98.31 194 ALA A N 1
ATOM 1471 C CA . ALA A 1 194 ? -5.664 6.07 12.516 1 98.31 194 ALA A CA 1
ATOM 1472 C C . ALA A 1 194 ? -7.086 6.168 13.055 1 98.31 194 ALA A C 1
ATOM 1474 O O . ALA A 1 194 ? -7.406 5.57 14.086 1 98.31 194 ALA A O 1
ATOM 1475 N N . PRO A 1 195 ? -7.941 6.863 12.289 1 96.88 195 PRO A N 1
ATOM 1476 C CA . PRO A 1 195 ? -9.328 7.004 12.75 1 96.88 195 PRO A CA 1
ATOM 1477 C C . PRO A 1 195 ? -10.102 5.688 12.688 1 96.88 195 PRO A C 1
ATOM 1479 O O . PRO A 1 195 ? -9.844 4.852 11.82 1 96.88 195 PRO A O 1
ATOM 1482 N N . GLY A 1 196 ? -10.984 5.504 13.609 1 93.19 196 GLY A N 1
ATOM 1483 C CA . GLY A 1 196 ? -12.031 4.512 13.438 1 93.19 196 GLY A CA 1
ATOM 1484 C C . GLY A 1 196 ? -13.188 4.996 12.578 1 93.19 196 GLY A C 1
ATOM 1485 O O . GLY A 1 196 ? -13.062 6.016 11.891 1 93.19 196 GLY A O 1
ATOM 1486 N N . PRO A 1 197 ? -14.242 4.184 12.539 1 90.69 197 PRO A N 1
ATOM 1487 C CA . PRO A 1 197 ? -15.43 4.691 11.852 1 90.69 197 PRO A CA 1
ATOM 1488 C C . PRO A 1 197 ? -15.836 6.086 12.32 1 90.69 197 PRO A C 1
ATOM 1490 O O . PRO A 1 197 ? -16.016 6.312 13.523 1 90.69 197 PRO A O 1
ATOM 1493 N N . THR A 1 198 ? -15.852 6.988 11.375 1 90.94 198 THR A N 1
ATOM 1494 C CA . THR A 1 198 ? -16.062 8.398 11.695 1 90.94 198 THR A CA 1
ATOM 1495 C C . THR A 1 198 ? -17.25 8.961 10.922 1 90.94 198 THR A C 1
ATOM 1497 O O . THR A 1 198 ? -17.391 8.703 9.719 1 90.94 198 THR A O 1
ATOM 1500 N N . MET A 1 199 ? -18.094 9.68 11.641 1 87.81 199 MET A N 1
ATOM 1501 C CA . MET A 1 199 ? -19.203 10.359 10.984 1 87.81 199 MET A CA 1
ATOM 1502 C C . MET A 1 199 ? -18.719 11.562 10.18 1 87.81 199 MET A C 1
ATOM 1504 O O . MET A 1 199 ? -18.594 12.664 10.719 1 87.81 199 MET A O 1
ATOM 1508 N N . SER A 1 200 ? -18.484 11.359 8.906 1 88.88 200 SER A N 1
ATOM 1509 C CA . SER A 1 200 ? -17.969 12.344 7.961 1 88.88 200 SER A CA 1
ATOM 1510 C C . SER A 1 200 ? -18.641 12.203 6.598 1 88.88 200 SER A C 1
ATOM 1512 O O . SER A 1 200 ? -19.312 11.203 6.328 1 88.88 200 SER A O 1
ATOM 1514 N N . PRO A 1 201 ? -18.562 13.258 5.781 1 84.88 201 PRO A N 1
ATOM 1515 C CA . PRO A 1 201 ? -19.156 13.156 4.449 1 84.88 201 PRO A CA 1
ATOM 1516 C C . PRO A 1 201 ? -18.672 11.93 3.676 1 84.88 201 PRO A C 1
ATOM 1518 O O . PRO A 1 201 ? -19.406 11.398 2.844 1 84.88 201 PRO A O 1
ATOM 1521 N N . LEU A 1 202 ? -17.484 11.469 3.938 1 80.44 202 LEU A N 1
ATOM 1522 C CA . LEU A 1 202 ? -16.969 10.242 3.34 1 80.44 202 LEU A CA 1
ATOM 1523 C C . LEU A 1 202 ? -17.906 9.07 3.596 1 80.44 202 LEU A C 1
ATOM 1525 O O . LEU A 1 202 ? -18.016 8.164 2.77 1 80.44 202 LEU A O 1
ATOM 1529 N N . MET A 1 203 ? -18.578 9.125 4.707 1 79.44 203 MET A N 1
ATOM 1530 C CA . MET A 1 203 ? -19.5 8.055 5.105 1 79.44 203 MET A CA 1
ATOM 1531 C C . MET A 1 203 ? -20.938 8.422 4.758 1 79.44 203 MET A C 1
ATOM 1533 O O . MET A 1 203 ? -21.594 7.719 3.98 1 79.44 203 MET A O 1
ATOM 1537 N N . TYR A 1 204 ? -21.438 9.625 5.195 1 79.38 204 TYR A N 1
ATOM 1538 C CA . TYR A 1 204 ? -22.875 9.836 5.172 1 79.38 204 TYR A CA 1
ATOM 1539 C C . TYR A 1 204 ? -23.328 10.391 3.826 1 79.38 204 TYR A C 1
ATOM 1541 O O . TYR A 1 204 ? -24.531 10.422 3.527 1 79.38 204 TYR A O 1
ATOM 1549 N N . ASP A 1 205 ? -22.359 10.852 2.998 1 85.12 205 ASP A N 1
ATOM 1550 C CA . ASP A 1 205 ? -22.766 11.273 1.659 1 85.12 205 ASP A CA 1
ATOM 1551 C C . ASP A 1 205 ? -22.812 10.086 0.699 1 85.12 205 ASP A C 1
ATOM 1553 O O . ASP A 1 205 ? -23.219 10.234 -0.458 1 85.12 205 ASP A O 1
ATOM 1557 N N . HIS A 1 206 ? -22.453 8.875 1.176 1 81.88 206 HIS A N 1
ATOM 1558 C CA . HIS A 1 206 ? -22.391 7.695 0.319 1 81.88 206 HIS A CA 1
ATOM 1559 C C . HIS A 1 206 ? -23.25 6.562 0.87 1 81.88 206 HIS A C 1
ATOM 1561 O O . HIS A 1 206 ? -22.828 5.852 1.787 1 81.88 206 HIS A O 1
ATOM 1567 N N . PRO A 1 207 ? -24.375 6.402 0.282 1 77.81 207 PRO A N 1
ATOM 1568 C CA . PRO A 1 207 ? -25.297 5.367 0.749 1 77.81 207 PRO A CA 1
ATOM 1569 C C . PRO A 1 207 ? -24.656 3.986 0.817 1 77.81 207 PRO A C 1
ATOM 1571 O O . PRO A 1 207 ? -24.969 3.195 1.711 1 77.81 207 PRO A O 1
ATOM 1574 N N . GLU A 1 208 ? -23.719 3.705 -0.066 1 78.81 208 GLU A N 1
ATOM 1575 C CA . GLU A 1 208 ? -23.062 2.4 -0.118 1 78.81 208 GLU A CA 1
ATOM 1576 C C . GLU A 1 208 ? -22.188 2.168 1.114 1 78.81 208 GLU A C 1
ATOM 1578 O O . GLU A 1 208 ? -21.906 1.024 1.476 1 78.81 208 GLU A O 1
ATOM 1583 N N . ALA A 1 209 ? -21.859 3.242 1.721 1 76.94 209 ALA A N 1
ATOM 1584 C CA . ALA A 1 209 ? -20.984 3.15 2.891 1 76.94 209 ALA A CA 1
ATOM 1585 C C . ALA A 1 209 ? -21.797 3.104 4.18 1 76.94 209 ALA A C 1
ATOM 1587 O O . ALA A 1 209 ? -21.562 2.26 5.043 1 76.94 209 ALA A O 1
ATOM 1588 N N . ILE A 1 210 ? -22.781 3.889 4.277 1 79.62 210 ILE A N 1
ATOM 1589 C CA . ILE A 1 210 ? -23.469 4.098 5.547 1 79.62 210 ILE A CA 1
ATOM 1590 C C . ILE A 1 210 ? -24.531 3.01 5.75 1 79.62 210 ILE A C 1
ATOM 1592 O O . ILE A 1 210 ? -24.969 2.762 6.875 1 79.62 210 ILE A O 1
ATOM 1596 N N . ARG A 1 211 ? -24.922 2.371 4.695 1 82 211 ARG A N 1
ATOM 1597 C CA . ARG A 1 211 ? -26.031 1.431 4.793 1 82 211 ARG A CA 1
ATOM 1598 C C . ARG A 1 211 ? -25.672 0.244 5.68 1 82 211 ARG A C 1
ATOM 1600 O O . ARG A 1 211 ? -26.547 -0.47 6.164 1 82 211 ARG A O 1
ATOM 1607 N N . PHE A 1 212 ? -24.406 0.053 5.887 1 80.88 212 PHE A N 1
ATOM 1608 C CA . PHE A 1 212 ? -24.031 -1.085 6.711 1 80.88 212 PHE A CA 1
ATOM 1609 C C . PHE A 1 212 ? -23.578 -0.625 8.094 1 80.88 212 PHE A C 1
ATOM 1611 O O . PHE A 1 212 ? -22.828 -1.326 8.773 1 80.88 212 PHE A O 1
ATOM 1618 N N . VAL A 1 213 ? -23.906 0.555 8.406 1 83.62 213 VAL A N 1
ATOM 1619 C CA . VAL A 1 213 ? -23.656 1.115 9.727 1 83.62 213 VAL A CA 1
ATOM 1620 C C . VAL A 1 213 ? -24.953 1.233 10.5 1 83.62 213 VAL A C 1
ATOM 1622 O O . VAL A 1 213 ? -25.984 1.63 9.945 1 83.62 213 VAL A O 1
ATOM 1625 N N . ASP A 1 214 ? -24.906 0.754 11.734 1 85.56 214 ASP A N 1
ATOM 1626 C CA . ASP A 1 214 ? -26.031 0.973 12.648 1 85.56 214 ASP A CA 1
ATOM 1627 C C . ASP A 1 214 ? -25.734 2.127 13.602 1 85.56 214 ASP A C 1
ATOM 1629 O O . ASP A 1 214 ? -25.016 1.957 14.586 1 85.56 214 ASP A O 1
ATOM 1633 N N . PRO A 1 215 ? -26.281 3.197 13.328 1 76.88 215 PRO A N 1
ATOM 1634 C CA . PRO A 1 215 ? -25.938 4.379 14.125 1 76.88 215 PRO A CA 1
ATOM 1635 C C . PRO A 1 215 ? -26.344 4.234 15.586 1 76.88 215 PRO A C 1
ATOM 1637 O O . PRO A 1 215 ? -25.828 4.961 16.453 1 76.88 215 PRO A O 1
ATOM 1640 N N . GLU A 1 216 ? -27.266 3.307 15.891 1 81.81 216 GLU A N 1
ATOM 1641 C CA . GLU A 1 216 ? -27.688 3.08 17.266 1 81.81 216 GLU A CA 1
ATOM 1642 C C . GLU A 1 216 ? -26.703 2.178 18 1 81.81 216 GLU A C 1
ATOM 1644 O O . GLU A 1 216 ? -26.484 2.344 19.203 1 81.81 216 GLU A O 1
ATOM 1649 N N . LYS A 1 217 ? -26.125 1.377 17.25 1 84.25 217 LYS A N 1
ATOM 1650 C CA . LYS A 1 217 ? -25.25 0.383 17.859 1 84.25 217 LYS A CA 1
ATOM 1651 C C . LYS A 1 217 ? -23.781 0.774 17.719 1 84.25 217 LYS A C 1
ATOM 1653 O O . LYS A 1 217 ? -22.969 0.461 18.594 1 84.25 217 LYS A O 1
ATOM 1658 N N . ASP A 1 218 ? -23.5 1.508 16.641 1 86.62 218 ASP A N 1
ATOM 1659 C CA . ASP A 1 218 ? -22.109 1.823 16.328 1 86.62 218 ASP A CA 1
ATOM 1660 C C . ASP A 1 218 ? -21.719 3.193 16.875 1 86.62 218 ASP A C 1
ATOM 1662 O O . ASP A 1 218 ? -22.453 4.176 16.688 1 86.62 218 ASP A O 1
ATOM 1666 N N . LYS A 1 219 ? -20.781 3.16 17.734 1 83.88 219 LYS A N 1
ATOM 1667 C CA . LYS A 1 219 ? -20.25 4.438 18.219 1 83.88 219 LYS A CA 1
ATOM 1668 C C . LYS A 1 219 ? -19.281 5.043 17.219 1 83.88 219 LYS A C 1
ATOM 1670 O O . LYS A 1 219 ? -18.078 4.754 17.266 1 83.88 219 LYS A O 1
ATOM 1675 N N . LEU A 1 220 ? -19.766 5.898 16.391 1 87.88 220 LEU A N 1
ATOM 1676 C CA . LEU A 1 220 ? -18.922 6.57 15.406 1 87.88 220 LEU A CA 1
ATOM 1677 C C . LEU A 1 220 ? -18.219 7.777 16.016 1 87.88 220 LEU A C 1
ATOM 1679 O O . LEU A 1 220 ? -18.828 8.523 16.797 1 87.88 220 LEU A O 1
ATOM 1683 N N . ALA A 1 221 ? -16.969 7.957 15.711 1 90.94 221 ALA A N 1
ATOM 1684 C CA . ALA A 1 221 ? -16.234 9.148 16.141 1 90.94 221 ALA A CA 1
ATOM 1685 C C . ALA A 1 221 ? -16.688 10.375 15.359 1 90.94 221 ALA A C 1
ATOM 1687 O O . ALA A 1 221 ? -17.156 10.258 14.227 1 90.94 221 ALA A O 1
ATOM 1688 N N . THR A 1 222 ? -16.562 11.562 16.047 1 93.56 222 THR A N 1
ATOM 1689 C CA . THR A 1 222 ? -16.781 12.805 15.32 1 93.56 222 THR A CA 1
ATOM 1690 C C . THR A 1 222 ? -15.492 13.273 14.641 1 93.56 222 THR A C 1
ATOM 1692 O O . THR A 1 222 ? -14.398 12.898 15.07 1 93.56 222 THR A O 1
ATOM 1695 N N . THR A 1 223 ? -15.633 14.055 13.617 1 96.38 223 THR A N 1
ATOM 1696 C CA . THR A 1 223 ? -14.461 14.609 12.953 1 96.38 223 THR A CA 1
ATOM 1697 C C . THR A 1 223 ? -13.633 15.445 13.922 1 96.38 223 THR A C 1
ATOM 1699 O O . THR A 1 223 ? -12.406 15.469 13.844 1 96.38 223 THR A O 1
ATOM 1702 N N . ASP A 1 224 ? -14.266 16.094 14.898 1 96.19 224 ASP A N 1
ATOM 1703 C CA . ASP A 1 224 ? -13.594 16.906 15.906 1 96.19 224 ASP A CA 1
ATOM 1704 C C . ASP A 1 224 ? -12.703 16.047 16.797 1 96.19 224 ASP A C 1
ATOM 1706 O O . ASP A 1 224 ? -11.594 16.453 17.156 1 96.19 224 ASP A O 1
ATOM 1710 N N . GLU A 1 225 ? -13.219 14.883 17.156 1 95.69 225 GLU A N 1
ATOM 1711 C CA . GLU A 1 225 ? -12.438 13.953 17.969 1 95.69 225 GLU A CA 1
ATOM 1712 C C . GLU A 1 225 ? -11.156 13.539 17.266 1 95.69 225 GLU A C 1
ATOM 1714 O O . GLU A 1 225 ? -10.086 13.508 17.875 1 95.69 225 GLU A O 1
ATOM 1719 N N . ILE A 1 226 ? -11.242 13.273 16 1 97.25 226 ILE A N 1
ATOM 1720 C CA . ILE A 1 226 ? -10.07 12.875 15.219 1 97.25 226 ILE A CA 1
ATOM 1721 C C . ILE A 1 226 ? -9.086 14.047 15.133 1 97.25 226 ILE A C 1
ATOM 1723 O O . ILE A 1 226 ? -7.887 13.867 15.328 1 97.25 226 ILE A O 1
ATOM 1727 N N . ALA A 1 227 ? -9.617 15.25 14.922 1 97.44 227 ALA A N 1
ATOM 1728 C CA . ALA A 1 227 ? -8.789 16.438 14.789 1 97.44 227 ALA A CA 1
ATOM 1729 C C . ALA A 1 227 ? -8.008 16.719 16.078 1 97.44 227 ALA A C 1
ATOM 1731 O O . ALA A 1 227 ? -6.852 17.156 16.031 1 97.44 227 ALA A O 1
ATOM 1732 N N . ARG A 1 228 ? -8.617 16.469 17.203 1 96.75 228 ARG A N 1
ATOM 1733 C CA . ARG A 1 228 ? -7.91 16.625 18.469 1 96.75 228 ARG A CA 1
ATOM 1734 C C . ARG A 1 228 ? -6.711 15.688 18.562 1 96.75 228 ARG A C 1
ATOM 1736 O O . ARG A 1 228 ? -5.645 16.078 19.047 1 96.75 228 ARG A O 1
ATOM 1743 N N . GLY A 1 229 ? -6.938 14.438 18.156 1 96.81 229 GLY A N 1
ATOM 1744 C CA . GLY A 1 229 ? -5.82 13.508 18.094 1 96.81 229 GLY A CA 1
ATOM 1745 C C . GLY A 1 229 ? -4.707 13.969 17.172 1 96.81 229 GLY A C 1
ATOM 1746 O O . GLY A 1 229 ? -3.527 13.844 17.5 1 96.81 229 GLY A O 1
ATOM 1747 N N . MET A 1 230 ? -5.074 14.562 16.016 1 98 230 MET A N 1
ATOM 1748 C CA . MET A 1 230 ? -4.109 15.07 15.055 1 98 230 MET A CA 1
ATOM 1749 C C . MET A 1 230 ? -3.305 16.219 15.641 1 98 230 MET A C 1
ATOM 1751 O O . MET A 1 230 ? -2.082 16.281 15.5 1 98 230 MET A O 1
ATOM 1755 N N . MET A 1 231 ? -3.992 17.141 16.359 1 97.75 231 MET A N 1
ATOM 1756 C CA . MET A 1 231 ? -3.312 18.266 17.016 1 97.75 231 MET A CA 1
ATOM 1757 C C . MET A 1 231 ? -2.328 17.75 18.062 1 97.75 231 MET A C 1
ATOM 1759 O O . MET A 1 231 ? -1.204 18.25 18.156 1 97.75 231 MET A O 1
ATOM 1763 N N . ALA A 1 232 ? -2.764 16.75 18.797 1 96.75 232 ALA A N 1
ATOM 1764 C CA . ALA A 1 232 ? -1.894 16.188 19.828 1 96.75 232 ALA A CA 1
ATOM 1765 C C . ALA A 1 232 ? -0.649 15.562 19.203 1 96.75 232 ALA A C 1
ATOM 1767 O O . ALA A 1 232 ? 0.464 15.758 19.703 1 96.75 232 ALA A O 1
ATOM 1768 N N . LEU A 1 233 ? -0.795 14.844 18.125 1 96.75 233 LEU A N 1
ATOM 1769 C CA . LEU A 1 233 ? 0.312 14.211 17.406 1 96.75 233 LEU A CA 1
ATOM 1770 C C . LEU A 1 233 ? 1.335 15.25 16.969 1 96.75 233 LEU A C 1
ATOM 1772 O O . LEU A 1 233 ? 2.543 15.031 17.078 1 96.75 233 LEU A O 1
ATOM 1776 N N . CYS A 1 234 ? 0.839 16.328 16.516 1 96.56 234 CYS A N 1
ATOM 1777 C CA . CYS A 1 234 ? 1.698 17.344 15.906 1 96.56 234 CYS A CA 1
ATOM 1778 C C . CYS A 1 234 ? 2.381 18.188 16.969 1 96.56 234 CYS A C 1
ATOM 1780 O O . CYS A 1 234 ? 3.541 18.578 16.812 1 96.56 234 CYS A O 1
ATOM 1782 N N . PHE A 1 235 ? 1.666 18.484 18.156 1 96.25 235 PHE A N 1
ATOM 1783 C CA . PHE A 1 235 ? 2.143 19.641 18.906 1 96.25 235 PHE A CA 1
ATOM 1784 C C . PHE A 1 235 ? 2.246 19.328 20.391 1 96.25 235 PHE A C 1
ATOM 1786 O O . PHE A 1 235 ? 2.719 20.156 21.172 1 96.25 235 PHE A O 1
ATOM 1793 N N . SER A 1 236 ? 1.811 18.156 20.844 1 94.19 236 SER A N 1
ATOM 1794 C CA . SER A 1 236 ? 1.811 17.891 22.281 1 94.19 236 SER A CA 1
ATOM 1795 C C . SER A 1 236 ? 3.201 17.516 22.781 1 94.19 236 SER A C 1
ATOM 1797 O O . SER A 1 236 ? 3.494 17.625 23.969 1 94.19 236 SER A O 1
ATOM 1799 N N . GLY A 1 237 ? 4.066 17.031 21.891 1 93.44 237 GLY A N 1
ATOM 1800 C CA . GLY A 1 237 ? 5.379 16.531 22.266 1 93.44 237 GLY A CA 1
ATOM 1801 C C . GLY A 1 237 ? 5.328 15.18 22.938 1 93.44 237 GLY A C 1
ATOM 1802 O O . GLY A 1 237 ? 6.367 14.617 23.281 1 93.44 237 GLY A O 1
ATOM 1803 N N . LYS A 1 238 ? 4.195 14.594 23 1 94.56 238 LYS A N 1
ATOM 1804 C CA . LYS A 1 238 ? 4.008 13.344 23.719 1 94.56 238 LYS A CA 1
ATOM 1805 C C . LYS A 1 238 ? 4.277 12.141 22.828 1 94.56 238 LYS A C 1
ATOM 1807 O O . LYS A 1 238 ? 4.582 11.055 23.312 1 94.56 238 LYS A O 1
ATOM 1812 N N . PHE A 1 239 ? 4.129 12.312 21.547 1 97.31 239 PHE A N 1
ATOM 1813 C CA . PHE A 1 239 ? 4.211 11.188 20.625 1 97.31 239 PHE A CA 1
ATOM 1814 C C . PHE A 1 239 ? 5.461 11.289 19.75 1 97.31 239 PHE A C 1
ATOM 1816 O O . PHE A 1 239 ? 5.66 12.281 19.047 1 97.31 239 PHE A O 1
ATOM 1823 N N . PRO A 1 240 ? 6.273 10.336 19.797 1 97.75 240 PRO A N 1
ATOM 1824 C CA . PRO A 1 240 ? 7.477 10.359 18.969 1 97.75 240 PRO A CA 1
ATOM 1825 C C . PRO A 1 240 ? 7.156 10.312 17.469 1 97.75 240 PRO A C 1
ATOM 1827 O O . PRO A 1 240 ? 6.082 9.852 17.078 1 97.75 240 PRO A O 1
ATOM 1830 N N . ALA A 1 241 ? 8.117 10.797 16.672 1 98.38 241 ALA A N 1
ATOM 1831 C CA . ALA A 1 241 ? 8.016 10.609 15.227 1 98.38 241 ALA A CA 1
ATOM 1832 C C . ALA A 1 241 ? 7.82 9.133 14.875 1 98.38 241 ALA A C 1
ATOM 1834 O O . ALA A 1 241 ? 8.352 8.258 15.555 1 98.38 241 ALA A O 1
ATOM 1835 N N . GLY A 1 242 ? 7.012 8.883 13.859 1 98.69 242 GLY A N 1
ATOM 1836 C CA . GLY A 1 242 ? 6.734 7.516 13.438 1 98.69 242 GLY A CA 1
ATOM 1837 C C . GLY A 1 242 ? 5.488 6.934 14.078 1 98.69 242 GLY A C 1
ATOM 1838 O O . GLY A 1 242 ? 5.023 5.863 13.68 1 98.69 242 GLY A O 1
ATOM 1839 N N . THR A 1 243 ? 4.887 7.664 15.039 1 98.75 243 THR A N 1
ATOM 1840 C CA . THR A 1 243 ? 3.721 7.168 15.758 1 98.75 243 THR A CA 1
ATOM 1841 C C . THR A 1 243 ? 2.51 7.082 14.828 1 98.75 243 THR A C 1
ATOM 1843 O O . THR A 1 243 ? 2.27 7.988 14.031 1 98.75 243 THR A O 1
ATOM 1846 N N . VAL A 1 244 ? 1.844 5.984 14.859 1 98.81 244 VAL A N 1
ATOM 1847 C CA . VAL A 1 244 ? 0.478 5.836 14.367 1 98.81 244 VAL A CA 1
ATOM 1848 C C . VAL A 1 244 ? -0.496 5.809 15.539 1 98.81 244 VAL A C 1
ATOM 1850 O O . VAL A 1 244 ? -0.459 4.887 16.359 1 98.81 244 VAL A O 1
ATOM 1853 N N . LEU A 1 245 ? -1.34 6.82 15.625 1 98.38 245 LEU A N 1
ATOM 1854 C CA . LEU A 1 245 ? -2.221 6.988 16.781 1 98.38 245 LEU A CA 1
ATOM 1855 C C . LEU A 1 245 ? -3.658 6.625 16.422 1 98.38 245 LEU A C 1
ATOM 1857 O O . LEU A 1 245 ? -4.293 7.312 15.617 1 98.38 245 LEU A O 1
ATOM 1861 N N . GLU A 1 246 ? -4.145 5.602 16.984 1 97.88 246 GLU A N 1
ATOM 1862 C CA . GLU A 1 246 ? -5.539 5.211 16.828 1 97.88 246 GLU A CA 1
ATOM 1863 C C . GLU A 1 246 ? -6.461 6.098 17.656 1 97.88 246 GLU A C 1
ATOM 1865 O O . GLU A 1 246 ? -6.254 6.262 18.859 1 97.88 246 GLU A O 1
ATOM 1870 N N . VAL A 1 247 ? -7.398 6.688 17 1 96.38 247 VAL A N 1
ATOM 1871 C CA . VAL A 1 247 ? -8.406 7.512 17.672 1 96.38 247 VAL A CA 1
ATOM 1872 C C . VAL A 1 247 ? -9.797 6.934 17.406 1 96.38 247 VAL A C 1
ATOM 1874 O O . VAL A 1 247 ? -10.391 7.184 16.359 1 96.38 247 VAL A O 1
ATOM 1877 N N . THR A 1 248 ? -10.281 6.195 18.344 1 92.06 248 THR A N 1
ATOM 1878 C CA . THR A 1 248 ? -11.594 5.57 18.25 1 92.06 248 THR A CA 1
ATOM 1879 C C . THR A 1 248 ? -12.461 5.961 19.453 1 92.06 248 THR A C 1
ATOM 1881 O O . THR A 1 248 ? -13.625 5.57 19.531 1 92.06 248 THR A O 1
ATOM 1884 N N . HIS A 1 249 ? -11.844 6.641 20.359 1 87.19 249 HIS A N 1
ATOM 1885 C CA . HIS A 1 249 ? -12.5 7.129 21.562 1 87.19 249 HIS A CA 1
ATOM 1886 C C . HIS A 1 249 ? -12.117 8.57 21.859 1 87.19 249 HIS A C 1
ATOM 1888 O O . HIS A 1 249 ? -10.984 8.984 21.578 1 87.19 249 HIS A O 1
ATOM 1894 N N . PRO A 1 250 ? -13.07 9.359 22.375 1 83.75 250 PRO A N 1
ATOM 1895 C CA . PRO A 1 250 ? -12.773 10.773 22.609 1 83.75 250 PRO A CA 1
ATOM 1896 C C . PRO A 1 250 ? -11.633 10.984 23.609 1 83.75 250 PRO A C 1
ATOM 1898 O O . PRO A 1 250 ? -10.875 11.945 23.484 1 83.75 250 PRO A O 1
ATOM 1901 N N . ASP A 1 251 ? -11.445 10.078 24.531 1 80.62 251 ASP A N 1
ATOM 1902 C CA . ASP A 1 251 ? -10.531 10.359 25.641 1 80.62 251 ASP A CA 1
ATOM 1903 C C . ASP A 1 251 ? -9.461 9.273 25.75 1 80.62 251 ASP A C 1
ATOM 1905 O O . ASP A 1 251 ? -8.578 9.352 26.609 1 80.62 251 ASP A O 1
ATOM 1909 N N . HIS A 1 252 ? -9.547 8.289 24.969 1 88 252 HIS A N 1
ATOM 1910 C CA . HIS A 1 252 ? -8.586 7.199 25.062 1 88 252 HIS A CA 1
ATOM 1911 C C . HIS A 1 252 ? -8.031 6.832 23.688 1 88 252 HIS A C 1
ATOM 1913 O O . HIS A 1 252 ? -8.742 6.262 22.859 1 88 252 HIS A O 1
ATOM 1919 N N . TRP A 1 253 ? -6.75 7.152 23.562 1 94.75 253 TRP A N 1
ATOM 1920 C CA . TRP A 1 253 ? -6.074 6.867 22.297 1 94.75 253 TRP A CA 1
ATOM 1921 C C . TRP A 1 253 ? -5.027 5.773 22.484 1 94.75 253 TRP A C 1
ATOM 1923 O O . TRP A 1 253 ? -4.578 5.512 23.594 1 94.75 253 TRP A O 1
ATOM 1933 N N . ARG A 1 254 ? -4.746 5.137 21.422 1 94.62 254 ARG A N 1
ATOM 1934 C CA . ARG A 1 254 ? -3.787 4.039 21.469 1 94.62 254 ARG A CA 1
ATOM 1935 C C . ARG A 1 254 ? -2.74 4.172 20.375 1 94.62 254 ARG A C 1
ATOM 1937 O O . ARG A 1 254 ? -3.074 4.484 19.234 1 94.62 254 ARG A O 1
ATOM 1944 N N . GLU A 1 255 ? -1.457 3.971 20.766 1 97.44 255 GLU A N 1
ATOM 1945 C CA . GLU A 1 255 ? -0.412 3.879 19.75 1 97.44 255 GLU A CA 1
ATOM 1946 C C . GLU A 1 255 ? -0.414 2.51 19.078 1 97.44 255 GLU A C 1
ATOM 1948 O O . GLU A 1 255 ? -0.39 1.479 19.75 1 97.44 255 GLU A O 1
ATOM 1953 N N . VAL A 1 256 ? -0.506 2.471 17.797 1 97.94 256 VAL A N 1
ATOM 1954 C CA . VAL A 1 256 ? -0.523 1.235 17.016 1 97.94 256 VAL A CA 1
ATOM 1955 C C . VAL A 1 256 ? 0.908 0.785 16.734 1 97.94 256 VAL A C 1
ATOM 1957 O O . VAL A 1 256 ? 1.675 1.505 16.094 1 97.94 256 VAL A O 1
ATOM 1960 N N . SER A 1 257 ? 1.266 -0.408 17.172 1 96.69 257 SER A N 1
ATOM 1961 C CA . SER A 1 257 ? 2.607 -0.934 16.938 1 96.69 257 SER A CA 1
ATOM 1962 C C . SER A 1 257 ? 2.66 -1.786 15.672 1 96.69 257 SER A C 1
ATOM 1964 O O . SER A 1 257 ? 1.662 -2.402 15.289 1 96.69 257 SER A O 1
ATOM 1966 N N . LEU A 1 258 ? 3.84 -1.807 15.047 1 95.62 258 LEU A N 1
ATOM 1967 C CA . LEU A 1 258 ? 4.031 -2.678 13.898 1 95.62 258 LEU A CA 1
ATOM 1968 C C . LEU A 1 258 ? 4.047 -4.145 14.32 1 95.62 258 LEU A C 1
ATOM 1970 O O . LEU A 1 258 ? 3.465 -4.996 13.648 1 95.62 258 LEU A O 1
ATOM 1974 N N . LEU A 1 259 ? 4.758 -4.402 15.398 1 96 259 LEU A N 1
ATOM 1975 C CA . LEU A 1 259 ? 4.918 -5.754 15.93 1 96 259 LEU A CA 1
ATOM 1976 C C . LEU A 1 259 ? 4.207 -5.902 17.266 1 96 259 LEU A C 1
ATOM 1978 O O . LEU A 1 259 ? 4.117 -4.941 18.031 1 96 259 LEU A O 1
ATOM 1982 N N . ASN A 1 260 ? 3.662 -7.051 17.5 1 96.56 260 ASN A N 1
ATOM 1983 C CA . ASN A 1 260 ? 3.02 -7.422 18.75 1 96.56 260 ASN A CA 1
ATOM 1984 C C . ASN A 1 260 ? 1.819 -6.527 19.062 1 96.56 260 ASN A C 1
ATOM 1986 O O . ASN A 1 260 ? 1.508 -6.27 20.219 1 96.56 260 ASN A O 1
ATOM 1990 N N . ASP A 1 261 ? 1.255 -5.895 18.047 1 96.56 261 ASP A N 1
ATOM 1991 C CA . ASP A 1 261 ? 0.063 -5.078 18.25 1 96.56 261 ASP A CA 1
ATOM 1992 C C . ASP A 1 261 ? -1.173 -5.957 18.453 1 96.56 261 ASP A C 1
ATOM 1994 O O . ASP A 1 261 ? -1.445 -6.844 17.641 1 96.56 261 ASP A O 1
ATOM 1998 N N . PRO A 1 262 ? -1.992 -5.703 19.438 1 94.81 262 PRO A N 1
ATOM 1999 C CA . PRO A 1 262 ? -3.137 -6.578 19.719 1 94.81 262 PRO A CA 1
ATOM 2000 C C . PRO A 1 262 ? -4.328 -6.289 18.812 1 94.81 262 PRO A C 1
ATOM 2002 O O . PRO A 1 262 ? -5.277 -7.078 18.75 1 94.81 262 PRO A O 1
ATOM 2005 N N . GLY A 1 263 ? -4.316 -5.184 18.109 1 93.69 263 GLY A N 1
ATOM 2006 C CA . GLY A 1 263 ? -5.43 -4.828 17.25 1 93.69 263 GLY A CA 1
ATOM 2007 C C . GLY A 1 263 ? -6.246 -3.664 17.766 1 93.69 263 GLY A C 1
ATOM 2008 O O . GLY A 1 263 ? -5.996 -3.164 18.875 1 93.69 263 GLY A O 1
ATOM 2009 N N . PRO A 1 264 ? -7.148 -3.254 16.938 1 91.31 264 PRO A N 1
ATOM 2010 C CA . PRO A 1 264 ? -7.887 -2.041 17.297 1 91.31 264 PRO A CA 1
ATOM 2011 C C . PRO A 1 264 ? -8.867 -2.26 18.453 1 91.31 264 PRO A C 1
ATOM 2013 O O . PRO A 1 264 ? -9.219 -3.402 18.75 1 91.31 264 PRO A O 1
ATOM 2016 N N . GLY A 1 265 ? -9.25 -1.155 19.047 1 83.56 265 GLY A N 1
ATOM 2017 C CA . GLY A 1 265 ? -10.188 -1.191 20.156 1 83.56 265 GLY A CA 1
ATOM 2018 C C . GLY A 1 265 ? -11.617 -1.475 19.719 1 83.56 265 GLY A C 1
ATOM 2019 O O . GLY A 1 265 ? -11.875 -1.746 18.547 1 83.56 265 GLY A O 1
ATOM 2020 N N . ALA A 1 266 ? -12.523 -1.488 20.656 1 77.31 266 ALA A N 1
ATOM 2021 C CA . ALA A 1 266 ? -13.898 -1.949 20.453 1 77.31 266 ALA A CA 1
ATOM 2022 C C . ALA A 1 266 ? -14.641 -1.059 19.469 1 77.31 266 ALA A C 1
ATOM 2024 O O . ALA A 1 266 ? -15.438 -1.546 18.656 1 77.31 266 ALA A O 1
ATOM 2025 N N . HIS A 1 267 ? -14.312 0.24 19.391 1 81.88 267 HIS A N 1
ATOM 2026 C CA . HIS A 1 267 ? -15.086 1.159 18.562 1 81.88 267 HIS A CA 1
ATOM 2027 C C . HIS A 1 267 ? -14.523 1.231 17.156 1 81.88 267 HIS A C 1
ATOM 2029 O O . HIS A 1 267 ? -14.984 2.035 16.344 1 81.88 267 HIS A O 1
ATOM 2035 N N . ALA A 1 268 ? -13.695 0.272 16.906 1 85.88 268 ALA A N 1
ATOM 2036 C CA . ALA A 1 268 ? -13.086 0.259 15.586 1 85.88 268 ALA A CA 1
ATOM 2037 C C . ALA A 1 268 ? -13.906 -0.574 14.609 1 85.88 268 ALA A C 1
ATOM 2039 O O . ALA A 1 268 ? -13.633 -0.588 13.406 1 85.88 268 ALA A O 1
ATOM 2040 N N . PHE A 1 269 ? -14.938 -1.21 15.047 1 81.88 269 PHE A N 1
ATOM 2041 C CA . PHE A 1 269 ? -15.75 -2.094 14.227 1 81.88 269 PHE A CA 1
ATOM 2042 C C . PHE A 1 269 ? -17.203 -1.608 14.18 1 81.88 269 PHE A C 1
ATOM 2044 O O . PHE A 1 269 ? -17.719 -1.12 15.18 1 81.88 269 PHE A O 1
ATOM 2051 N N . THR A 1 270 ? -17.719 -1.702 12.938 1 84.44 270 THR A N 1
ATOM 2052 C CA . THR A 1 270 ? -19.141 -1.437 12.82 1 84.44 270 THR A CA 1
ATOM 2053 C C . THR A 1 270 ? -19.938 -2.738 12.828 1 84.44 270 THR A C 1
ATOM 2055 O O . THR A 1 270 ? -19.469 -3.76 12.32 1 84.44 270 THR A O 1
ATOM 2058 N N . SER A 1 271 ? -21.172 -2.746 13.289 1 81.62 271 SER A N 1
ATOM 2059 C CA . SER A 1 271 ? -21.938 -3.945 13.633 1 81.62 271 SER A CA 1
ATOM 2060 C C . SER A 1 271 ? -22.438 -4.664 12.383 1 81.62 271 SER A C 1
ATOM 2062 O O . SER A 1 271 ? -22.672 -5.871 12.406 1 81.62 271 SER A O 1
ATOM 2064 N N . ARG A 1 272 ? -22.609 -3.99 11.297 1 83.19 272 ARG A N 1
ATOM 2065 C CA . ARG A 1 272 ? -23.203 -4.59 10.117 1 83.19 272 ARG A CA 1
ATOM 2066 C C . ARG A 1 272 ? -22.219 -4.637 8.961 1 83.19 272 ARG A C 1
ATOM 2068 O O . ARG A 1 272 ? -22.625 -4.797 7.801 1 83.19 272 ARG A O 1
ATOM 2075 N N . LYS A 1 273 ? -21.016 -4.473 9.266 1 82.31 273 LYS A N 1
ATOM 2076 C CA . LYS A 1 273 ? -20.016 -4.43 8.203 1 82.31 273 LYS A CA 1
ATOM 2077 C C . LYS A 1 273 ? -20.031 -5.723 7.395 1 82.31 273 LYS A C 1
ATOM 2079 O O . LYS A 1 273 ? -19.906 -5.691 6.168 1 82.31 273 LYS A O 1
ATOM 2084 N N . ASP A 1 274 ? -20.156 -6.805 8.062 1 83.56 274 ASP A N 1
ATOM 2085 C CA . ASP A 1 274 ? -20.078 -8.102 7.398 1 83.56 274 ASP A CA 1
ATOM 2086 C C . ASP A 1 274 ? -21.234 -8.281 6.422 1 83.56 274 ASP A C 1
ATOM 2088 O O . ASP A 1 274 ? -21.156 -9.086 5.488 1 83.56 274 ASP A O 1
ATOM 2092 N N . ASP A 1 275 ? -22.297 -7.48 6.637 1 88.44 275 ASP A N 1
ATOM 2093 C CA . ASP A 1 275 ? -23.438 -7.535 5.723 1 88.44 275 ASP A CA 1
ATOM 2094 C C . ASP A 1 275 ? -23.047 -7.031 4.336 1 88.44 275 ASP A C 1
ATOM 2096 O O . ASP A 1 275 ? -23.719 -7.324 3.35 1 88.44 275 ASP A O 1
ATOM 2100 N N . ALA A 1 276 ? -22 -6.328 4.332 1 88.44 276 ALA A N 1
ATOM 2101 C CA . ALA A 1 276 ? -21.578 -5.734 3.064 1 88.44 276 ALA A CA 1
ATOM 2102 C C . ALA A 1 276 ? -21.031 -6.793 2.115 1 88.44 276 ALA A C 1
ATOM 2104 O O . ALA A 1 276 ? -20.797 -6.516 0.938 1 88.44 276 ALA A O 1
ATOM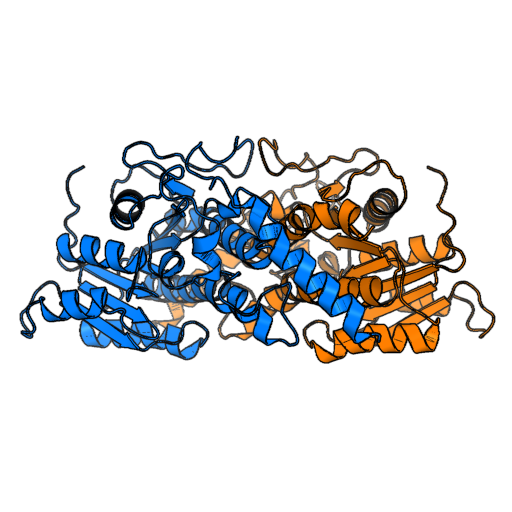 2105 N N . ILE A 1 277 ? -20.969 -8.039 2.564 1 92.69 277 ILE A N 1
ATOM 2106 C CA . ILE A 1 277 ? -20.5 -9.156 1.749 1 92.69 277 ILE A CA 1
ATOM 2107 C C . ILE A 1 277 ? -21.422 -9.352 0.553 1 92.69 277 ILE A C 1
ATOM 2109 O O . ILE A 1 277 ? -21.031 -9.898 -0.473 1 92.69 277 ILE A O 1
ATOM 2113 N N . VAL A 1 278 ? -22.641 -8.875 0.62 1 92.5 278 VAL A N 1
ATOM 2114 C CA . VAL A 1 278 ? -23.625 -9.016 -0.442 1 92.5 278 VAL A CA 1
ATOM 2115 C C . VAL A 1 278 ? -23.141 -8.312 -1.705 1 92.5 278 VAL A C 1
ATOM 2117 O O . VAL A 1 278 ? -23.453 -8.734 -2.82 1 92.5 278 VAL A O 1
ATOM 2120 N N . ASP A 1 279 ? -22.391 -7.258 -1.532 1 91.31 279 ASP A N 1
ATOM 2121 C CA . ASP A 1 279 ? -21.859 -6.535 -2.689 1 91.31 279 ASP A CA 1
ATOM 2122 C C . ASP A 1 279 ? -20.781 -7.344 -3.402 1 91.31 279 ASP A C 1
ATOM 2124 O O . ASP A 1 279 ? -20.672 -7.301 -4.629 1 91.31 279 ASP A O 1
ATOM 2128 N N . VAL A 1 280 ? -19.953 -8.078 -2.65 1 94.06 280 VAL A N 1
ATOM 2129 C CA . VAL A 1 280 ? -18.938 -8.961 -3.223 1 94.06 280 VAL A CA 1
ATOM 2130 C C . VAL A 1 280 ? -19.625 -10.109 -3.957 1 94.06 280 VAL A C 1
ATOM 2132 O O . VAL A 1 280 ? -19.234 -10.445 -5.082 1 94.06 280 VAL A O 1
ATOM 2135 N N . ILE A 1 281 ? -20.656 -10.648 -3.332 1 95.62 281 ILE A N 1
ATOM 2136 C CA . ILE A 1 281 ? -21.406 -11.734 -3.939 1 95.62 281 ILE A CA 1
ATOM 2137 C C . ILE A 1 281 ? -22.016 -11.266 -5.258 1 95.62 281 ILE A C 1
ATOM 2139 O O . ILE A 1 281 ? -21.953 -11.977 -6.266 1 95.62 281 ILE A O 1
ATOM 2143 N N . ALA A 1 282 ? -22.547 -10.055 -5.254 1 93.94 282 ALA A N 1
ATOM 2144 C CA . ALA A 1 282 ? -23.141 -9.508 -6.465 1 93.94 282 ALA A CA 1
ATOM 2145 C C . ALA A 1 282 ? -22.109 -9.359 -7.57 1 93.94 282 ALA A C 1
ATOM 2147 O O . ALA A 1 282 ? -22.391 -9.625 -8.742 1 93.94 282 ALA A O 1
ATOM 2148 N N . ALA A 1 283 ? -20.953 -8.93 -7.215 1 92.88 283 ALA A N 1
ATOM 2149 C CA . ALA A 1 283 ? -19.891 -8.766 -8.195 1 92.88 283 ALA A CA 1
ATOM 2150 C C . ALA A 1 283 ? -19.484 -10.117 -8.781 1 92.88 283 ALA A C 1
ATOM 2152 O O . ALA A 1 283 ? -19.25 -10.227 -9.992 1 92.88 283 ALA A O 1
ATOM 2153 N N . LEU A 1 284 ? -19.328 -11.117 -7.965 1 95 284 LEU A N 1
ATOM 2154 C CA . LEU A 1 284 ? -18.984 -12.461 -8.414 1 95 284 LEU A CA 1
ATOM 2155 C C . LEU A 1 284 ? -20.078 -13.039 -9.305 1 95 284 LEU A C 1
ATOM 2157 O O . LEU A 1 284 ? -19.781 -13.711 -10.289 1 95 284 LEU A O 1
ATOM 2161 N N . ASP A 1 285 ? -21.297 -12.734 -8.938 1 95.31 285 ASP A N 1
ATOM 2162 C CA . ASP A 1 285 ? -22.422 -13.172 -9.773 1 95.31 285 ASP A CA 1
ATOM 2163 C C . ASP A 1 285 ? -22.375 -12.508 -11.148 1 95.31 285 ASP A C 1
ATOM 2165 O O . ASP A 1 285 ? -22.641 -13.148 -12.164 1 95.31 285 ASP A O 1
ATOM 2169 N N . ASP A 1 286 ? -22.047 -11.266 -11.148 1 93.06 286 ASP A N 1
ATOM 2170 C CA . ASP A 1 286 ? -21.891 -10.562 -12.414 1 93.06 286 ASP A CA 1
ATOM 2171 C C . ASP A 1 286 ? -20.766 -11.18 -13.258 1 93.06 286 ASP A C 1
ATOM 2173 O O . ASP A 1 286 ? -20.891 -11.297 -14.477 1 93.06 286 ASP A O 1
ATOM 2177 N N . ASP A 1 287 ? -19.656 -11.508 -12.609 1 91.44 287 ASP A N 1
ATOM 2178 C CA . ASP A 1 287 ? -18.547 -12.172 -13.297 1 91.44 287 ASP A CA 1
ATOM 2179 C C . ASP A 1 287 ? -19 -13.477 -13.938 1 91.44 287 ASP A C 1
ATOM 2181 O O . ASP A 1 287 ? -18.625 -13.789 -15.07 1 91.44 287 ASP A O 1
ATOM 2185 N N . ARG A 1 288 ? -19.766 -14.188 -13.227 1 92.44 288 ARG A N 1
ATOM 2186 C CA . ARG A 1 288 ? -20.266 -15.477 -13.703 1 92.44 288 ARG A CA 1
ATOM 2187 C C . ARG A 1 288 ? -21.156 -15.297 -14.922 1 92.44 288 ARG A C 1
ATOM 2189 O O . ARG A 1 288 ? -21.141 -16.125 -15.844 1 92.44 288 ARG A O 1
ATOM 2196 N N . ALA A 1 289 ? -21.859 -14.219 -14.961 1 89.06 289 ALA A N 1
ATOM 2197 C CA . ALA A 1 289 ? -22.859 -13.992 -16.016 1 89.06 289 ALA A CA 1
ATOM 2198 C C . ALA A 1 289 ? -22.188 -13.5 -17.297 1 89.06 289 ALA A C 1
ATOM 2200 O O . ALA A 1 289 ? -22.75 -13.648 -18.375 1 89.06 289 ALA A O 1
ATOM 2201 N N . ARG A 1 290 ? -21.141 -12.828 -17.266 1 77.19 290 ARG A N 1
ATOM 2202 C CA . ARG A 1 290 ? -20.469 -12.312 -18.453 1 77.19 290 ARG A CA 1
ATOM 2203 C C . ARG A 1 290 ? -20.047 -13.445 -19.391 1 77.19 290 ARG A C 1
ATOM 2205 O O . ARG A 1 290 ? -19.859 -13.234 -20.578 1 77.19 290 ARG A O 1
ATOM 2212 N N . ASN A 1 291 ? -19.625 -14.68 -18.984 1 61.09 291 ASN A N 1
ATOM 2213 C CA . ASN A 1 291 ? -19.281 -15.844 -19.797 1 61.09 291 ASN A CA 1
ATOM 2214 C C . ASN A 1 291 ? -20.5 -16.406 -20.516 1 61.09 291 ASN A C 1
ATOM 2216 O O . ASN A 1 291 ? -20.391 -17.391 -21.234 1 61.09 291 ASN A O 1
ATOM 2220 N N . ARG A 1 292 ? -21.859 -15.812 -20.047 1 44.88 292 ARG A N 1
ATOM 2221 C CA . ARG A 1 292 ? -23.047 -16.312 -20.719 1 44.88 292 ARG A CA 1
ATOM 2222 C C . ARG A 1 292 ? -23.469 -15.391 -21.859 1 44.88 292 ARG A C 1
ATOM 2224 O O . ARG A 1 292 ? -23.328 -14.172 -21.766 1 44.88 292 ARG A O 1
ATOM 2231 N N . MET B 1 1 ? 8.102 -33.625 1.585 1 54.88 1 MET B N 1
ATOM 2232 C CA . MET B 1 1 ? 6.719 -33.562 1.114 1 54.88 1 MET B CA 1
ATOM 2233 C C . MET B 1 1 ? 6.613 -34.031 -0.332 1 54.88 1 MET B C 1
ATOM 2235 O O . MET B 1 1 ? 7.539 -33.844 -1.123 1 54.88 1 MET B O 1
ATOM 2239 N N . SER B 1 2 ? 5.688 -34.969 -0.603 1 64.69 2 SER B N 1
ATOM 2240 C CA . SER B 1 2 ? 5.574 -35.531 -1.95 1 64.69 2 SER B CA 1
ATOM 2241 C C . SER B 1 2 ? 5.227 -34.438 -2.963 1 64.69 2 SER B C 1
ATOM 2243 O O . SER B 1 2 ? 4.477 -33.5 -2.654 1 64.69 2 SER B O 1
ATOM 2245 N N . THR B 1 3 ? 5.941 -34.344 -4.047 1 80.69 3 THR B N 1
ATOM 2246 C CA . THR B 1 3 ? 5.695 -33.375 -5.129 1 80.69 3 THR B CA 1
ATOM 2247 C C . THR B 1 3 ? 4.277 -33.531 -5.672 1 80.69 3 THR B C 1
ATOM 2249 O O . THR B 1 3 ? 3.846 -34.656 -5.988 1 80.69 3 THR B O 1
ATOM 2252 N N . PRO B 1 4 ? 3.516 -32.5 -5.582 1 90.81 4 PRO B N 1
ATOM 2253 C CA . PRO B 1 4 ? 2.168 -32.594 -6.145 1 90.81 4 PRO B CA 1
ATOM 2254 C C . PRO B 1 4 ? 2.168 -32.969 -7.621 1 90.81 4 PRO B C 1
ATOM 2256 O O . PRO B 1 4 ? 3.158 -32.75 -8.32 1 90.81 4 PRO B O 1
ATOM 2259 N N . ASP B 1 5 ? 1.165 -33.719 -8.062 1 95.38 5 ASP B N 1
ATOM 2260 C CA . ASP B 1 5 ? 0.969 -34.031 -9.477 1 95.38 5 ASP B CA 1
ATOM 2261 C C . ASP B 1 5 ? 0.101 -32.969 -10.148 1 95.38 5 ASP B C 1
ATOM 2263 O O . ASP B 1 5 ? -1.113 -32.938 -9.945 1 95.38 5 ASP B O 1
ATOM 2267 N N . LEU B 1 6 ? 0.733 -32.125 -10.984 1 96.88 6 LEU B N 1
ATOM 2268 C CA . LEU B 1 6 ? 0.039 -31.016 -11.633 1 96.88 6 LEU B CA 1
ATOM 2269 C C . LEU B 1 6 ? -0.12 -31.281 -13.125 1 96.88 6 LEU B C 1
ATOM 2271 O O . LEU B 1 6 ? -0.251 -30.344 -13.906 1 96.88 6 LEU B O 1
ATOM 2275 N N . THR B 1 7 ? -0.072 -32.562 -13.453 1 96.06 7 THR B N 1
ATOM 2276 C CA . THR B 1 7 ? -0.267 -32.938 -14.852 1 96.06 7 THR B CA 1
ATOM 2277 C C . THR B 1 7 ? -1.611 -32.406 -15.359 1 96.06 7 THR B C 1
ATOM 2279 O O . THR B 1 7 ? -2.641 -32.594 -14.711 1 96.06 7 THR B O 1
ATOM 2282 N N . GLY B 1 8 ? -1.545 -31.719 -16.438 1 93.44 8 GLY B N 1
ATOM 2283 C CA . GLY B 1 8 ? -2.762 -31.203 -17.047 1 93.44 8 GLY B CA 1
ATOM 2284 C C . GLY B 1 8 ? -3.188 -29.859 -16.484 1 93.44 8 GLY B C 1
ATOM 2285 O O . GLY B 1 8 ? -4.148 -29.25 -16.953 1 93.44 8 GLY B O 1
ATOM 2286 N N . LYS B 1 9 ? -2.508 -29.391 -15.508 1 96.38 9 LYS B N 1
ATOM 2287 C CA . LYS B 1 9 ? -2.785 -28.078 -14.938 1 96.38 9 LYS B CA 1
ATOM 2288 C C . LYS B 1 9 ? -1.842 -27.016 -15.5 1 96.38 9 LYS B C 1
ATOM 2290 O O . LYS B 1 9 ? -0.854 -27.344 -16.156 1 96.38 9 LYS B O 1
ATOM 2295 N N . GLY B 1 10 ? -2.221 -25.781 -15.352 1 98.25 10 GLY B N 1
ATOM 2296 C CA . GLY B 1 10 ? -1.405 -24.703 -15.875 1 98.25 10 GLY B CA 1
ATOM 2297 C C . GLY B 1 10 ? -1.284 -23.516 -14.93 1 98.25 10 GLY B C 1
ATOM 2298 O O . GLY B 1 10 ? -2.031 -23.422 -13.953 1 98.25 10 GLY B O 1
ATOM 2299 N N . ALA B 1 11 ? -0.261 -22.688 -15.219 1 98.88 11 ALA B N 1
ATOM 2300 C CA . ALA B 1 11 ? 0.021 -21.516 -14.391 1 98.88 11 ALA B CA 1
ATOM 2301 C C . ALA B 1 11 ? 0.446 -20.328 -15.25 1 98.88 11 ALA B C 1
ATOM 2303 O O . ALA B 1 11 ? 1.005 -20.5 -16.344 1 98.88 11 ALA B O 1
ATOM 2304 N N . ILE B 1 12 ? 0.113 -19.156 -14.836 1 98.94 12 ILE B N 1
ATOM 2305 C CA . ILE B 1 12 ? 0.71 -17.906 -15.32 1 98.94 12 ILE B CA 1
ATOM 2306 C C . ILE B 1 12 ? 1.613 -17.328 -14.242 1 98.94 12 ILE B C 1
ATOM 2308 O O . ILE B 1 12 ? 1.198 -17.172 -13.086 1 98.94 12 ILE B O 1
ATOM 2312 N N . VAL B 1 13 ? 2.852 -17.047 -14.57 1 98.94 13 VAL B N 1
ATOM 2313 C CA . VAL B 1 13 ? 3.828 -16.469 -13.656 1 98.94 13 VAL B CA 1
ATOM 2314 C C . VAL B 1 13 ? 4.418 -15.203 -14.266 1 98.94 13 VAL B C 1
ATOM 2316 O O . VAL B 1 13 ? 5.16 -15.266 -15.242 1 98.94 13 VAL B O 1
ATOM 2319 N N . THR B 1 14 ? 4.09 -14.047 -13.742 1 98.88 14 THR B N 1
ATOM 2320 C CA . THR B 1 14 ? 4.809 -12.844 -14.148 1 98.88 14 THR B CA 1
ATOM 2321 C C . THR B 1 14 ? 6.141 -12.734 -13.414 1 98.88 14 THR B C 1
ATOM 2323 O O . THR B 1 14 ? 6.277 -13.227 -12.289 1 98.88 14 THR B O 1
ATOM 2326 N N . GLY B 1 15 ? 7.055 -12.078 -14.062 1 98.25 15 GLY B N 1
ATOM 2327 C CA . GLY B 1 15 ? 8.391 -12.039 -13.492 1 98.25 15 GLY B CA 1
ATOM 2328 C C . GLY B 1 15 ? 9.094 -13.383 -13.523 1 98.25 15 GLY B C 1
ATOM 2329 O O . GLY B 1 15 ? 10.117 -13.57 -12.852 1 98.25 15 GLY B O 1
ATOM 2330 N N . GLY B 1 16 ? 8.555 -14.336 -14.242 1 98.31 16 GLY B N 1
ATOM 2331 C CA . GLY B 1 16 ? 9.07 -15.695 -14.289 1 98.31 16 GLY B CA 1
ATOM 2332 C C . GLY B 1 16 ? 10.375 -15.812 -15.062 1 98.31 16 GLY B C 1
ATOM 2333 O O . GLY B 1 16 ? 10.93 -16.906 -15.188 1 98.31 16 GLY B O 1
ATOM 2334 N N . GLY B 1 17 ? 10.891 -14.711 -15.547 1 97.44 17 GLY B N 1
ATOM 2335 C CA . GLY B 1 17 ? 12.117 -14.711 -16.328 1 97.44 17 GLY B CA 1
ATOM 2336 C C . GLY B 1 17 ? 13.367 -14.648 -15.469 1 97.44 17 GLY B C 1
ATOM 2337 O O . GLY B 1 17 ? 14.484 -14.695 -15.992 1 97.44 17 GLY B O 1
ATOM 2338 N N . SER B 1 18 ? 13.18 -14.562 -14.117 1 96.62 18 SER B N 1
ATOM 2339 C CA . SER B 1 18 ? 14.359 -14.477 -13.25 1 96.62 18 SER B CA 1
ATOM 2340 C C . SER B 1 18 ? 14 -14.766 -11.797 1 96.62 18 SER B C 1
ATOM 2342 O O . SER B 1 18 ? 12.82 -14.812 -11.445 1 96.62 18 SER B O 1
ATOM 2344 N N . GLY B 1 19 ? 14.945 -15.148 -11.07 1 96.62 19 GLY B N 1
ATOM 2345 C CA . GLY B 1 19 ? 14.898 -15.102 -9.617 1 96.62 19 GLY B CA 1
ATOM 2346 C C . GLY B 1 19 ? 13.898 -16.078 -9.023 1 96.62 19 GLY B C 1
ATOM 2347 O O . GLY B 1 19 ? 13.852 -17.234 -9.406 1 96.62 19 GLY B O 1
ATOM 2348 N N . ILE B 1 20 ? 13.18 -15.586 -8.023 1 97.56 20 ILE B N 1
ATOM 2349 C CA . ILE B 1 20 ? 12.258 -16.391 -7.223 1 97.56 20 ILE B CA 1
ATOM 2350 C C . ILE B 1 20 ? 11.156 -16.953 -8.117 1 97.56 20 ILE B C 1
ATOM 2352 O O . ILE B 1 20 ? 10.82 -18.141 -8.031 1 97.56 20 ILE B O 1
ATOM 2356 N N . SER B 1 21 ? 10.648 -16.125 -9.023 1 98.69 21 SER B N 1
ATOM 2357 C CA . SER B 1 21 ? 9.547 -16.562 -9.875 1 98.69 21 SER B CA 1
ATOM 2358 C C . SER B 1 21 ? 10 -17.578 -10.906 1 98.69 21 SER B C 1
ATOM 2360 O O . SER B 1 21 ? 9.242 -18.469 -11.289 1 98.69 21 SER B O 1
ATOM 2362 N N . LEU B 1 22 ? 11.273 -17.453 -11.359 1 98.62 22 LEU B N 1
ATOM 2363 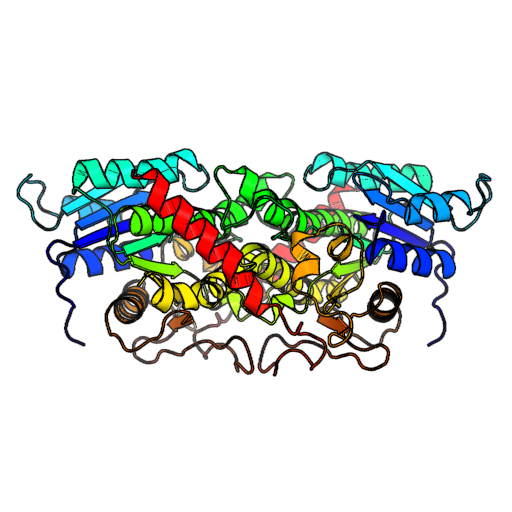C CA . LEU B 1 22 ? 11.828 -18.484 -12.234 1 98.62 22 LEU B CA 1
ATOM 2364 C C . LEU B 1 22 ? 11.953 -19.812 -11.5 1 98.62 22 LEU B C 1
ATOM 2366 O O . LEU B 1 22 ? 11.602 -20.859 -12.047 1 98.62 22 LEU B O 1
ATOM 2370 N N . ALA B 1 23 ? 12.445 -19.75 -10.258 1 98.44 23 ALA B N 1
ATOM 2371 C CA . ALA B 1 23 ? 12.57 -20.969 -9.453 1 98.44 23 ALA B CA 1
ATOM 2372 C C . ALA B 1 23 ? 11.211 -21.625 -9.242 1 98.44 23 ALA B C 1
ATOM 2374 O O . ALA B 1 23 ? 11.086 -22.844 -9.32 1 98.44 23 ALA B O 1
ATOM 2375 N N . PHE B 1 24 ? 10.219 -20.812 -8.977 1 98.62 24 PHE B N 1
ATOM 2376 C CA . PHE B 1 24 ? 8.859 -21.344 -8.812 1 98.62 24 PHE B CA 1
ATOM 2377 C C . PHE B 1 24 ? 8.367 -21.984 -10.102 1 98.62 24 PHE B C 1
ATOM 2379 O O . PHE B 1 24 ? 7.785 -23.078 -10.07 1 98.62 24 PHE B O 1
ATOM 2386 N N . THR B 1 25 ? 8.641 -21.328 -11.242 1 98.75 25 THR B N 1
ATOM 2387 C CA . THR B 1 25 ? 8.281 -21.875 -12.555 1 98.75 25 THR B CA 1
ATOM 2388 C C . THR B 1 25 ? 8.898 -23.25 -12.758 1 98.75 25 THR B C 1
ATOM 2390 O O . THR B 1 25 ? 8.227 -24.172 -13.219 1 98.75 25 THR B O 1
ATOM 2393 N N . ARG B 1 26 ? 10.141 -23.406 -12.391 1 98.31 26 ARG B N 1
ATOM 2394 C CA . ARG B 1 26 ? 10.836 -24.688 -12.531 1 98.31 26 ARG B CA 1
ATOM 2395 C C . ARG B 1 26 ? 10.18 -25.766 -11.688 1 98.31 26 ARG B C 1
ATOM 2397 O O . ARG B 1 26 ? 10.008 -26.906 -12.141 1 98.31 26 ARG B O 1
ATOM 2404 N N . HIS B 1 27 ? 9.797 -25.391 -10.469 1 98.12 27 HIS B N 1
ATOM 2405 C CA . HIS B 1 27 ? 9.133 -26.359 -9.594 1 98.12 27 HIS B CA 1
ATOM 2406 C C . HIS B 1 27 ? 7.777 -26.766 -10.148 1 98.12 27 HIS B C 1
ATOM 2408 O O . HIS B 1 27 ? 7.414 -27.938 -10.117 1 98.12 27 HIS B O 1
ATOM 2414 N N . LEU B 1 28 ? 7.02 -25.812 -10.664 1 98.5 28 LEU B N 1
ATOM 2415 C CA . LEU B 1 28 ? 5.73 -26.109 -11.281 1 98.5 28 LEU B CA 1
ATOM 2416 C C . LEU B 1 28 ? 5.898 -27.047 -12.469 1 98.5 28 LEU B C 1
ATOM 2418 O O . LEU B 1 28 ? 5.172 -28.047 -12.586 1 98.5 28 LEU B O 1
ATOM 2422 N N . HIS B 1 29 ? 6.883 -26.719 -13.297 1 97.88 29 HIS B N 1
ATOM 2423 C CA . HIS B 1 29 ? 7.152 -27.531 -14.469 1 97.88 29 HIS B CA 1
ATOM 2424 C C . HIS B 1 29 ? 7.547 -28.953 -14.078 1 97.88 29 HIS B C 1
ATOM 2426 O O . HIS B 1 29 ? 7.055 -29.922 -14.664 1 97.88 29 HIS B O 1
ATOM 2432 N N . GLN B 1 30 ? 8.391 -29.047 -13.086 1 96.69 30 GLN B N 1
ATOM 2433 C CA . GLN B 1 30 ? 8.836 -30.344 -12.602 1 96.69 30 GLN B CA 1
ATOM 2434 C C . GLN B 1 30 ? 7.66 -31.172 -12.086 1 96.69 30 GLN B C 1
ATOM 2436 O O . GLN B 1 30 ? 7.672 -32.406 -12.188 1 96.69 30 GLN B O 1
ATOM 2441 N N . ALA B 1 31 ? 6.656 -30.516 -11.633 1 97.69 31 ALA B N 1
ATOM 2442 C CA . ALA B 1 31 ? 5.48 -31.188 -11.086 1 97.69 31 ALA B CA 1
ATOM 2443 C C . ALA B 1 31 ? 4.48 -31.531 -12.18 1 97.69 31 ALA B C 1
ATOM 2445 O O . ALA B 1 31 ? 3.408 -32.062 -11.906 1 97.69 31 ALA B O 1
ATOM 2446 N N . GLY B 1 32 ? 4.785 -31.125 -13.438 1 97.12 32 GLY B N 1
ATOM 2447 C CA . GLY B 1 32 ? 3.943 -31.5 -14.562 1 97.12 32 GLY B CA 1
ATOM 2448 C C . GLY B 1 32 ? 3.066 -30.359 -15.055 1 97.12 32 GLY B C 1
ATOM 2449 O O . GLY B 1 32 ? 2.193 -30.562 -15.898 1 97.12 32 GLY B O 1
ATOM 2450 N N . CYS B 1 33 ? 3.287 -29.141 -14.57 1 97.81 33 CYS B N 1
ATOM 2451 C CA . CYS B 1 33 ? 2.439 -27.984 -14.828 1 97.81 33 CYS B CA 1
ATOM 2452 C C . CYS B 1 33 ? 2.887 -27.25 -16.094 1 97.81 33 CYS B C 1
ATOM 2454 O O . CYS B 1 33 ? 4.078 -27 -16.281 1 97.81 33 CYS B O 1
ATOM 2456 N N . ASN B 1 34 ? 1.935 -26.938 -17.031 1 97.69 34 ASN B N 1
ATOM 2457 C CA . ASN B 1 34 ? 2.221 -25.984 -18.094 1 97.69 34 ASN B CA 1
ATOM 2458 C C . ASN B 1 34 ? 2.348 -24.562 -17.531 1 97.69 34 ASN B C 1
ATOM 2460 O O . ASN B 1 34 ? 1.563 -24.156 -16.688 1 97.69 34 ASN B O 1
ATOM 2464 N N . VAL B 1 35 ? 3.367 -23.828 -17.984 1 98.62 35 VAL B N 1
ATOM 2465 C CA . VAL B 1 35 ? 3.572 -22.516 -17.375 1 98.62 35 VAL B CA 1
ATOM 2466 C C . VAL B 1 35 ? 3.742 -21.469 -18.484 1 98.62 35 VAL B C 1
ATOM 2468 O O . VAL B 1 35 ? 4.535 -21.641 -19.406 1 98.62 35 VAL B O 1
ATOM 2471 N N . LEU B 1 36 ? 2.967 -20.406 -18.453 1 98.81 36 LEU B N 1
ATOM 2472 C CA . LEU B 1 36 ? 3.201 -19.188 -19.234 1 98.81 36 LEU B CA 1
ATOM 2473 C C . LEU B 1 36 ? 4.012 -18.172 -18.422 1 98.81 36 LEU B C 1
ATOM 2475 O O . LEU B 1 36 ? 3.533 -17.641 -17.422 1 98.81 36 LEU B O 1
ATOM 2479 N N . ILE B 1 37 ? 5.227 -17.922 -18.859 1 98.81 37 ILE B N 1
ATOM 2480 C CA . ILE B 1 37 ? 6.062 -16.891 -18.266 1 98.81 37 ILE B CA 1
ATOM 2481 C C . ILE B 1 37 ? 5.711 -15.531 -18.891 1 98.81 37 ILE B C 1
ATOM 2483 O O . ILE B 1 37 ? 5.785 -15.367 -20.109 1 98.81 37 ILE B O 1
ATOM 2487 N N . CYS B 1 38 ? 5.316 -14.602 -18.094 1 98.88 38 CYS B N 1
ATOM 2488 C CA . CYS B 1 38 ? 5.098 -13.219 -18.5 1 98.88 38 CYS B CA 1
ATOM 2489 C C . CYS B 1 38 ? 6.164 -12.305 -17.906 1 98.88 38 CYS B C 1
ATOM 2491 O O . CYS B 1 38 ? 6.285 -12.195 -16.688 1 98.88 38 CYS B O 1
ATOM 2493 N N . ASP B 1 39 ? 6.926 -11.664 -18.703 1 98.44 39 ASP B N 1
ATOM 2494 C CA . ASP B 1 39 ? 8.023 -10.812 -18.281 1 98.44 39 ASP B CA 1
ATOM 2495 C C . ASP B 1 39 ? 8.422 -9.836 -19.375 1 98.44 39 ASP B C 1
ATOM 2497 O O . ASP B 1 39 ? 8 -9.977 -20.531 1 98.44 39 ASP B O 1
ATOM 2501 N N . LEU B 1 40 ? 9.195 -8.82 -19.016 1 97.25 40 LEU B N 1
ATOM 2502 C CA . LEU B 1 40 ? 9.75 -7.922 -20.016 1 97.25 40 LEU B CA 1
ATOM 2503 C C . LEU B 1 40 ? 10.859 -8.609 -20.812 1 97.25 40 LEU B C 1
ATOM 2505 O O . LEU B 1 40 ? 11.102 -8.258 -21.969 1 97.25 40 LEU B O 1
ATOM 2509 N N . GLY B 1 41 ? 11.539 -9.523 -20.156 1 96.69 41 GLY B N 1
ATOM 2510 C CA . GLY B 1 41 ? 12.641 -10.258 -20.766 1 96.69 41 GLY B CA 1
ATOM 2511 C C . GLY B 1 41 ? 13.094 -11.438 -19.922 1 96.69 41 GLY B C 1
ATOM 2512 O O . GLY B 1 41 ? 12.609 -11.641 -18.812 1 96.69 41 GLY B O 1
ATOM 2513 N N . LEU B 1 42 ? 13.961 -12.273 -20.531 1 97.31 42 LEU B N 1
ATOM 2514 C CA . LEU B 1 42 ? 14.523 -13.445 -19.859 1 97.31 42 LEU B CA 1
ATOM 2515 C C . LEU B 1 42 ? 15.961 -13.188 -19.422 1 97.31 42 LEU B C 1
ATOM 2517 O O . LEU B 1 42 ? 16.797 -12.766 -20.234 1 97.31 42 LEU B O 1
ATOM 2521 N N . HIS B 1 43 ? 16.109 -13.367 -18.125 1 96.06 43 HIS B N 1
ATOM 2522 C CA . HIS B 1 43 ? 17.5 -13.406 -17.672 1 96.06 43 HIS B CA 1
ATOM 2523 C C . HIS B 1 43 ? 18.266 -14.547 -18.328 1 96.06 43 HIS B C 1
ATOM 2525 O O . HIS B 1 43 ? 17.656 -15.508 -18.812 1 96.06 43 HIS B O 1
ATOM 2531 N N . ARG B 1 44 ? 19.578 -14.5 -18.312 1 95.56 44 ARG B N 1
ATOM 2532 C CA . ARG B 1 44 ? 20.406 -15.508 -18.953 1 95.56 44 ARG B CA 1
ATOM 2533 C C . ARG B 1 44 ? 20.109 -16.906 -18.422 1 95.56 44 ARG B C 1
ATOM 2535 O O . ARG B 1 44 ? 20.062 -17.875 -19.188 1 95.56 44 ARG B O 1
ATOM 2542 N N . GLU B 1 45 ? 19.891 -16.953 -17.156 1 95.5 45 GLU B N 1
ATOM 2543 C CA . GLU B 1 45 ? 19.578 -18.25 -16.531 1 95.5 45 GLU B CA 1
ATOM 2544 C C . GLU B 1 45 ? 18.266 -18.812 -17.047 1 95.5 45 GLU B C 1
ATOM 2546 O O . GLU B 1 45 ? 18.141 -20.016 -17.281 1 95.5 45 GLU B O 1
ATOM 2551 N N . ALA B 1 46 ? 17.328 -17.984 -17.188 1 97.69 46 ALA B N 1
ATOM 2552 C CA . ALA B 1 46 ? 16.016 -18.406 -17.703 1 97.69 46 ALA B CA 1
ATOM 2553 C C . ALA B 1 46 ? 16.125 -18.859 -19.156 1 97.69 46 ALA B C 1
ATOM 2555 O O . ALA B 1 46 ? 15.562 -19.906 -19.531 1 97.69 46 ALA B O 1
ATOM 2556 N N . GLN B 1 47 ? 16.844 -18.078 -19.922 1 97.56 47 GLN B N 1
ATOM 2557 C CA . GLN B 1 47 ? 17.016 -18.422 -21.328 1 97.56 47 GLN B CA 1
ATOM 2558 C C . GLN B 1 47 ? 17.688 -19.781 -21.484 1 97.56 47 GLN B C 1
ATOM 2560 O O . GLN B 1 47 ? 17.219 -20.609 -22.266 1 97.56 47 GLN B O 1
ATOM 2565 N N . SER B 1 48 ? 18.734 -19.984 -20.734 1 97.38 48 SER B N 1
ATOM 2566 C CA . SER B 1 48 ? 19.469 -21.25 -20.781 1 97.38 48 SER B CA 1
ATOM 2567 C C . SER B 1 48 ? 18.562 -22.422 -20.406 1 97.38 48 SER B C 1
ATOM 2569 O O . SER B 1 48 ? 18.609 -23.469 -21.031 1 97.38 48 SER B O 1
ATOM 2571 N N . TRP B 1 49 ? 17.766 -22.219 -19.359 1 97.44 49 TRP B N 1
ATOM 2572 C CA . TRP B 1 49 ? 16.875 -23.281 -18.906 1 97.44 49 TRP B CA 1
ATOM 2573 C C . TRP B 1 49 ? 15.812 -23.594 -19.953 1 97.44 49 TRP B C 1
ATOM 2575 O O . TRP B 1 49 ? 15.578 -24.75 -20.281 1 97.44 49 TRP B O 1
ATOM 2585 N N . LEU B 1 50 ? 15.219 -22.562 -20.5 1 96.69 50 LEU B N 1
ATOM 2586 C CA . LEU B 1 50 ? 14.195 -22.75 -21.516 1 96.69 50 LEU B CA 1
ATOM 2587 C C . LEU B 1 50 ? 14.766 -23.453 -22.75 1 96.69 50 LEU B C 1
ATOM 2589 O O . LEU B 1 50 ? 14.094 -24.281 -23.359 1 96.69 50 LEU B O 1
ATOM 2593 N N . ASP B 1 51 ? 16 -23.109 -23.094 1 96.06 51 ASP B N 1
ATOM 2594 C CA . ASP B 1 51 ? 16.656 -23.719 -24.25 1 96.06 51 ASP B CA 1
ATOM 2595 C C . ASP B 1 51 ? 16.922 -25.203 -24.016 1 96.06 51 ASP B C 1
ATOM 2597 O O . ASP B 1 51 ? 17.062 -25.969 -24.969 1 96.06 51 ASP B O 1
ATOM 2601 N N . SER B 1 52 ? 16.969 -25.547 -22.75 1 95.69 52 SER B N 1
ATOM 2602 C CA . SER B 1 52 ? 17.266 -26.938 -22.406 1 95.69 52 SER B CA 1
ATOM 2603 C C . SER B 1 52 ? 16.016 -27.797 -22.453 1 95.69 52 SER B C 1
ATOM 2605 O O . SER B 1 52 ? 16.094 -29.031 -22.438 1 95.69 52 SER B O 1
ATOM 2607 N N . LEU B 1 53 ? 14.852 -27.203 -22.422 1 95 53 LEU B N 1
ATOM 2608 C CA . LEU B 1 53 ? 13.586 -27.922 -22.422 1 95 53 LEU B CA 1
ATOM 2609 C C . LEU B 1 53 ? 13.25 -28.422 -23.828 1 95 53 LEU B C 1
ATOM 2611 O O . LEU B 1 53 ? 13.648 -27.812 -24.812 1 95 53 LEU B O 1
ATOM 2615 N N . PRO B 1 54 ? 12.531 -29.562 -23.906 1 89 54 PRO B N 1
ATOM 2616 C CA . PRO B 1 54 ? 12.086 -30.016 -25.234 1 89 54 PRO B CA 1
ATOM 2617 C C . PRO B 1 54 ? 11.227 -28.984 -25.953 1 89 54 PRO B C 1
ATOM 2619 O O . PRO B 1 54 ? 10.391 -28.328 -25.344 1 89 54 PRO B O 1
ATOM 2622 N N . LYS B 1 55 ? 11.516 -28.844 -27.172 1 78.81 55 LYS B N 1
ATOM 2623 C CA . LYS B 1 55 ? 10.82 -27.828 -27.953 1 78.81 55 LYS B CA 1
ATOM 2624 C C . LYS B 1 55 ? 9.781 -28.453 -28.859 1 78.81 55 LYS B C 1
ATOM 2626 O O . LYS B 1 55 ? 9.117 -27.766 -29.641 1 78.81 55 LYS B O 1
ATOM 2631 N N . THR B 1 56 ? 9.492 -29.672 -28.672 1 79.25 56 THR B N 1
ATOM 2632 C CA . THR B 1 56 ? 8.531 -30.328 -29.547 1 79.25 56 THR B CA 1
ATOM 2633 C C . THR B 1 56 ? 7.102 -29.984 -29.125 1 79.25 56 THR B C 1
ATOM 2635 O O . THR B 1 56 ? 6.848 -29.688 -27.969 1 79.25 56 THR B O 1
ATOM 2638 N N . SER B 1 57 ? 6.273 -29.906 -30.047 1 73.94 57 SER B N 1
ATOM 2639 C CA . SER B 1 57 ? 4.875 -29.578 -29.797 1 73.94 57 SER B CA 1
ATOM 2640 C C . SER B 1 57 ? 4.219 -30.609 -28.875 1 73.94 57 SER B C 1
ATOM 2642 O O . SER B 1 57 ? 3.201 -30.312 -28.25 1 73.94 57 SER B O 1
ATOM 2644 N N . ASP B 1 58 ? 4.824 -31.781 -28.781 1 82.06 58 ASP B N 1
ATOM 2645 C CA . ASP B 1 58 ? 4.211 -32.844 -27.984 1 82.06 58 ASP B CA 1
ATOM 2646 C C . ASP B 1 58 ? 4.809 -32.906 -26.578 1 82.06 58 ASP B C 1
ATOM 2648 O O . ASP B 1 58 ? 4.434 -33.75 -25.766 1 82.06 58 ASP B O 1
ATOM 2652 N N . ALA B 1 59 ? 5.672 -31.906 -26.406 1 85.38 59 ALA B N 1
ATOM 2653 C CA . ALA B 1 59 ? 6.246 -31.859 -25.062 1 85.38 59 ALA B CA 1
ATOM 2654 C C . ALA B 1 59 ? 5.168 -31.578 -24.016 1 85.38 59 ALA B C 1
ATOM 2656 O O . ALA B 1 59 ? 4.27 -30.766 -24.234 1 85.38 59 ALA B O 1
ATOM 2657 N N . ASN B 1 60 ? 5.117 -32.344 -23.016 1 89 60 ASN B N 1
ATOM 2658 C CA . ASN B 1 60 ? 4.238 -32.188 -21.859 1 89 60 ASN B CA 1
ATOM 2659 C C . ASN B 1 60 ? 4.949 -32.531 -20.562 1 89 60 ASN B C 1
ATOM 2661 O O . ASN B 1 60 ? 5.422 -33.656 -20.391 1 89 60 ASN B O 1
ATOM 2665 N N . PRO B 1 61 ? 5.141 -31.422 -19.672 1 95.5 61 PRO B N 1
ATOM 2666 C CA . PRO B 1 61 ? 4.605 -30.062 -19.672 1 95.5 61 PRO B CA 1
ATOM 2667 C C . PRO B 1 61 ? 5.441 -29.094 -20.5 1 95.5 61 PRO B C 1
ATOM 2669 O O . PRO B 1 61 ? 6.586 -29.406 -20.859 1 95.5 61 PRO B O 1
ATOM 2672 N N . ARG B 1 62 ? 4.824 -27.953 -20.875 1 96.06 62 ARG B N 1
ATOM 2673 C CA . ARG B 1 62 ? 5.488 -26.906 -21.656 1 96.06 62 ARG B CA 1
ATOM 2674 C C . ARG B 1 62 ? 5.637 -25.625 -20.844 1 96.06 62 ARG B C 1
ATOM 2676 O O . ARG B 1 62 ? 4.855 -25.375 -19.938 1 96.06 62 ARG B O 1
ATOM 2683 N N . VAL B 1 63 ? 6.656 -24.938 -21.156 1 97.5 63 VAL B N 1
ATOM 2684 C CA . VAL B 1 63 ? 6.852 -23.578 -20.672 1 97.5 63 VAL B CA 1
ATOM 2685 C C . VAL B 1 63 ? 6.93 -22.609 -21.844 1 97.5 63 VAL B C 1
ATOM 2687 O O . VAL B 1 63 ? 7.723 -22.812 -22.766 1 97.5 63 VAL B O 1
ATOM 2690 N N . VAL B 1 64 ? 6.094 -21.594 -21.875 1 96.81 64 VAL B N 1
ATOM 2691 C CA . VAL B 1 64 ? 6.051 -20.609 -22.953 1 96.81 64 VAL B CA 1
ATOM 2692 C C . VAL B 1 64 ? 6.332 -19.219 -22.391 1 96.81 64 VAL B C 1
ATOM 2694 O O . VAL B 1 64 ? 5.867 -18.875 -21.312 1 96.81 64 VAL B O 1
ATOM 2697 N N . PHE B 1 65 ? 7.141 -18.438 -23.125 1 98.06 65 PHE B N 1
ATOM 2698 C CA . PHE B 1 65 ? 7.441 -17.062 -22.766 1 98.06 65 PHE B CA 1
ATOM 2699 C C . PHE B 1 65 ? 6.574 -16.094 -23.547 1 98.06 65 PHE B C 1
ATOM 2701 O O . PHE B 1 65 ? 6.406 -16.25 -24.766 1 98.06 65 PHE B O 1
ATOM 2708 N N . SER B 1 66 ? 5.973 -15.156 -22.859 1 98.56 66 SER B N 1
ATOM 2709 C CA . SER B 1 66 ? 5.242 -14.039 -23.453 1 98.56 66 SER B CA 1
ATOM 2710 C C . SER B 1 66 ? 5.727 -12.703 -22.906 1 98.56 66 SER B C 1
ATOM 2712 O O . SER B 1 66 ? 5.609 -12.438 -21.719 1 98.56 66 SER B O 1
ATOM 2714 N N . LYS B 1 67 ? 6.297 -11.844 -23.812 1 98.62 67 LYS B N 1
ATOM 2715 C CA . LYS B 1 67 ? 6.699 -10.508 -23.391 1 98.62 67 LYS B CA 1
ATOM 2716 C C . LYS B 1 67 ? 5.5 -9.719 -22.875 1 98.62 67 LYS B C 1
ATOM 2718 O O . LYS B 1 67 ? 4.504 -9.562 -23.578 1 98.62 67 LYS B O 1
ATOM 2723 N N . THR B 1 68 ? 5.609 -9.242 -21.641 1 98.62 68 THR B N 1
ATOM 2724 C CA . THR B 1 68 ? 4.48 -8.594 -20.984 1 98.62 68 THR B CA 1
ATOM 2725 C C . THR B 1 68 ? 4.961 -7.445 -20.094 1 98.62 68 THR B C 1
ATOM 2727 O O . THR B 1 68 ? 5.816 -7.641 -19.219 1 98.62 68 THR B O 1
ATOM 2730 N N . ASP B 1 69 ? 4.461 -6.27 -20.359 1 98.19 69 ASP B N 1
ATOM 2731 C CA . ASP B 1 69 ? 4.598 -5.16 -19.422 1 98.19 69 ASP B CA 1
ATOM 2732 C C . ASP B 1 69 ? 3.484 -5.184 -18.375 1 98.19 69 ASP B C 1
ATOM 2734 O O . ASP B 1 69 ? 2.336 -4.852 -18.672 1 98.19 69 ASP B O 1
ATOM 2738 N N . VAL B 1 70 ? 3.895 -5.473 -17.156 1 97.5 70 VAL B N 1
ATOM 2739 C CA . VAL B 1 70 ? 2.893 -5.758 -16.141 1 97.5 70 VAL B CA 1
ATOM 2740 C C . VAL B 1 70 ? 2.236 -4.453 -15.688 1 97.5 70 VAL B C 1
ATOM 2742 O O . VAL B 1 70 ? 1.253 -4.477 -14.938 1 97.5 70 VAL B O 1
ATOM 2745 N N . THR B 1 71 ? 2.764 -3.285 -16.078 1 93.81 71 THR B N 1
ATOM 2746 C CA . THR B 1 71 ? 2.141 -2.01 -15.742 1 93.81 71 THR B CA 1
ATOM 2747 C C . THR B 1 71 ? 1.017 -1.678 -16.719 1 93.81 71 THR B C 1
ATOM 2749 O O . THR B 1 71 ? 0.28 -0.71 -16.516 1 93.81 71 THR B O 1
ATOM 2752 N N . ASP B 1 72 ? 0.896 -2.482 -17.766 1 94.5 72 ASP B N 1
ATOM 2753 C CA . ASP B 1 72 ? -0.128 -2.283 -18.797 1 94.5 72 ASP B CA 1
ATOM 2754 C C . ASP B 1 72 ? -1.303 -3.236 -18.578 1 94.5 72 ASP B C 1
ATOM 2756 O O . ASP B 1 72 ? -1.18 -4.441 -18.812 1 94.5 72 ASP B O 1
ATOM 2760 N N . TRP B 1 73 ? -2.443 -2.717 -18.281 1 92 73 TRP B N 1
ATOM 2761 C CA . TRP B 1 73 ? -3.637 -3.5 -17.984 1 92 73 TRP B CA 1
ATOM 2762 C C . TRP B 1 73 ? -4.004 -4.406 -19.156 1 92 73 TRP B C 1
ATOM 2764 O O . TRP B 1 73 ? -4.344 -5.574 -18.953 1 92 73 TRP B O 1
ATOM 2774 N N . LYS B 1 74 ? -4.004 -3.883 -20.328 1 94.31 74 LYS B N 1
ATOM 2775 C CA . LYS B 1 74 ? -4.379 -4.66 -21.5 1 94.31 74 LYS B CA 1
ATOM 2776 C C . LYS B 1 74 ? -3.463 -5.867 -21.688 1 94.31 74 LYS B C 1
ATOM 2778 O O . LYS B 1 74 ? -3.914 -6.938 -22.094 1 94.31 74 LYS B O 1
ATOM 2783 N N . GLN B 1 75 ? -2.201 -5.676 -21.375 1 97.38 75 GLN B N 1
ATOM 2784 C CA . GLN B 1 75 ? -1.26 -6.781 -21.516 1 97.38 75 GLN B CA 1
ATOM 2785 C C . GLN B 1 75 ? -1.484 -7.836 -20.438 1 97.38 75 GLN B C 1
ATOM 2787 O O . GLN B 1 75 ? -1.251 -9.023 -20.672 1 97.38 75 GLN B O 1
ATOM 2792 N N . LEU B 1 76 ? -1.969 -7.426 -19.281 1 96.69 76 LEU B N 1
ATOM 2793 C CA . LEU B 1 76 ? -2.32 -8.391 -18.234 1 96.69 76 LEU B CA 1
ATOM 2794 C C . LEU B 1 76 ? -3.504 -9.25 -18.672 1 96.69 76 LEU B C 1
ATOM 2796 O O . LEU B 1 76 ? -3.484 -10.469 -18.5 1 96.69 76 LEU B O 1
ATOM 2800 N N . GLU B 1 77 ? -4.461 -8.609 -19.266 1 95.25 77 GLU B N 1
ATOM 2801 C CA . GLU B 1 77 ? -5.602 -9.352 -19.781 1 95.25 77 GLU B CA 1
ATOM 2802 C C . GLU B 1 77 ? -5.184 -10.289 -20.922 1 95.25 77 GLU B C 1
ATOM 2804 O O . GLU B 1 77 ? -5.609 -11.445 -20.953 1 95.25 77 GLU B O 1
ATOM 2809 N N . GLN B 1 78 ? -4.363 -9.781 -21.719 1 97.56 78 GLN B N 1
ATOM 2810 C CA . GLN B 1 78 ? -3.904 -10.539 -22.891 1 97.56 78 GLN B CA 1
ATOM 2811 C C . GLN B 1 78 ? -3.127 -11.781 -22.453 1 97.56 78 GLN B C 1
ATOM 2813 O O . GLN B 1 78 ? -3.098 -12.781 -23.188 1 97.56 78 GLN B O 1
ATOM 2818 N N . ALA B 1 79 ? -2.488 -11.719 -21.312 1 98.44 79 ALA B N 1
ATOM 2819 C CA . ALA B 1 79 ? -1.758 -12.883 -20.812 1 98.44 79 ALA B CA 1
ATOM 2820 C C . ALA B 1 79 ? -2.676 -14.094 -20.688 1 98.44 79 ALA B C 1
ATOM 2822 O O . ALA B 1 79 ? -2.264 -15.219 -20.969 1 98.44 79 ALA B O 1
ATOM 2823 N N . PHE B 1 80 ? -3.924 -13.914 -20.281 1 98 80 PHE B N 1
ATOM 2824 C CA . PHE B 1 80 ? -4.871 -15.008 -20.141 1 98 80 PHE B CA 1
ATOM 2825 C C . PHE B 1 80 ? -5.301 -15.523 -21.516 1 98 80 PHE B C 1
ATOM 2827 O O . PHE B 1 80 ? -5.527 -16.719 -21.688 1 98 80 PHE B O 1
ATOM 2834 N N . ASP B 1 81 ? -5.375 -14.602 -22.484 1 98 81 ASP B N 1
ATOM 2835 C CA . ASP B 1 81 ? -5.688 -15.016 -23.844 1 98 81 ASP B CA 1
ATOM 2836 C C . ASP B 1 81 ? -4.551 -15.836 -24.438 1 98 81 ASP B C 1
ATOM 2838 O O . ASP B 1 81 ? -4.793 -16.844 -25.125 1 98 81 ASP B O 1
ATOM 2842 N N . VAL B 1 82 ? -3.342 -15.391 -24.234 1 98.56 82 VAL B N 1
ATOM 2843 C CA . VAL B 1 82 ? -2.176 -16.125 -24.703 1 98.56 82 VAL B CA 1
ATOM 2844 C C . VAL B 1 82 ? -2.15 -17.516 -24.062 1 98.56 82 VAL B C 1
ATOM 2846 O O . VAL B 1 82 ? -1.889 -18.516 -24.734 1 98.56 82 VAL B O 1
ATOM 2849 N N . TYR B 1 83 ? -2.424 -17.578 -22.75 1 98.44 83 TYR B N 1
ATOM 2850 C CA . TYR B 1 83 ? -2.486 -18.859 -22.062 1 98.44 83 TYR B CA 1
ATOM 2851 C C . TYR B 1 83 ? -3.49 -19.797 -22.719 1 98.44 83 TYR B C 1
ATOM 2853 O O . TYR B 1 83 ? -3.18 -20.953 -23 1 98.44 83 TYR B O 1
ATOM 2861 N N . ALA B 1 84 ? -4.672 -19.266 -22.953 1 98.06 84 ALA B N 1
ATOM 2862 C CA . ALA B 1 84 ? -5.734 -20.062 -23.562 1 98.06 84 ALA B CA 1
ATOM 2863 C C . ALA B 1 84 ? -5.32 -20.594 -24.938 1 98.06 84 ALA B C 1
ATOM 2865 O O . ALA B 1 84 ? -5.609 -21.734 -25.281 1 98.06 84 ALA B O 1
ATOM 2866 N N . LYS B 1 85 ? -4.699 -19.766 -25.672 1 97.5 85 LYS B N 1
ATOM 2867 C CA . LYS B 1 85 ? -4.25 -20.141 -27.016 1 97.5 85 LYS B CA 1
ATOM 2868 C C . LYS B 1 85 ? -3.191 -21.234 -26.953 1 97.5 85 LYS B C 1
ATOM 2870 O O . LYS B 1 85 ? -3.215 -22.188 -27.75 1 97.5 85 LYS B O 1
ATOM 2875 N N . GLU B 1 86 ? -2.293 -21.156 -25.969 1 95.81 86 GLU B N 1
ATOM 2876 C CA . GLU B 1 86 ? -1.144 -22.047 -25.906 1 95.81 86 GLU B CA 1
ATOM 2877 C C . GLU B 1 86 ? -1.515 -23.375 -25.234 1 95.81 86 GLU B C 1
ATOM 2879 O O . GLU B 1 86 ? -1.019 -24.422 -25.625 1 95.81 86 GLU B O 1
ATOM 2884 N N . PHE B 1 87 ? -2.354 -23.312 -24.172 1 95.94 87 PHE B N 1
ATOM 2885 C CA . PHE B 1 87 ? -2.533 -24.484 -23.344 1 95.94 87 PHE B CA 1
ATOM 2886 C C . PHE B 1 87 ? -4 -24.891 -23.281 1 95.94 87 PHE B C 1
ATOM 2888 O O . PHE B 1 87 ? -4.332 -26 -22.859 1 95.94 87 PHE B O 1
ATOM 2895 N N . GLY B 1 88 ? -4.938 -24 -23.688 1 96.69 88 GLY B N 1
ATOM 2896 C CA . GLY B 1 88 ? -6.367 -24.234 -23.547 1 96.69 88 GLY B CA 1
ATOM 2897 C C . GLY B 1 88 ? -6.883 -23.891 -22.156 1 96.69 88 GLY B C 1
ATOM 2898 O O . GLY B 1 88 ? -6.195 -24.125 -21.156 1 96.69 88 GLY B O 1
ATOM 2899 N N . GLY B 1 89 ? -8.07 -23.312 -22.094 1 96.88 89 GLY B N 1
ATOM 2900 C CA . GLY B 1 89 ? -8.742 -23.062 -20.828 1 96.88 89 GLY B CA 1
ATOM 2901 C C . GLY B 1 89 ? -8.125 -21.922 -20.031 1 96.88 89 GLY B C 1
ATOM 2902 O O . GLY B 1 89 ? -7.648 -20.953 -20.609 1 96.88 89 GLY B O 1
ATOM 2903 N N . VAL B 1 90 ? -8.305 -21.953 -18.672 1 97.88 90 VAL B N 1
ATOM 2904 C CA . VAL B 1 90 ? -7.773 -20.969 -17.75 1 97.88 90 VAL B CA 1
ATOM 2905 C C . VAL B 1 90 ? -6.773 -21.625 -16.797 1 97.88 90 VAL B C 1
ATOM 2907 O O . VAL B 1 90 ? -6.898 -22.797 -16.469 1 97.88 90 VAL B O 1
ATOM 2910 N N . PRO B 1 91 ? -5.723 -20.906 -16.422 1 98.62 91 PRO B N 1
ATOM 2911 C CA . PRO B 1 91 ? -4.727 -21.5 -15.516 1 98.62 91 PRO B CA 1
ATOM 2912 C C . PRO B 1 91 ? -5.312 -21.891 -14.164 1 98.62 91 PRO B C 1
ATOM 2914 O O . PRO B 1 91 ? -6.348 -21.359 -13.758 1 98.62 91 PRO B O 1
ATOM 2917 N N . HIS B 1 92 ? -4.656 -22.812 -13.516 1 98.44 92 HIS B N 1
ATOM 2918 C CA . HIS B 1 92 ? -5.039 -23.219 -12.164 1 98.44 92 HIS B CA 1
ATOM 2919 C C . HIS B 1 92 ? -4.289 -22.406 -11.117 1 98.44 92 HIS B C 1
ATOM 2921 O O . HIS B 1 92 ? -4.727 -22.328 -9.969 1 98.44 92 HIS B O 1
ATOM 2927 N N . VAL B 1 93 ? -3.129 -21.844 -11.539 1 98.81 93 VAL B N 1
ATOM 2928 C CA . VAL B 1 93 ? -2.275 -21.094 -10.625 1 98.81 93 VAL B CA 1
ATOM 2929 C C . VAL B 1 93 ? -1.912 -19.75 -11.25 1 98.81 93 VAL B C 1
ATOM 2931 O O . VAL B 1 93 ? -1.611 -19.672 -12.438 1 98.81 93 VAL B O 1
ATOM 2934 N N . LEU B 1 94 ? -2.023 -18.703 -10.477 1 98.94 94 LEU B N 1
ATOM 2935 C CA . LEU B 1 94 ? -1.496 -17.391 -10.836 1 98.94 94 LEU B CA 1
ATOM 2936 C C . LEU B 1 94 ? -0.433 -16.938 -9.844 1 98.94 94 LEU B C 1
ATOM 2938 O O . LEU B 1 94 ? -0.662 -16.969 -8.633 1 98.94 94 LEU B O 1
ATOM 2942 N N . CYS B 1 95 ? 0.706 -16.578 -10.336 1 98.94 95 CYS B N 1
ATOM 2943 C CA . CYS B 1 95 ? 1.736 -15.922 -9.531 1 98.94 95 CYS B CA 1
ATOM 2944 C C . CYS B 1 95 ? 2.143 -14.586 -10.148 1 98.94 95 CYS B C 1
ATOM 2946 O O . CYS B 1 95 ? 3.041 -14.539 -10.992 1 98.94 95 CYS B O 1
ATOM 2948 N N . PRO B 1 96 ? 1.506 -13.523 -9.719 1 98.88 96 PRO B N 1
ATOM 2949 C CA . PRO B 1 96 ? 1.976 -12.203 -10.141 1 98.88 96 PRO B CA 1
ATOM 2950 C C . PRO B 1 96 ? 3.234 -11.758 -9.406 1 98.88 96 PRO B C 1
ATOM 2952 O O . PRO B 1 96 ? 3.16 -10.938 -8.492 1 98.88 96 PRO B O 1
ATOM 2955 N N . GLY B 1 97 ? 4.395 -12.234 -9.906 1 98.56 97 GLY B N 1
ATOM 2956 C CA . GLY B 1 97 ? 5.621 -12.172 -9.125 1 98.56 97 GLY B CA 1
ATOM 2957 C C . GLY B 1 97 ? 6.598 -11.133 -9.633 1 98.56 97 GLY B C 1
ATOM 2958 O O . GLY B 1 97 ? 7.668 -10.938 -9.047 1 98.56 97 GLY B O 1
ATOM 2959 N N . ALA B 1 98 ? 6.266 -10.438 -10.773 1 97.56 98 ALA B N 1
ATOM 2960 C CA . ALA B 1 98 ? 7.156 -9.375 -11.227 1 97.56 98 ALA B CA 1
ATOM 2961 C C . ALA B 1 98 ? 7.34 -8.312 -10.148 1 97.56 98 ALA B C 1
ATOM 2963 O O . ALA B 1 98 ? 6.371 -7.883 -9.516 1 97.56 98 ALA B O 1
ATOM 2964 N N . GLY B 1 99 ? 8.555 -7.973 -9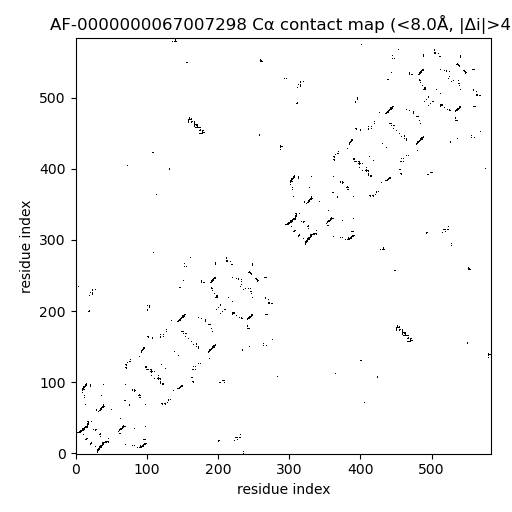.875 1 93.88 99 GLY B N 1
ATOM 2965 C CA . GLY B 1 99 ? 8.852 -6.973 -8.859 1 93.88 99 GLY B CA 1
ATOM 2966 C C . GLY B 1 99 ? 10.211 -6.328 -9.047 1 93.88 99 GLY B C 1
ATOM 2967 O O . GLY B 1 99 ? 11.094 -6.891 -9.703 1 93.88 99 GLY B O 1
ATOM 2968 N N . ILE B 1 100 ? 10.352 -5.168 -8.523 1 89.81 100 ILE B N 1
ATOM 2969 C CA . ILE B 1 100 ? 11.617 -4.445 -8.531 1 89.81 100 ILE B CA 1
ATOM 2970 C C . ILE B 1 100 ? 11.938 -3.951 -7.121 1 89.81 100 ILE B C 1
ATOM 2972 O O . ILE B 1 100 ? 11.055 -3.885 -6.266 1 89.81 100 ILE B O 1
ATOM 2976 N N . TYR B 1 101 ? 13.219 -3.703 -6.938 1 87.75 101 TYR B N 1
ATOM 2977 C CA . TYR B 1 101 ? 13.688 -3.223 -5.645 1 87.75 101 TYR B CA 1
ATOM 2978 C C . TYR B 1 101 ? 13.938 -1.719 -5.676 1 87.75 101 TYR B C 1
ATOM 2980 O O . TYR B 1 101 ? 14.508 -1.199 -6.641 1 87.75 101 TYR B O 1
ATOM 2988 N N . GLU B 1 102 ? 13.602 -1.028 -4.672 1 85.19 102 GLU B N 1
ATOM 2989 C CA . GLU B 1 102 ? 13.508 0.428 -4.652 1 85.19 102 GLU B CA 1
ATOM 2990 C C . GLU B 1 102 ? 14.883 1.067 -4.855 1 85.19 102 GLU B C 1
ATOM 2992 O O . GLU B 1 102 ? 15.023 2.006 -5.645 1 85.19 102 GLU B O 1
ATOM 2997 N N . PRO B 1 103 ? 15.953 0.636 -4.305 1 77.38 103 PRO B N 1
ATOM 2998 C CA . PRO B 1 103 ? 17.25 1.298 -4.484 1 77.38 103 PRO B CA 1
ATOM 2999 C C . PRO B 1 103 ? 17.781 1.181 -5.914 1 77.38 103 PRO B C 1
ATOM 3001 O O . PRO B 1 103 ? 18.688 1.913 -6.301 1 77.38 103 PRO B O 1
ATOM 3004 N N . SER B 1 104 ? 17.188 0.295 -6.656 1 76.69 104 SER B N 1
ATOM 3005 C CA . SER B 1 104 ? 17.688 0.044 -8 1 76.69 104 SER B CA 1
ATOM 3006 C C . SER B 1 104 ? 16.797 0.687 -9.055 1 76.69 104 SER B C 1
ATOM 3008 O O . SER B 1 104 ? 16.906 0.378 -10.242 1 76.69 104 SER B O 1
ATOM 3010 N N . ALA B 1 105 ? 15.875 1.554 -8.609 1 77.06 105 ALA B N 1
ATOM 3011 C CA . ALA B 1 105 ? 14.891 2.217 -9.461 1 77.06 105 ALA B CA 1
ATOM 3012 C C . ALA B 1 105 ? 14.633 3.646 -8.992 1 77.06 105 ALA B C 1
ATOM 3014 O O . ALA B 1 105 ? 15.078 4.043 -7.914 1 77.06 105 ALA B O 1
ATOM 3015 N N . PRO B 1 106 ? 14.078 4.465 -9.93 1 78.88 106 PRO B N 1
ATOM 3016 C CA . PRO B 1 106 ? 13.539 5.699 -9.352 1 78.88 106 PRO B CA 1
ATOM 3017 C C . PRO B 1 106 ? 12.719 5.453 -8.094 1 78.88 106 PRO B C 1
ATOM 3019 O O . PRO B 1 106 ? 11.945 4.492 -8.031 1 78.88 106 PRO B O 1
ATOM 3022 N N . ASN B 1 107 ? 13.016 6.156 -7.055 1 88.5 107 ASN B N 1
ATOM 3023 C CA . ASN B 1 107 ? 12.484 5.816 -5.738 1 88.5 107 ASN B CA 1
ATOM 3024 C C . ASN B 1 107 ? 12.062 7.062 -4.965 1 88.5 107 ASN B C 1
ATOM 3026 O O . ASN B 1 107 ? 11.977 8.156 -5.539 1 88.5 107 ASN B O 1
ATOM 3030 N N . PHE B 1 108 ? 11.727 7.004 -3.723 1 93.81 108 PHE B N 1
ATOM 3031 C CA . PHE B 1 108 ? 11.203 8.078 -2.885 1 93.81 108 PHE B CA 1
ATOM 3032 C C . PHE B 1 108 ? 12.203 9.219 -2.779 1 93.81 108 PHE B C 1
ATOM 3034 O O . PHE B 1 108 ? 11.82 10.391 -2.787 1 93.81 108 PHE B O 1
ATOM 3041 N N . TRP B 1 109 ? 13.461 8.859 -2.748 1 93 109 TRP B N 1
ATOM 3042 C CA . TRP B 1 109 ? 14.508 9.836 -2.441 1 93 109 TRP B CA 1
ATOM 3043 C C . TRP B 1 109 ? 15.094 10.422 -3.719 1 93 109 TRP B C 1
ATOM 3045 O O . TRP B 1 109 ? 15.695 11.5 -3.693 1 93 109 TRP B O 1
ATOM 3055 N N . ASN B 1 110 ? 14.992 9.773 -4.789 1 82.5 110 ASN B N 1
ATOM 3056 C CA . ASN B 1 110 ? 15.586 10.32 -6.004 1 82.5 110 ASN B CA 1
ATOM 3057 C C . ASN B 1 110 ? 14.531 10.617 -7.066 1 82.5 110 ASN B C 1
ATOM 3059 O O . ASN B 1 110 ? 14.836 10.625 -8.258 1 82.5 110 ASN B O 1
ATOM 3063 N N . ASP B 1 111 ? 13.328 10.773 -6.543 1 72.5 111 ASP B N 1
ATOM 3064 C CA . ASP B 1 111 ? 12.227 11.023 -7.469 1 72.5 111 ASP B CA 1
ATOM 3065 C C . ASP B 1 111 ? 12.148 12.5 -7.848 1 72.5 111 ASP B C 1
ATOM 3067 O O . ASP B 1 111 ? 12.352 13.375 -7 1 72.5 111 ASP B O 1
ATOM 3071 N N . LYS B 1 112 ? 12.273 12.766 -9.219 1 66.88 112 LYS B N 1
ATOM 3072 C CA . LYS B 1 112 ? 12.133 14.141 -9.672 1 66.88 112 LYS B CA 1
ATOM 3073 C C . LYS B 1 112 ? 10.82 14.352 -10.422 1 66.88 112 LYS B C 1
ATOM 3075 O O . LYS B 1 112 ? 10.469 15.477 -10.773 1 66.88 112 LYS B O 1
ATOM 3080 N N . ASP B 1 113 ? 10.195 13.18 -10.703 1 73.19 113 ASP B N 1
ATOM 3081 C CA . ASP B 1 113 ? 8.93 13.234 -11.422 1 73.19 113 ASP B CA 1
ATOM 3082 C C . ASP B 1 113 ? 8.055 12.031 -11.078 1 73.19 113 ASP B C 1
ATOM 3084 O O . ASP B 1 113 ? 8.312 11.328 -10.109 1 73.19 113 ASP B O 1
ATOM 3088 N N . ASP B 1 114 ? 6.945 11.898 -11.727 1 73.38 114 ASP B N 1
ATOM 3089 C CA . ASP B 1 114 ? 5.934 10.875 -11.469 1 73.38 114 ASP B CA 1
ATOM 3090 C C . ASP B 1 114 ? 6.461 9.484 -11.812 1 73.38 114 ASP B C 1
ATOM 3092 O O . ASP B 1 114 ? 5.871 8.477 -11.414 1 73.38 114 ASP B O 1
ATOM 3096 N N . ASP B 1 115 ? 7.578 9.414 -12.328 1 72.38 115 ASP B N 1
ATOM 3097 C CA . ASP B 1 115 ? 8.102 8.109 -12.727 1 72.38 115 ASP B CA 1
ATOM 3098 C C . ASP B 1 115 ? 8.648 7.352 -11.516 1 72.38 115 ASP B C 1
ATOM 3100 O O . ASP B 1 115 ? 8.844 6.137 -11.578 1 72.38 115 ASP B O 1
ATOM 3104 N N . GLY B 1 116 ? 8.844 8.141 -10.523 1 68.69 116 GLY B N 1
ATOM 3105 C CA . GLY B 1 116 ? 9.406 7.566 -9.312 1 68.69 116 GLY B CA 1
ATOM 3106 C C . GLY B 1 116 ? 8.492 6.559 -8.648 1 68.69 116 GLY B C 1
ATOM 3107 O O . GLY B 1 116 ? 8.922 5.816 -7.762 1 68.69 116 GLY B O 1
ATOM 3108 N N . TYR B 1 117 ? 7.301 6.391 -9.219 1 84 117 TYR B N 1
ATOM 3109 C CA . TYR B 1 117 ? 6.355 5.566 -8.477 1 84 117 TYR B CA 1
ATOM 3110 C C . TYR B 1 117 ? 5.98 4.316 -9.258 1 84 117 TYR B C 1
ATOM 3112 O O . TYR B 1 117 ? 4.977 3.666 -8.961 1 84 117 TYR B O 1
ATOM 3120 N N . LYS B 1 118 ? 6.934 4.047 -10.156 1 87.94 118 LYS B N 1
ATOM 3121 C CA . LYS B 1 118 ? 6.805 2.816 -10.93 1 87.94 118 LYS B CA 1
ATOM 3122 C C . LYS B 1 118 ? 6.836 1.59 -10.023 1 87.94 118 LYS B C 1
ATOM 3124 O O . LYS B 1 118 ? 6.211 0.572 -10.328 1 87.94 118 LYS B O 1
ATOM 3129 N N . ILE B 1 119 ? 7.535 1.687 -8.93 1 91.94 119 ILE B N 1
ATOM 3130 C CA . ILE B 1 119 ? 7.637 0.595 -7.969 1 91.94 119 ILE B CA 1
ATOM 3131 C C . ILE B 1 119 ? 6.242 0.2 -7.488 1 91.94 119 ILE B C 1
ATOM 3133 O O . ILE B 1 119 ? 5.949 -0.987 -7.324 1 91.94 119 ILE B O 1
ATOM 3137 N N . LEU B 1 120 ? 5.375 1.175 -7.258 1 94.94 120 LEU B N 1
ATOM 3138 C CA . LEU B 1 120 ? 4.023 0.889 -6.789 1 94.94 120 LEU B CA 1
ATOM 3139 C C . LEU B 1 120 ? 3.184 0.268 -7.902 1 94.94 120 LEU B C 1
ATOM 3141 O O . LEU B 1 120 ? 2.318 -0.57 -7.641 1 94.94 120 LEU B O 1
ATOM 3145 N N . ARG B 1 121 ? 3.498 0.619 -9.164 1 94.12 121 ARG B N 1
ATOM 3146 C CA . ARG B 1 121 ? 2.795 0.039 -10.305 1 94.12 121 ARG B CA 1
ATOM 3147 C C . ARG B 1 121 ? 3.127 -1.441 -10.453 1 94.12 121 ARG B C 1
ATOM 3149 O O . ARG B 1 121 ? 2.24 -2.258 -10.719 1 94.12 121 ARG B O 1
ATOM 3156 N N . ILE B 1 122 ? 4.324 -1.724 -10.242 1 96.12 122 ILE B N 1
ATOM 3157 C CA . ILE B 1 122 ? 4.805 -3.074 -10.516 1 96.12 122 ILE B CA 1
ATOM 3158 C C . ILE B 1 122 ? 4.582 -3.961 -9.297 1 96.12 122 ILE B C 1
ATOM 3160 O O . ILE B 1 122 ? 4 -5.043 -9.406 1 96.12 122 ILE B O 1
ATOM 3164 N N . ASN B 1 123 ? 4.98 -3.473 -8.086 1 97.5 123 ASN B N 1
ATOM 3165 C CA . ASN B 1 123 ? 5.02 -4.332 -6.91 1 97.5 123 ASN B CA 1
ATOM 3166 C C . ASN B 1 123 ? 3.662 -4.391 -6.215 1 97.5 123 ASN B C 1
ATOM 3168 O O . ASN B 1 123 ? 3.414 -5.285 -5.406 1 97.5 123 ASN B O 1
ATOM 3172 N N . LEU B 1 124 ? 2.803 -3.445 -6.504 1 97.75 124 LEU B N 1
ATOM 3173 C CA . LEU B 1 124 ? 1.539 -3.396 -5.773 1 97.75 124 LEU B CA 1
ATOM 3174 C C . LEU B 1 124 ? 0.356 -3.525 -6.727 1 97.75 124 LEU B C 1
ATOM 3176 O O . LEU B 1 124 ? -0.393 -4.504 -6.668 1 97.75 124 LEU B O 1
ATOM 3180 N N . GLU B 1 125 ? 0.271 -2.658 -7.699 1 95.81 125 GLU B N 1
ATOM 3181 C CA . GLU B 1 125 ? -0.917 -2.611 -8.547 1 95.81 125 GLU B CA 1
ATOM 3182 C C . GLU B 1 125 ? -1 -3.84 -9.445 1 95.81 125 GLU B C 1
ATOM 3184 O O . GLU B 1 125 ? -2.076 -4.418 -9.625 1 95.81 125 GLU B O 1
ATOM 3189 N N . HIS B 1 126 ? 0.131 -4.164 -9.961 1 96.62 126 HIS B N 1
ATOM 3190 C CA . HIS B 1 126 ? 0.18 -5.297 -10.875 1 96.62 126 HIS B CA 1
ATOM 3191 C C . HIS B 1 126 ? -0.367 -6.562 -10.219 1 96.62 126 HIS B C 1
ATOM 3193 O O . HIS B 1 126 ? -1.259 -7.215 -10.766 1 96.62 126 HIS B O 1
ATOM 3199 N N . PRO B 1 127 ? 0.084 -6.988 -9.102 1 98.38 127 PRO B N 1
ATOM 3200 C CA . PRO B 1 127 ? -0.491 -8.195 -8.5 1 98.38 127 PRO B CA 1
ATOM 3201 C C . PRO B 1 127 ? -1.972 -8.039 -8.164 1 98.38 127 PRO B C 1
ATOM 3203 O O . PRO B 1 127 ? -2.738 -9 -8.266 1 98.38 127 PRO B O 1
ATOM 3206 N N . ILE B 1 128 ? -2.4 -6.875 -7.766 1 97.38 128 ILE B N 1
ATOM 3207 C CA . ILE B 1 128 ? -3.801 -6.625 -7.441 1 97.38 128 ILE B CA 1
ATOM 3208 C C . ILE B 1 128 ? -4.656 -6.777 -8.695 1 97.38 128 ILE B C 1
ATOM 3210 O O . ILE B 1 128 ? -5.641 -7.52 -8.695 1 97.38 128 ILE B O 1
ATOM 3214 N N . LYS B 1 129 ? -4.258 -6.113 -9.773 1 96.06 129 LYS B N 1
ATOM 3215 C CA . LYS B 1 129 ? -5 -6.137 -11.023 1 96.06 129 LYS B CA 1
ATOM 3216 C C . LYS B 1 129 ? -5.086 -7.551 -11.594 1 96.06 129 LYS B C 1
ATOM 3218 O O . LYS B 1 129 ? -6.164 -8.008 -11.984 1 96.06 129 LYS B O 1
ATOM 3223 N N . MET B 1 130 ? -3.982 -8.172 -11.555 1 97.12 130 MET B N 1
ATOM 3224 C CA . MET B 1 130 ? -3.951 -9.492 -12.188 1 97.12 130 MET B CA 1
ATOM 3225 C C . MET B 1 130 ? -4.738 -10.508 -11.359 1 97.12 130 MET B C 1
ATOM 3227 O O . MET B 1 130 ? -5.34 -11.43 -11.914 1 97.12 130 MET B O 1
ATOM 3231 N N . SER B 1 131 ? -4.703 -10.359 -10.047 1 97.75 131 SER B N 1
ATOM 3232 C CA . SER B 1 131 ? -5.535 -11.203 -9.195 1 97.75 131 SER B CA 1
ATOM 3233 C C . SER B 1 131 ? -7.012 -11.039 -9.523 1 97.75 131 SER B C 1
ATOM 3235 O O . SER B 1 131 ? -7.742 -12.023 -9.633 1 97.75 131 SER B O 1
ATOM 3237 N N . ARG B 1 132 ? -7.449 -9.789 -9.695 1 96.38 132 ARG B N 1
ATOM 3238 C CA . ARG B 1 132 ? -8.852 -9.539 -10.016 1 96.38 132 ARG B CA 1
ATOM 3239 C C . ARG B 1 132 ? -9.219 -10.172 -11.352 1 96.38 132 ARG B C 1
ATOM 3241 O O . ARG B 1 132 ? -10.289 -10.766 -11.492 1 96.38 132 ARG B O 1
ATOM 3248 N N . ILE B 1 133 ? -8.367 -10.031 -12.352 1 95.81 133 ILE B N 1
ATOM 3249 C CA . ILE B 1 133 ? -8.602 -10.617 -13.664 1 95.81 133 ILE B CA 1
ATOM 3250 C C . ILE B 1 133 ? -8.711 -12.133 -13.539 1 95.81 133 ILE B C 1
ATOM 3252 O O . ILE B 1 133 ? -9.633 -12.742 -14.102 1 95.81 133 ILE B O 1
ATOM 3256 N N . ALA B 1 134 ? -7.816 -12.742 -12.766 1 98.12 134 ALA B N 1
ATOM 3257 C CA . ALA B 1 134 ? -7.828 -14.195 -12.594 1 98.12 134 ALA B CA 1
ATOM 3258 C C . ALA B 1 134 ? -9.117 -14.656 -11.914 1 98.12 134 ALA B C 1
ATOM 3260 O O . ALA B 1 134 ? -9.734 -15.633 -12.336 1 98.12 134 ALA B O 1
ATOM 3261 N N . ILE B 1 135 ? -9.523 -13.953 -10.867 1 97.62 135 ILE B N 1
ATOM 3262 C CA . ILE B 1 135 ? -10.75 -14.289 -10.148 1 97.62 135 ILE B CA 1
ATOM 3263 C C . ILE B 1 135 ? -11.93 -14.266 -11.117 1 97.62 135 ILE B C 1
ATOM 3265 O O . ILE B 1 135 ? -12.727 -15.211 -11.156 1 97.62 135 ILE B O 1
ATOM 3269 N N . ARG B 1 136 ? -11.992 -13.219 -11.914 1 95.88 136 ARG B N 1
ATOM 3270 C CA . ARG B 1 136 ? -13.07 -13.109 -12.891 1 95.88 136 ARG B CA 1
ATOM 3271 C C . ARG B 1 136 ? -13.062 -14.289 -13.852 1 95.88 136 ARG B C 1
ATOM 3273 O O . ARG B 1 136 ? -14.102 -14.898 -14.109 1 95.88 136 ARG B O 1
ATOM 3280 N N . ARG B 1 137 ? -11.914 -14.625 -14.367 1 96.5 137 ARG B N 1
ATOM 3281 C CA . ARG B 1 137 ? -11.789 -15.711 -15.336 1 96.5 137 ARG B CA 1
ATOM 3282 C C . ARG B 1 137 ? -12.172 -17.047 -14.711 1 96.5 137 ARG B C 1
ATOM 3284 O O . ARG B 1 137 ? -12.836 -17.875 -15.352 1 96.5 137 ARG B O 1
ATOM 3291 N N . TRP B 1 138 ? -11.766 -17.281 -13.492 1 98.12 138 TRP B N 1
ATOM 3292 C CA . TRP B 1 138 ? -12.062 -18.547 -12.812 1 98.12 138 TRP B CA 1
ATOM 3293 C C . TRP B 1 138 ? -13.555 -18.672 -12.508 1 98.12 138 TRP B C 1
ATOM 3295 O O . TRP B 1 138 ? -14.148 -19.719 -12.727 1 98.12 138 TRP B O 1
ATOM 3305 N N . VAL B 1 139 ? -14.109 -17.578 -11.992 1 97.19 139 VAL B N 1
ATOM 3306 C CA . VAL B 1 139 ? -15.531 -17.578 -11.664 1 97.19 139 VAL B CA 1
ATOM 3307 C C . VAL B 1 139 ? -16.344 -17.812 -12.938 1 97.19 139 VAL B C 1
ATOM 3309 O O . VAL B 1 139 ? -17.297 -18.594 -12.93 1 97.19 139 VAL B O 1
ATOM 3312 N N . GLN B 1 140 ? -15.953 -17.219 -14.008 1 95.19 140 GLN B N 1
ATOM 3313 C CA . GLN B 1 140 ? -16.625 -17.391 -15.297 1 95.19 140 GLN B CA 1
ATOM 3314 C C . GLN B 1 140 ? -16.531 -18.844 -15.766 1 95.19 140 GLN B C 1
ATOM 3316 O O . GLN B 1 140 ? -17.5 -19.391 -16.281 1 95.19 140 GLN B O 1
ATOM 3321 N N . ALA B 1 141 ? -15.438 -19.453 -15.539 1 96.06 141 ALA B N 1
ATOM 3322 C CA . ALA B 1 141 ? -15.188 -20.812 -16.016 1 96.06 141 ALA B CA 1
ATOM 3323 C C . ALA B 1 141 ? -15.734 -21.859 -15.047 1 96.06 141 ALA B C 1
ATOM 3325 O O . ALA B 1 141 ? -15.773 -23.047 -15.352 1 96.06 141 ALA B O 1
ATOM 3326 N N . GLY B 1 142 ? -16.141 -21.391 -13.836 1 96.19 142 GLY B N 1
ATOM 3327 C CA . GLY B 1 142 ? -16.531 -22.328 -12.797 1 96.19 142 GLY B CA 1
ATOM 3328 C C . GLY B 1 142 ? -15.391 -23.219 -12.344 1 96.19 142 GLY B C 1
ATOM 3329 O O . GLY B 1 142 ? -15.594 -24.422 -12.102 1 96.19 142 GLY B O 1
ATOM 3330 N N . GLN B 1 143 ? -14.219 -22.656 -12.336 1 97 143 GLN B N 1
ATOM 3331 C CA . GLN B 1 143 ? -13.008 -23.391 -11.977 1 97 143 GLN B CA 1
ATOM 3332 C C . GLN B 1 143 ? -12.383 -22.844 -10.703 1 97 143 GLN B C 1
ATOM 3334 O O . GLN B 1 143 ? -12.344 -21.625 -10.5 1 97 143 GLN B O 1
ATOM 3339 N N . PRO B 1 144 ? -11.891 -23.75 -9.82 1 97.62 144 PRO B N 1
ATOM 3340 C CA . PRO B 1 144 ? -11.102 -23.25 -8.688 1 97.62 144 PRO B CA 1
ATOM 3341 C C . PRO B 1 144 ? -9.781 -22.609 -9.117 1 97.62 144 PRO B C 1
ATOM 3343 O O . PRO B 1 144 ? -9.352 -22.797 -10.258 1 97.62 144 PRO B O 1
ATOM 3346 N N . GLY B 1 145 ? -9.18 -21.859 -8.234 1 98.12 145 GLY B N 1
ATOM 3347 C CA . GLY B 1 145 ? -7.926 -21.188 -8.555 1 98.12 145 GLY B CA 1
ATOM 3348 C C . GLY B 1 145 ? -7.031 -21 -7.34 1 98.12 145 GLY B C 1
ATOM 3349 O O . GLY B 1 145 ? -7.488 -21.094 -6.203 1 98.12 145 GLY B O 1
ATOM 3350 N N . ASN B 1 146 ? -5.738 -20.844 -7.609 1 98.56 146 ASN B N 1
ATOM 3351 C CA . ASN B 1 146 ? -4.734 -20.578 -6.59 1 98.56 146 ASN B CA 1
ATOM 3352 C C . ASN B 1 146 ? -3.875 -19.375 -6.949 1 98.56 146 ASN B C 1
ATOM 3354 O O . ASN B 1 146 ? -3.166 -19.391 -7.957 1 98.56 146 ASN B O 1
ATOM 3358 N N . ILE B 1 147 ? -4 -18.359 -6.152 1 98.88 147 ILE B N 1
ATOM 3359 C CA . ILE B 1 147 ? -3.141 -17.203 -6.312 1 98.88 147 ILE B CA 1
ATOM 3360 C C . ILE B 1 147 ? -2.027 -17.234 -5.266 1 98.88 147 ILE B C 1
ATOM 3362 O O . ILE B 1 147 ? -2.295 -17.359 -4.07 1 98.88 147 ILE B O 1
ATOM 3366 N N . ILE B 1 148 ? -0.798 -17.172 -5.66 1 98.94 148 ILE B N 1
ATOM 3367 C CA . ILE B 1 148 ? 0.332 -17.047 -4.746 1 98.94 148 ILE B CA 1
ATOM 3368 C C . ILE B 1 148 ? 1.036 -15.711 -4.965 1 98.94 148 ILE B C 1
ATOM 3370 O O . ILE B 1 148 ? 1.677 -15.5 -6 1 98.94 148 ILE B O 1
ATOM 3374 N N . LEU B 1 149 ? 0.932 -14.812 -4.023 1 98.94 149 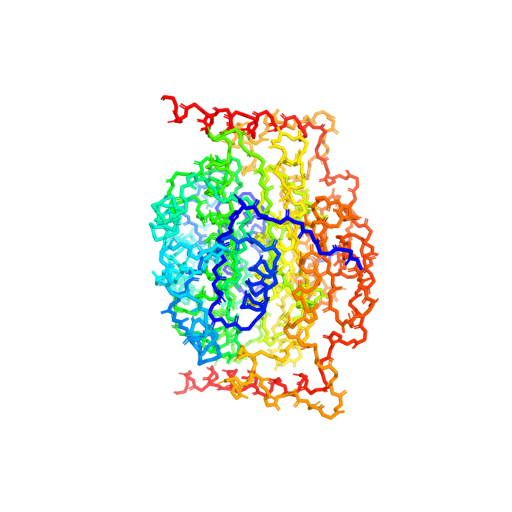LEU B N 1
ATOM 3375 C CA . LEU B 1 149 ? 1.521 -13.477 -4.062 1 98.94 149 LEU B CA 1
ATOM 3376 C C . LEU B 1 149 ? 2.92 -13.484 -3.457 1 98.94 149 LEU B C 1
ATOM 3378 O O . LEU B 1 149 ? 3.262 -14.383 -2.682 1 98.94 149 LEU B O 1
ATOM 3382 N N . ILE B 1 150 ? 3.713 -12.516 -3.85 1 98.75 150 ILE B N 1
ATOM 3383 C CA . ILE B 1 150 ? 5.066 -12.398 -3.314 1 98.75 150 ILE B CA 1
ATOM 3384 C C . ILE B 1 150 ? 5.176 -11.141 -2.459 1 98.75 150 ILE B C 1
ATOM 3386 O O . ILE B 1 150 ? 5.398 -10.047 -2.98 1 98.75 150 ILE B O 1
ATOM 3390 N N . SER B 1 151 ? 5.055 -11.336 -1.207 1 98.38 151 SER B N 1
ATOM 3391 C CA . SER B 1 151 ? 5.305 -10.289 -0.225 1 98.38 151 SER B CA 1
ATOM 3392 C C . SER B 1 151 ? 6.789 -10.188 0.113 1 98.38 151 SER B C 1
ATOM 3394 O O . SER B 1 151 ? 7.637 -10.227 -0.779 1 98.38 151 SER B O 1
ATOM 3396 N N . SER B 1 152 ? 7.137 -9.914 1.319 1 96.88 152 SER B N 1
ATOM 3397 C CA . SER B 1 152 ? 8.516 -9.75 1.774 1 96.88 152 SER B CA 1
ATOM 3398 C C . SER B 1 152 ? 8.586 -9.625 3.293 1 96.88 152 SER B C 1
ATOM 3400 O O . SER B 1 152 ? 7.629 -9.18 3.93 1 96.88 152 SER B O 1
ATOM 3402 N N . THR B 1 153 ? 9.75 -10.055 3.83 1 95.75 153 THR B N 1
ATOM 3403 C CA . THR B 1 153 ? 10 -9.672 5.215 1 95.75 153 THR B CA 1
ATOM 3404 C C . THR B 1 153 ? 10.078 -8.156 5.352 1 95.75 153 THR B C 1
ATOM 3406 O O . THR B 1 153 ? 9.93 -7.617 6.453 1 95.75 153 THR B O 1
ATOM 3409 N N . GLY B 1 154 ? 10.289 -7.484 4.242 1 93.81 154 GLY B N 1
ATOM 3410 C CA . GLY B 1 154 ? 10.25 -6.031 4.227 1 93.81 154 GLY B CA 1
ATOM 3411 C C . GLY B 1 154 ? 8.898 -5.469 4.621 1 93.81 154 GLY B C 1
ATOM 3412 O O . GLY B 1 154 ? 8.789 -4.289 4.969 1 93.81 154 GLY B O 1
ATOM 3413 N N . ALA B 1 155 ? 7.867 -6.277 4.559 1 95.88 155 ALA B N 1
ATOM 3414 C CA . ALA B 1 155 ? 6.527 -5.863 4.969 1 95.88 155 ALA B CA 1
ATOM 3415 C C . ALA B 1 155 ? 6.383 -5.895 6.488 1 95.88 155 ALA B C 1
ATOM 3417 O O . ALA B 1 155 ? 5.402 -5.395 7.035 1 95.88 155 ALA B O 1
ATOM 3418 N N . GLN B 1 156 ? 7.363 -6.477 7.168 1 95.12 156 GLN B N 1
ATOM 3419 C CA . GLN B 1 156 ? 7.312 -6.66 8.617 1 95.12 156 GLN B CA 1
ATOM 3420 C C . GLN B 1 156 ? 8.227 -5.672 9.328 1 95.12 156 GLN B C 1
ATOM 3422 O O . GLN B 1 156 ? 8.383 -5.727 10.547 1 95.12 156 GLN B O 1
ATOM 3427 N N . LYS B 1 157 ? 8.859 -4.824 8.438 1 93.31 157 LYS B N 1
ATOM 3428 C CA . LYS B 1 157 ? 9.805 -3.811 8.906 1 93.31 157 LYS B CA 1
ATOM 3429 C C . LYS B 1 157 ? 9.516 -2.457 8.266 1 93.31 157 LYS B C 1
ATOM 3431 O O . LYS B 1 157 ? 9.07 -2.393 7.113 1 93.31 157 LYS B O 1
ATOM 3436 N N . ALA B 1 158 ? 9.695 -1.477 9.023 1 94.12 158 ALA B N 1
ATOM 3437 C CA . ALA B 1 158 ? 9.672 -0.141 8.43 1 94.12 158 ALA B CA 1
ATOM 3438 C C . ALA B 1 158 ? 11.086 0.373 8.18 1 94.12 158 ALA B C 1
ATOM 3440 O O . ALA B 1 158 ? 11.969 0.211 9.016 1 94.12 158 ALA B O 1
ATOM 3441 N N . SER B 1 159 ? 11.305 0.94 6.98 1 95.44 159 SER B N 1
ATOM 3442 C CA . SER B 1 159 ? 12.656 1.382 6.633 1 95.44 159 SER B CA 1
ATOM 3443 C C . SER B 1 159 ? 12.617 2.689 5.848 1 95.44 159 SER B C 1
ATOM 3445 O O . SER B 1 159 ? 11.906 2.801 4.848 1 95.44 159 SER B O 1
ATOM 3447 N N . ILE B 1 160 ? 13.469 3.641 6.277 1 96.94 160 ILE B N 1
ATOM 3448 C CA . ILE B 1 160 ? 13.602 4.914 5.578 1 96.94 160 ILE B CA 1
ATOM 3449 C C . ILE B 1 160 ? 14.273 4.695 4.227 1 96.94 160 ILE B C 1
ATOM 3451 O O . ILE B 1 160 ? 14.156 5.523 3.322 1 96.94 160 ILE B O 1
ATOM 3455 N N . LEU B 1 161 ? 14.922 3.557 4.027 1 93.81 161 LEU B N 1
ATOM 3456 C CA . LEU B 1 161 ? 15.672 3.264 2.811 1 93.81 161 LEU B CA 1
ATOM 3457 C C . LEU B 1 161 ? 14.734 2.855 1.679 1 93.81 161 LEU B C 1
ATOM 3459 O O . LEU B 1 161 ? 15.039 3.08 0.505 1 93.81 161 LEU B O 1
ATOM 3463 N N . THR B 1 162 ? 13.594 2.238 2.086 1 94 162 THR B N 1
ATOM 3464 C CA . THR B 1 162 ? 12.703 1.666 1.08 1 94 162 THR B CA 1
ATOM 3465 C C . THR B 1 162 ? 11.242 1.898 1.457 1 94 162 THR B C 1
ATOM 3467 O O . THR B 1 1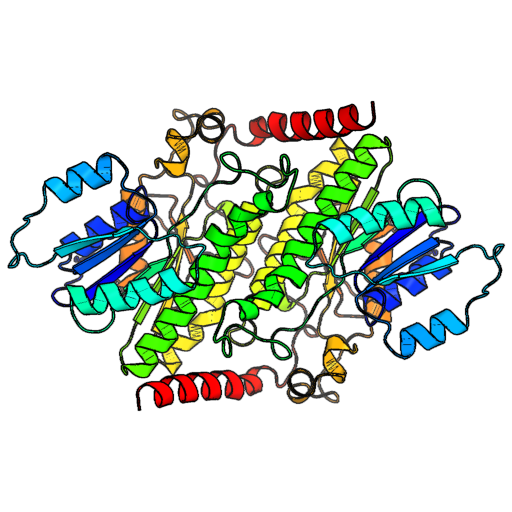62 ? 10.461 0.95 1.54 1 94 162 THR B O 1
ATOM 3470 N N . PRO B 1 163 ? 10.828 3.164 1.598 1 96.19 163 PRO B N 1
ATOM 3471 C CA . PRO B 1 163 ? 9.453 3.42 2.039 1 96.19 163 PRO B CA 1
ATOM 3472 C C . PRO B 1 163 ? 8.406 2.941 1.028 1 96.19 163 PRO B C 1
ATOM 3474 O O . PRO B 1 163 ? 7.324 2.502 1.417 1 96.19 163 PRO B O 1
ATOM 3477 N N . LEU B 1 164 ? 8.719 3.033 -0.263 1 96.25 164 LEU B N 1
ATOM 3478 C CA . LEU B 1 164 ? 7.77 2.607 -1.29 1 96.25 164 LEU B CA 1
ATOM 3479 C C . LEU B 1 164 ? 7.664 1.088 -1.336 1 96.25 164 LEU B C 1
ATOM 3481 O O . LEU B 1 164 ? 6.562 0.541 -1.448 1 96.25 164 LEU B O 1
ATOM 3485 N N . TYR B 1 165 ? 8.789 0.409 -1.237 1 95.31 165 TYR B N 1
ATOM 3486 C CA . TYR B 1 165 ? 8.82 -1.049 -1.238 1 95.31 165 TYR B CA 1
ATOM 3487 C C . TYR B 1 165 ? 8.047 -1.612 -0.05 1 95.31 165 TYR B C 1
ATOM 3489 O O . TYR B 1 165 ? 7.238 -2.527 -0.206 1 95.31 165 TYR B O 1
ATOM 3497 N N . GLY B 1 166 ? 8.328 -1.042 1.132 1 96.62 166 GLY B N 1
ATOM 3498 C CA . GLY B 1 166 ? 7.598 -1.46 2.316 1 96.62 166 GLY B CA 1
ATOM 3499 C C . GLY B 1 166 ? 6.098 -1.301 2.178 1 96.62 166 GLY B C 1
ATOM 3500 O O . GLY B 1 166 ? 5.336 -2.213 2.512 1 96.62 166 GLY B O 1
ATOM 3501 N N . ALA B 1 167 ? 5.672 -0.182 1.677 1 97.44 167 ALA B N 1
ATOM 3502 C CA . ALA B 1 167 ? 4.25 0.072 1.474 1 97.44 167 ALA B CA 1
ATOM 3503 C C . ALA B 1 167 ? 3.639 -0.949 0.519 1 97.44 167 ALA B C 1
ATOM 3505 O O . ALA B 1 167 ? 2.572 -1.507 0.793 1 97.44 167 ALA B O 1
ATOM 3506 N N . ALA B 1 168 ? 4.324 -1.189 -0.555 1 97.69 168 ALA B N 1
ATOM 3507 C CA . ALA B 1 168 ? 3.83 -2.127 -1.56 1 97.69 168 ALA B CA 1
ATOM 3508 C C . ALA B 1 168 ? 3.691 -3.531 -0.978 1 97.69 168 ALA B C 1
ATOM 3510 O O . ALA B 1 168 ? 2.656 -4.18 -1.145 1 97.69 168 ALA B O 1
ATOM 3511 N N . LYS B 1 169 ? 4.715 -3.977 -0.302 1 98.25 169 LYS B N 1
ATOM 3512 C CA . LYS B 1 169 ? 4.727 -5.359 0.165 1 98.25 169 LYS B CA 1
ATOM 3513 C C . LYS B 1 169 ? 3.777 -5.547 1.345 1 98.25 169 LYS B C 1
ATOM 3515 O O . LYS B 1 169 ? 3.189 -6.621 1.511 1 98.25 169 LYS B O 1
ATOM 3520 N N . GLN B 1 170 ? 3.566 -4.531 2.146 1 98 170 GLN B N 1
ATOM 3521 C CA . GLN B 1 170 ? 2.49 -4.598 3.131 1 98 170 GLN B CA 1
ATOM 3522 C C . GLN B 1 170 ? 1.129 -4.719 2.451 1 98 170 GLN B C 1
ATOM 3524 O O . GLN B 1 170 ? 0.261 -5.457 2.918 1 98 170 GLN B O 1
ATOM 3529 N N . GLY B 1 171 ? 0.995 -3.924 1.395 1 98.31 171 GLY B N 1
ATOM 3530 C CA . GLY B 1 171 ? -0.23 -4.031 0.618 1 98.31 171 GLY B CA 1
ATOM 3531 C C . GLY B 1 171 ? -0.473 -5.426 0.077 1 98.31 171 GLY B C 1
ATOM 3532 O O . GLY B 1 171 ? -1.609 -5.906 0.067 1 98.31 171 GLY B O 1
ATOM 3533 N N . ILE B 1 172 ? 0.542 -6.109 -0.348 1 98.75 172 ILE B N 1
ATOM 3534 C CA . ILE B 1 172 ? 0.442 -7.457 -0.894 1 98.75 172 ILE B CA 1
ATOM 3535 C C . ILE B 1 172 ? 0.051 -8.438 0.213 1 98.75 172 ILE B C 1
ATOM 3537 O O . ILE B 1 172 ? -0.816 -9.289 0.017 1 98.75 172 ILE B O 1
ATOM 3541 N N . SER B 1 173 ? 0.693 -8.336 1.374 1 98.75 173 SER B N 1
ATOM 3542 C CA . SER B 1 173 ? 0.3 -9.164 2.512 1 98.75 173 SER B CA 1
ATOM 3543 C C . SER B 1 173 ? -1.167 -8.945 2.869 1 98.75 173 SER B C 1
ATOM 3545 O O . SER B 1 173 ? -1.885 -9.906 3.168 1 98.75 173 SER B O 1
ATOM 3547 N N . ASN B 1 174 ? -1.549 -7.672 2.822 1 98.44 174 ASN B N 1
ATOM 3548 C CA . ASN B 1 174 ? -2.943 -7.344 3.1 1 98.44 174 ASN B CA 1
ATOM 3549 C C . ASN B 1 174 ? -3.885 -8.016 2.1 1 98.44 174 ASN B C 1
ATOM 3551 O O . ASN B 1 174 ? -4.941 -8.516 2.479 1 98.44 174 ASN B O 1
ATOM 3555 N N . LEU B 1 175 ? -3.537 -7.977 0.868 1 98.69 175 LEU B N 1
ATOM 3556 C CA . LEU B 1 175 ? -4.375 -8.555 -0.175 1 98.69 175 LEU B CA 1
ATOM 3557 C C . LEU B 1 175 ? -4.602 -10.047 0.073 1 98.69 175 LEU B C 1
ATOM 3559 O O . LEU B 1 175 ? -5.727 -10.531 -0.044 1 98.69 175 LEU B O 1
ATOM 3563 N N . ALA B 1 176 ? -3.527 -10.789 0.421 1 98.88 176 ALA B N 1
ATOM 3564 C CA . ALA B 1 176 ? -3.65 -12.211 0.714 1 98.88 176 ALA B CA 1
ATOM 3565 C C . ALA B 1 176 ? -4.664 -12.461 1.828 1 98.88 176 ALA B C 1
ATOM 3567 O O . ALA B 1 176 ? -5.566 -13.281 1.682 1 98.88 176 ALA B O 1
ATOM 3568 N N . ARG B 1 177 ? -4.547 -11.727 2.889 1 98.69 177 ARG B N 1
ATOM 3569 C CA . ARG B 1 177 ? -5.438 -11.891 4.035 1 98.69 177 ARG B CA 1
ATOM 3570 C C . ARG B 1 177 ? -6.867 -11.5 3.682 1 98.69 177 ARG B C 1
ATOM 3572 O O . ARG B 1 177 ? -7.816 -12.188 4.055 1 98.69 177 ARG B O 1
ATOM 3579 N N . ALA B 1 178 ? -6.996 -10.398 2.975 1 98.44 178 ALA B N 1
ATOM 3580 C CA . ALA B 1 178 ? -8.305 -9.836 2.656 1 98.44 178 ALA B CA 1
ATOM 3581 C C . ALA B 1 178 ? -9.109 -10.789 1.778 1 98.44 178 ALA B C 1
ATOM 3583 O O . ALA B 1 178 ? -10.336 -10.867 1.896 1 98.44 178 ALA B O 1
ATOM 3584 N N . LEU B 1 179 ? -8.469 -11.547 0.955 1 98.75 179 LEU B N 1
ATOM 3585 C CA . LEU B 1 179 ? -9.18 -12.359 -0.027 1 98.75 179 LEU B CA 1
ATOM 3586 C C . LEU B 1 179 ? -9.336 -13.797 0.469 1 98.75 179 LEU B C 1
ATOM 3588 O O . LEU B 1 179 ? -9.812 -14.656 -0.266 1 98.75 179 LEU B O 1
ATOM 3592 N N . ALA B 1 180 ? -8.984 -14.062 1.724 1 98.56 180 ALA B N 1
ATOM 3593 C CA . ALA B 1 180 ? -9.062 -15.398 2.301 1 98.56 180 ALA B CA 1
ATOM 3594 C C . ALA B 1 180 ? -10.461 -15.984 2.15 1 98.56 180 ALA B C 1
ATOM 3596 O O . ALA B 1 180 ? -10.625 -17.156 1.813 1 98.56 180 ALA B O 1
ATOM 3597 N N . PRO B 1 181 ? -11.531 -15.188 2.248 1 98.25 181 PRO B N 1
ATOM 3598 C CA . PRO B 1 181 ? -12.883 -15.742 2.195 1 98.25 181 PRO B CA 1
ATOM 3599 C C . PRO B 1 181 ? -13.242 -16.312 0.824 1 98.25 181 PRO B C 1
ATOM 3601 O O . PRO B 1 181 ? -14.211 -17.062 0.695 1 98.25 181 PRO B O 1
ATOM 3604 N N . LEU B 1 182 ? -12.523 -16 -0.198 1 98.5 182 LEU B N 1
ATOM 3605 C CA . LEU B 1 182 ? -12.812 -16.453 -1.551 1 98.5 182 LEU B CA 1
ATOM 3606 C C . LEU B 1 182 ? -12.773 -17.984 -1.629 1 98.5 182 LEU B C 1
ATOM 3608 O O . LEU B 1 182 ? -13.43 -18.578 -2.48 1 98.5 182 LEU B O 1
ATOM 3612 N N . GLU B 1 183 ? -11.93 -18.531 -0.707 1 98.5 183 GLU B N 1
ATOM 3613 C CA . GLU B 1 183 ? -11.859 -20 -0.73 1 98.5 183 GLU B CA 1
ATOM 3614 C C . GLU B 1 183 ? -13.227 -20.625 -0.475 1 98.5 183 GLU B C 1
ATOM 3616 O O . GLU B 1 183 ? -13.656 -21.5 -1.215 1 98.5 183 GLU B O 1
ATOM 3621 N N . LYS B 1 184 ? -13.891 -20.141 0.506 1 97.94 184 LYS B N 1
ATOM 3622 C CA . LYS B 1 184 ? -15.219 -20.656 0.842 1 97.94 184 LYS B CA 1
ATOM 3623 C C . LYS B 1 184 ? -16.25 -20.25 -0.207 1 97.94 184 LYS B C 1
ATOM 3625 O O . LYS B 1 184 ? -17.156 -21.016 -0.529 1 97.94 184 LYS B O 1
ATOM 3630 N N . MET B 1 185 ? -16.062 -19.109 -0.815 1 97.56 185 MET B N 1
ATOM 3631 C CA . MET B 1 185 ? -17.078 -18.547 -1.705 1 97.56 185 MET B CA 1
ATOM 3632 C C . MET B 1 185 ? -16.984 -19.156 -3.1 1 97.56 185 MET B C 1
ATOM 3634 O O . MET B 1 185 ? -18 -19.422 -3.738 1 97.56 185 MET B O 1
ATOM 3638 N N . GLU B 1 186 ? -15.734 -19.312 -3.572 1 98.12 186 GLU B N 1
ATOM 3639 C CA . GLU B 1 186 ? -15.539 -19.641 -4.984 1 98.12 186 GLU B CA 1
ATOM 3640 C C . GLU B 1 186 ? -14.469 -20.703 -5.16 1 98.12 186 GLU B C 1
ATOM 3642 O O . GLU B 1 186 ? -14.055 -21 -6.285 1 98.12 186 GLU B O 1
ATOM 3647 N N . ASN B 1 187 ? -13.93 -21.297 -4.07 1 98.31 187 ASN B N 1
ATOM 3648 C CA . ASN B 1 187 ? -12.82 -22.25 -4.125 1 98.31 187 ASN B CA 1
ATOM 3649 C C . ASN B 1 187 ? -11.586 -21.625 -4.773 1 98.31 187 ASN B C 1
ATOM 3651 O O . ASN B 1 187 ? -10.898 -22.281 -5.559 1 98.31 187 ASN B O 1
ATOM 3655 N N . ILE B 1 188 ? -11.398 -20.375 -4.512 1 98.56 188 ILE B N 1
ATOM 3656 C CA . ILE B 1 188 ? -10.203 -19.656 -4.938 1 98.56 188 ILE B CA 1
ATOM 3657 C C . ILE B 1 188 ? -9.336 -19.328 -3.721 1 98.56 188 ILE B C 1
ATOM 3659 O O . ILE B 1 188 ? -9.766 -18.609 -2.816 1 98.56 188 ILE B O 1
ATOM 3663 N N . ARG B 1 189 ? -8.148 -19.906 -3.693 1 98.69 189 ARG B N 1
ATOM 3664 C CA . ARG B 1 189 ? -7.23 -19.688 -2.582 1 98.69 189 ARG B CA 1
ATOM 3665 C C . ARG B 1 189 ? -6.238 -18.578 -2.896 1 98.69 189 ARG B C 1
ATOM 3667 O O . ARG B 1 189 ? -5.711 -18.5 -4.008 1 98.69 189 ARG B O 1
ATOM 3674 N N . VAL B 1 190 ? -6.031 -17.672 -1.955 1 98.88 190 VAL B N 1
ATOM 3675 C CA . VAL B 1 190 ? -5.051 -16.609 -2.072 1 98.88 190 VAL B CA 1
ATOM 3676 C C . VAL B 1 190 ? -4.086 -16.656 -0.888 1 98.88 190 VAL B C 1
ATOM 3678 O O . VAL B 1 190 ? -4.516 -16.641 0.269 1 98.88 190 VAL B O 1
ATOM 3681 N N . THR B 1 191 ? -2.812 -16.781 -1.147 1 98.88 191 THR B N 1
ATOM 3682 C CA . THR B 1 191 ? -1.758 -16.781 -0.139 1 98.88 191 THR B CA 1
ATOM 3683 C C . THR B 1 191 ? -0.567 -15.953 -0.594 1 98.88 191 THR B C 1
ATOM 3685 O O . THR B 1 191 ? -0.53 -15.484 -1.733 1 98.88 191 THR B O 1
ATOM 3688 N N . ALA B 1 192 ? 0.344 -15.719 0.327 1 98.94 192 ALA B N 1
ATOM 3689 C CA . ALA B 1 192 ? 1.548 -14.961 -0.007 1 98.94 192 ALA B CA 1
ATOM 3690 C C . ALA B 1 192 ? 2.781 -15.57 0.65 1 98.94 192 ALA B C 1
ATOM 3692 O O . ALA B 1 192 ? 2.717 -16.031 1.789 1 98.94 192 ALA B O 1
ATOM 3693 N N . VAL B 1 193 ? 3.865 -15.586 -0.093 1 98.75 193 VAL B N 1
ATOM 3694 C CA . VAL B 1 193 ? 5.168 -15.867 0.501 1 98.75 193 VAL B CA 1
ATOM 3695 C C . VAL B 1 193 ? 5.855 -14.562 0.884 1 98.75 193 VAL B C 1
ATOM 3697 O O . VAL B 1 193 ? 5.711 -13.555 0.194 1 98.75 193 VAL B O 1
ATOM 3700 N N . ALA B 1 194 ? 6.52 -14.539 2.002 1 98.31 194 ALA B N 1
ATOM 3701 C CA . ALA B 1 194 ? 7.336 -13.414 2.453 1 98.31 194 ALA B CA 1
ATOM 3702 C C . ALA B 1 194 ? 8.812 -13.805 2.541 1 98.31 194 ALA B C 1
ATOM 3704 O O . ALA B 1 194 ? 9.297 -14.18 3.609 1 98.31 194 ALA B O 1
ATOM 3705 N N . PRO B 1 195 ? 9.508 -13.633 1.417 1 96.81 195 PRO B N 1
ATOM 3706 C CA . PRO B 1 195 ? 10.93 -13.984 1.42 1 96.81 195 PRO B CA 1
ATOM 3707 C C . PRO B 1 195 ? 11.773 -13.039 2.277 1 96.81 195 PRO B C 1
ATOM 3709 O O . PRO B 1 195 ? 11.453 -11.852 2.396 1 96.81 195 PRO B O 1
ATOM 3712 N N . GLY B 1 196 ? 12.781 -13.555 2.881 1 93.12 196 GLY B N 1
ATOM 3713 C CA . GLY B 1 196 ? 13.859 -12.711 3.383 1 93.12 196 GLY B CA 1
ATOM 3714 C C . GLY B 1 196 ? 14.852 -12.305 2.307 1 93.12 196 GLY B C 1
ATOM 3715 O O . GLY B 1 196 ? 14.57 -12.445 1.114 1 93.12 196 GLY B O 1
ATOM 3716 N N . PRO B 1 197 ? 15.945 -11.695 2.762 1 90.56 197 PRO B N 1
ATOM 3717 C CA . PRO B 1 197 ? 17 -11.422 1.776 1 90.56 197 PRO B CA 1
ATOM 3718 C C . PRO B 1 197 ? 17.359 -12.664 0.962 1 90.56 197 PRO B C 1
ATOM 3720 O O . PRO B 1 197 ? 17.688 -13.703 1.532 1 90.56 197 PRO B O 1
ATOM 3723 N N . THR B 1 198 ? 17.203 -12.523 -0.336 1 90.81 198 THR B N 1
ATOM 3724 C CA . THR B 1 198 ? 17.359 -13.672 -1.224 1 90.81 198 THR B CA 1
ATOM 3725 C C . THR B 1 198 ? 18.406 -13.375 -2.305 1 90.81 198 THR B C 1
ATOM 3727 O O . THR B 1 198 ? 18.391 -12.289 -2.898 1 90.81 198 THR B O 1
ATOM 3730 N N . MET B 1 199 ? 19.297 -14.336 -2.5 1 87.69 199 MET B N 1
ATOM 3731 C CA . MET B 1 199 ? 20.266 -14.219 -3.582 1 87.69 199 MET B CA 1
ATOM 3732 C C . MET B 1 199 ? 19.594 -14.414 -4.941 1 87.69 199 MET B C 1
ATOM 3734 O O . MET B 1 199 ? 19.5 -15.531 -5.438 1 87.69 199 MET B O 1
ATOM 3738 N N . SER B 1 200 ? 19.188 -13.32 -5.57 1 88.62 200 SER B N 1
ATOM 3739 C CA . SER B 1 200 ? 18.5 -13.266 -6.852 1 88.62 200 SER B CA 1
ATOM 3740 C C . SER B 1 200 ? 18.984 -12.102 -7.699 1 88.62 200 SER B C 1
ATOM 3742 O O . SER B 1 200 ? 19.656 -11.203 -7.195 1 88.62 200 SER B O 1
ATOM 3744 N N . PRO B 1 201 ? 18.734 -12.172 -9.008 1 84.25 201 PRO B N 1
ATOM 3745 C CA . PRO B 1 201 ? 19.156 -11.062 -9.859 1 84.25 201 PRO B CA 1
ATOM 3746 C C . PRO B 1 201 ? 18.641 -9.711 -9.352 1 84.25 201 PRO B C 1
ATOM 3748 O O . PRO B 1 201 ? 19.281 -8.68 -9.578 1 84.25 201 PRO B O 1
ATOM 3751 N N . LEU B 1 202 ? 17.531 -9.695 -8.672 1 79.75 202 LEU B N 1
ATOM 3752 C CA . LEU B 1 202 ? 17 -8.484 -8.062 1 79.75 202 LEU B CA 1
ATOM 3753 C C . LEU B 1 202 ? 18.047 -7.852 -7.133 1 79.75 202 LEU B C 1
ATOM 3755 O O . LEU B 1 202 ? 18.094 -6.629 -6.988 1 79.75 202 LEU B O 1
ATOM 3759 N N . MET B 1 203 ? 18.859 -8.688 -6.551 1 79.12 203 MET B N 1
ATOM 3760 C CA . MET B 1 203 ? 19.891 -8.234 -5.613 1 79.12 203 MET B CA 1
ATOM 3761 C C . MET B 1 203 ? 21.234 -8.109 -6.301 1 79.12 203 MET B C 1
ATOM 3763 O O . MET B 1 203 ? 21.812 -7.023 -6.359 1 79.12 203 MET B O 1
ATOM 3767 N N . TYR B 1 204 ? 21.719 -9.188 -7 1 79.25 204 TYR B N 1
ATOM 3768 C CA . TYR B 1 204 ? 23.141 -9.211 -7.367 1 79.25 204 TYR B CA 1
ATOM 3769 C C . TYR B 1 204 ? 23.359 -8.523 -8.703 1 79.25 204 TYR B C 1
ATOM 3771 O O . TYR B 1 204 ? 24.5 -8.234 -9.078 1 79.25 204 TYR B O 1
ATOM 3779 N N . ASP B 1 205 ? 22.266 -8.25 -9.453 1 84.56 205 ASP B N 1
ATOM 3780 C CA . ASP B 1 205 ? 22.453 -7.484 -10.68 1 84.56 205 ASP B CA 1
ATOM 3781 C C . ASP B 1 205 ? 22.453 -5.984 -10.398 1 84.56 205 ASP B C 1
ATOM 3783 O O . ASP B 1 205 ? 22.688 -5.176 -11.297 1 84.56 205 ASP B O 1
ATOM 3787 N N . HIS B 1 206 ? 22.25 -5.59 -9.117 1 81.62 206 HIS B N 1
ATOM 3788 C CA . HIS B 1 206 ? 22.141 -4.184 -8.758 1 81.62 206 HIS B CA 1
ATOM 3789 C C . HIS B 1 206 ? 23.141 -3.812 -7.672 1 81.62 206 HIS B C 1
ATOM 3791 O O . HIS B 1 206 ? 22.891 -4.047 -6.488 1 81.62 206 HIS B O 1
ATOM 3797 N N . PRO B 1 207 ? 24.188 -3.211 -8.102 1 77.69 207 PRO B N 1
ATOM 3798 C CA . PRO B 1 207 ? 25.234 -2.834 -7.152 1 77.69 207 PRO B CA 1
ATOM 3799 C C . PRO B 1 207 ? 24.703 -2.012 -5.98 1 77.69 207 PRO B C 1
ATOM 3801 O O . PRO B 1 207 ? 25.203 -2.141 -4.859 1 77.69 207 PRO B O 1
ATOM 3804 N N . GLU B 1 208 ? 23.672 -1.218 -6.195 1 78.88 208 GLU B N 1
ATOM 3805 C CA . GLU B 1 208 ? 23.125 -0.355 -5.16 1 78.88 208 GLU B CA 1
ATOM 3806 C C . GLU B 1 208 ? 22.453 -1.175 -4.059 1 78.88 208 GLU B C 1
ATOM 3808 O O . GLU B 1 208 ? 22.312 -0.705 -2.928 1 78.88 208 GLU B O 1
ATOM 3813 N N . ALA B 1 209 ? 22.141 -2.361 -4.418 1 77.25 209 ALA B N 1
ATOM 3814 C CA . ALA B 1 209 ? 21.469 -3.227 -3.461 1 77.25 209 ALA B CA 1
ATOM 3815 C C . ALA B 1 209 ? 22.453 -4.137 -2.738 1 77.25 209 ALA B C 1
ATOM 3817 O O . ALA B 1 209 ? 22.422 -4.242 -1.509 1 77.25 209 ALA B O 1
ATOM 3818 N N . ILE B 1 210 ? 23.344 -4.703 -3.418 1 79.56 210 ILE B N 1
ATOM 3819 C CA . ILE B 1 210 ? 24.188 -5.77 -2.887 1 79.56 210 ILE B CA 1
ATOM 3820 C C . ILE B 1 210 ? 25.328 -5.168 -2.07 1 79.56 210 ILE B C 1
ATOM 3822 O O . ILE B 1 210 ? 25.922 -5.848 -1.228 1 79.56 210 ILE B O 1
ATOM 3826 N N . ARG B 1 211 ? 25.625 -3.916 -2.314 1 81.62 211 ARG B N 1
ATOM 3827 C CA . ARG B 1 211 ? 26.797 -3.316 -1.672 1 81.62 211 ARG B CA 1
ATOM 3828 C C . ARG B 1 211 ? 26.609 -3.232 -0.161 1 81.62 211 ARG B C 1
ATOM 3830 O O . ARG B 1 211 ? 27.578 -3.064 0.583 1 81.62 211 ARG B O 1
ATOM 3837 N N . PHE B 1 212 ? 25.406 -3.369 0.271 1 81.12 212 PHE B N 1
ATOM 3838 C CA . PHE B 1 212 ? 25.172 -3.268 1.706 1 81.12 212 PHE B CA 1
ATOM 3839 C C . PHE B 1 212 ? 24.891 -4.641 2.309 1 81.12 212 PHE B C 1
ATOM 3841 O O . PHE B 1 212 ? 24.297 -4.746 3.385 1 81.12 212 PHE B O 1
ATOM 3848 N N . VAL B 1 213 ? 25.188 -5.641 1.562 1 83.75 213 VAL B N 1
ATOM 3849 C CA . VAL B 1 213 ? 25.078 -7.02 2.023 1 83.75 213 VAL B CA 1
ATOM 3850 C C . VAL B 1 213 ? 26.469 -7.598 2.268 1 83.75 213 VAL B C 1
ATOM 3852 O O . VAL B 1 213 ? 27.391 -7.367 1.48 1 83.75 213 VAL B O 1
ATOM 3855 N N . ASP B 1 214 ? 26.609 -8.211 3.434 1 85.56 214 ASP B N 1
ATOM 3856 C CA . ASP B 1 214 ? 27.812 -8.977 3.709 1 85.56 214 ASP B CA 1
ATOM 3857 C C . ASP B 1 214 ? 27.594 -10.469 3.48 1 85.56 214 ASP B C 1
ATOM 3859 O O . ASP B 1 214 ? 27.016 -11.148 4.328 1 85.56 214 ASP B O 1
ATOM 3863 N N . PRO B 1 215 ? 28.047 -10.93 2.408 1 76.88 215 PRO B N 1
ATOM 3864 C CA . PRO B 1 215 ? 27.75 -12.32 2.062 1 76.88 215 PRO B CA 1
ATOM 3865 C C . PRO B 1 215 ? 28.328 -13.312 3.064 1 76.88 215 PRO B C 1
ATOM 3867 O O . PRO B 1 215 ? 27.891 -14.461 3.125 1 76.88 215 PRO B O 1
ATOM 3870 N N . GLU B 1 216 ? 29.328 -12.875 3.852 1 81.88 216 GLU B N 1
ATOM 3871 C CA . GLU B 1 216 ? 29.938 -13.742 4.852 1 81.88 216 GLU B CA 1
ATOM 3872 C C . GLU B 1 216 ? 29.109 -13.773 6.133 1 81.88 216 GLU B C 1
ATOM 3874 O O . GLU B 1 216 ? 29.031 -14.812 6.801 1 81.88 216 GLU B O 1
ATOM 3879 N N . LYS B 1 217 ? 28.469 -12.719 6.324 1 84.56 217 LYS B N 1
ATOM 3880 C CA . LYS B 1 217 ? 27.75 -12.594 7.586 1 84.56 217 LYS B CA 1
ATOM 3881 C C . LYS B 1 217 ? 26.25 -12.836 7.387 1 84.56 217 LYS B C 1
ATOM 3883 O O . LYS B 1 217 ? 25.578 -13.344 8.281 1 84.56 217 LYS B O 1
ATOM 3888 N N . ASP B 1 218 ? 25.812 -12.5 6.172 1 86.5 218 ASP B N 1
ATOM 3889 C CA . ASP B 1 218 ? 24.375 -12.555 5.91 1 86.5 218 ASP B CA 1
ATOM 3890 C C . ASP B 1 218 ? 23.984 -13.883 5.27 1 86.5 218 ASP B C 1
ATOM 3892 O O . ASP B 1 218 ? 24.625 -14.32 4.309 1 86.5 218 ASP B O 1
ATOM 3896 N N . LYS B 1 219 ? 23.172 -14.57 5.969 1 83.81 219 LYS B N 1
ATOM 3897 C CA . LYS B 1 219 ? 22.641 -15.797 5.371 1 83.81 219 LYS B CA 1
ATOM 3898 C C . LYS B 1 219 ? 21.5 -15.492 4.414 1 83.81 219 LYS B C 1
ATOM 3900 O O . LYS B 1 219 ? 20.344 -15.414 4.828 1 83.81 219 LYS B O 1
ATOM 3905 N N . LEU B 1 220 ? 21.812 -15.383 3.166 1 87.75 220 LEU B N 1
ATOM 3906 C CA . LEU B 1 220 ? 20.797 -15.117 2.15 1 87.75 220 LEU B CA 1
ATOM 3907 C C . LEU B 1 220 ? 20.109 -16.406 1.722 1 87.75 220 LEU B C 1
ATOM 3909 O O . LEU B 1 220 ? 20.766 -17.453 1.563 1 87.75 220 LEU B O 1
ATOM 3913 N N . ALA B 1 221 ? 18.828 -16.359 1.56 1 90.94 221 ALA B N 1
ATOM 3914 C CA . ALA B 1 221 ? 18.078 -17.5 1.03 1 90.94 221 ALA B CA 1
ATOM 3915 C C . ALA B 1 221 ? 18.344 -17.688 -0.464 1 90.94 221 ALA B C 1
ATOM 3917 O O . ALA B 1 221 ? 18.672 -16.719 -1.162 1 90.94 221 ALA B O 1
ATOM 3918 N N . THR B 1 222 ? 18.25 -18.984 -0.902 1 93.5 222 THR B N 1
ATOM 3919 C CA . THR B 1 222 ? 18.297 -19.234 -2.338 1 93.5 222 THR B CA 1
ATOM 3920 C C . THR B 1 222 ? 16.906 -19.109 -2.949 1 93.5 222 THR B C 1
ATOM 3922 O O . THR B 1 222 ? 15.898 -19.25 -2.252 1 93.5 222 THR B O 1
ATOM 3925 N N . THR B 1 223 ? 16.859 -18.828 -4.211 1 96.31 223 THR B N 1
ATOM 3926 C CA . THR B 1 223 ? 15.57 -18.75 -4.898 1 96.31 223 THR B CA 1
ATOM 3927 C C . THR B 1 223 ? 14.836 -20.078 -4.805 1 96.31 223 THR B C 1
ATOM 3929 O O . THR B 1 223 ? 13.602 -20.109 -4.715 1 96.31 223 THR B O 1
ATOM 3932 N N . ASP B 1 224 ? 15.547 -21.203 -4.762 1 96.19 224 ASP B N 1
ATOM 3933 C CA . ASP B 1 224 ? 14.961 -22.531 -4.645 1 96.19 224 ASP B CA 1
ATOM 3934 C C . ASP B 1 224 ? 14.258 -22.703 -3.301 1 96.19 224 ASP B C 1
ATOM 3936 O O . ASP B 1 224 ? 13.188 -23.312 -3.229 1 96.19 224 ASP B O 1
ATOM 3940 N N . GLU B 1 225 ? 14.891 -22.188 -2.26 1 95.69 225 GLU B N 1
ATOM 3941 C CA . GLU B 1 225 ? 14.281 -22.25 -0.932 1 95.69 225 GLU B CA 1
ATOM 3942 C C . GLU B 1 225 ? 12.945 -21.531 -0.898 1 95.69 225 GLU B C 1
ATOM 3944 O O . GLU B 1 225 ? 11.969 -22.031 -0.343 1 95.69 225 GLU B O 1
ATOM 3949 N N . ILE B 1 226 ? 12.875 -20.391 -1.518 1 97.25 226 ILE B N 1
ATOM 3950 C CA . ILE B 1 226 ? 11.633 -19.609 -1.562 1 97.25 226 ILE B CA 1
ATOM 3951 C C . ILE B 1 226 ? 10.586 -20.375 -2.369 1 97.25 226 ILE B C 1
ATOM 3953 O O . ILE B 1 226 ? 9.43 -20.469 -1.95 1 97.25 226 ILE B O 1
ATOM 3957 N N . ALA B 1 227 ? 11 -20.953 -3.482 1 97.44 227 ALA B N 1
ATOM 3958 C CA . ALA B 1 227 ? 10.094 -21.688 -4.363 1 97.44 227 ALA B CA 1
ATOM 3959 C C . ALA B 1 227 ? 9.469 -22.875 -3.643 1 97.44 227 ALA B C 1
ATOM 3961 O O . ALA B 1 227 ? 8.297 -23.203 -3.852 1 97.44 227 ALA B O 1
ATOM 3962 N N . ARG B 1 228 ? 10.242 -23.531 -2.816 1 96.75 228 ARG B N 1
ATOM 3963 C CA . ARG B 1 228 ? 9.703 -24.656 -2.037 1 96.75 228 ARG B CA 1
ATOM 3964 C C . ARG B 1 228 ? 8.586 -24.188 -1.109 1 96.75 228 ARG B C 1
ATOM 3966 O O . ARG B 1 228 ? 7.57 -24.859 -0.956 1 96.75 228 ARG B O 1
ATOM 3973 N N . GLY B 1 229 ? 8.828 -23.047 -0.45 1 96.81 229 GLY B N 1
ATOM 3974 C CA . GLY B 1 229 ? 7.777 -22.453 0.367 1 96.81 229 GLY B CA 1
ATOM 3975 C C . GLY B 1 229 ? 6.523 -22.125 -0.423 1 96.81 229 GLY B C 1
ATOM 3976 O O . GLY B 1 229 ? 5.41 -22.375 0.041 1 96.81 229 GLY B O 1
ATOM 3977 N N . MET B 1 230 ? 6.699 -21.625 -1.655 1 98 230 MET B N 1
ATOM 3978 C CA . MET B 1 230 ? 5.582 -21.281 -2.529 1 98 230 MET B CA 1
ATOM 3979 C C . MET B 1 230 ? 4.797 -22.531 -2.922 1 98 230 MET B C 1
ATOM 3981 O O . MET B 1 230 ? 3.562 -22.531 -2.889 1 98 230 MET B O 1
ATOM 3985 N N . MET B 1 231 ? 5.512 -23.625 -3.258 1 97.75 231 MET B N 1
ATOM 3986 C CA . MET B 1 231 ? 4.859 -24.891 -3.592 1 97.75 231 MET B CA 1
ATOM 3987 C C . MET B 1 231 ? 4.059 -25.422 -2.406 1 97.75 231 MET B C 1
ATOM 3989 O O . MET B 1 231 ? 2.928 -25.875 -2.572 1 97.75 231 MET B O 1
ATOM 3993 N N . ALA B 1 232 ? 4.652 -25.297 -1.239 1 96.69 232 ALA B N 1
ATOM 3994 C CA . ALA B 1 232 ? 3.963 -25.766 -0.038 1 96.69 232 ALA B CA 1
ATOM 3995 C C . ALA B 1 232 ? 2.688 -24.953 0.206 1 96.69 232 ALA B C 1
ATOM 3997 O O . ALA B 1 232 ? 1.641 -25.531 0.525 1 96.69 232 ALA B O 1
ATOM 3998 N N . LEU B 1 233 ? 2.729 -23.656 0.035 1 96.75 233 LEU B N 1
ATOM 3999 C CA . LEU B 1 233 ? 1.576 -22.781 0.207 1 96.75 233 LEU B CA 1
ATOM 4000 C C . LEU B 1 233 ? 0.442 -23.188 -0.729 1 96.75 233 LEU B C 1
ATOM 4002 O O . LEU B 1 233 ? -0.724 -23.203 -0.326 1 96.75 233 LEU B O 1
ATOM 4006 N N . CYS B 1 234 ? 0.812 -23.516 -1.901 1 96.5 234 CYS B N 1
ATOM 4007 C CA . CYS B 1 234 ? -0.182 -23.75 -2.939 1 96.5 234 CYS B CA 1
ATOM 4008 C C . CYS B 1 234 ? -0.769 -25.156 -2.814 1 96.5 234 CYS B C 1
ATOM 4010 O O . CYS B 1 234 ? -1.961 -25.359 -3.051 1 96.5 234 CYS B O 1
ATOM 4012 N N . PHE B 1 235 ? 0.084 -26.203 -2.361 1 96.25 235 PHE B N 1
ATOM 4013 C CA . PHE B 1 235 ? -0.362 -27.547 -2.703 1 96.25 235 PHE B CA 1
ATOM 4014 C C . PHE B 1 235 ? -0.248 -28.484 -1.5 1 96.25 235 PHE B C 1
ATOM 4016 O O . PHE B 1 235 ? -0.667 -29.641 -1.562 1 96.25 235 PHE B O 1
ATOM 4023 N N . SER B 1 236 ? 0.317 -28.031 -0.375 1 94.12 236 SER B N 1
ATOM 4024 C CA . SER B 1 236 ? 0.524 -28.953 0.734 1 94.12 236 SER B CA 1
ATOM 4025 C C . SER B 1 236 ? -0.761 -29.172 1.526 1 94.12 236 SER B C 1
ATOM 4027 O O . SER B 1 236 ? -0.898 -30.172 2.244 1 94.12 236 SER B O 1
ATOM 4029 N N . GLY B 1 237 ? -1.709 -28.234 1.436 1 93.38 237 GLY B N 1
ATOM 4030 C CA . GLY B 1 237 ? -2.926 -28.281 2.23 1 93.38 237 GLY B CA 1
ATOM 4031 C C . GLY B 1 237 ? -2.703 -27.906 3.684 1 93.38 237 GLY B C 1
ATOM 4032 O O . GLY B 1 237 ? -3.65 -27.859 4.473 1 93.38 237 GLY B O 1
ATOM 4033 N N . LYS B 1 238 ? -1.534 -27.5 4.008 1 94.5 238 LYS B N 1
ATOM 4034 C CA . LYS B 1 238 ? -1.177 -27.234 5.398 1 94.5 238 LYS B CA 1
ATOM 4035 C C . LYS B 1 238 ? -1.491 -25.797 5.773 1 94.5 238 LYS B C 1
ATOM 4037 O O . LYS B 1 238 ? -1.661 -25.469 6.953 1 94.5 238 LYS B O 1
ATOM 4042 N N . PHE B 1 239 ? -1.524 -24.922 4.801 1 97.31 239 PHE B N 1
ATOM 4043 C CA . PHE B 1 239 ? -1.659 -23.484 5.07 1 97.31 239 PHE B CA 1
ATOM 4044 C C . PHE B 1 239 ? -3.02 -22.984 4.609 1 97.31 239 PHE B C 1
ATOM 4046 O O . PHE B 1 239 ? -3.369 -23.109 3.434 1 97.31 239 PHE B O 1
ATOM 4053 N N . PRO B 1 240 ? -3.762 -22.453 5.477 1 97.75 240 PRO B N 1
ATOM 4054 C CA . PRO B 1 240 ? -5.066 -21.906 5.086 1 97.75 240 PRO B CA 1
ATOM 4055 C C . PRO B 1 240 ? -4.949 -20.719 4.125 1 97.75 240 PRO B C 1
ATOM 4057 O O . PRO B 1 240 ? -3.91 -20.062 4.082 1 97.75 240 PRO B O 1
ATOM 4060 N N . ALA B 1 241 ? -6.043 -20.484 3.375 1 98.38 241 ALA B N 1
ATOM 4061 C CA . ALA B 1 241 ? -6.125 -19.266 2.578 1 98.38 241 ALA B CA 1
ATOM 4062 C C . ALA B 1 241 ? -5.887 -18.031 3.441 1 98.38 241 ALA B C 1
ATOM 4064 O O . ALA B 1 241 ? -6.27 -18 4.613 1 98.38 241 ALA B O 1
ATOM 4065 N N . GLY B 1 242 ? -5.207 -17.047 2.875 1 98.69 242 GLY B N 1
ATOM 4066 C CA . GLY B 1 242 ? -4.906 -15.82 3.602 1 98.69 242 GLY B CA 1
ATOM 4067 C C . GLY B 1 242 ? -3.555 -15.852 4.285 1 98.69 242 GLY B C 1
ATOM 4068 O O . GLY B 1 242 ? -3.082 -14.828 4.785 1 98.69 242 GLY B O 1
ATOM 4069 N N . THR B 1 243 ? -2.867 -17.016 4.258 1 98.75 243 THR B N 1
ATOM 4070 C CA . THR B 1 243 ? -1.586 -17.156 4.941 1 98.75 243 THR B CA 1
ATOM 4071 C C . THR B 1 243 ? -0.506 -16.328 4.25 1 98.75 243 THR B C 1
ATOM 4073 O O . THR B 1 243 ? -0.43 -16.297 3.02 1 98.75 243 THR B O 1
ATOM 4076 N N . VAL B 1 244 ? 0.222 -15.609 5.012 1 98.81 244 VAL B N 1
ATOM 4077 C CA . VAL B 1 244 ? 1.517 -15.055 4.625 1 98.81 244 VAL B CA 1
ATOM 4078 C C . VAL B 1 244 ? 2.639 -15.867 5.27 1 98.81 244 VAL B C 1
ATOM 4080 O O . VAL B 1 244 ? 2.766 -15.898 6.496 1 98.81 244 VAL B O 1
ATOM 4083 N N . LEU B 1 245 ? 3.426 -16.547 4.453 1 98.31 245 LEU B N 1
ATOM 4084 C CA . LEU B 1 245 ? 4.441 -17.469 4.945 1 98.31 245 LEU B CA 1
ATOM 4085 C C . LEU B 1 245 ? 5.836 -16.859 4.801 1 98.31 245 LEU B C 1
ATOM 4087 O O . LEU B 1 245 ? 6.316 -16.672 3.682 1 98.31 245 LEU B O 1
ATOM 4091 N N . GLU B 1 246 ? 6.449 -16.609 5.871 1 97.88 246 GLU B N 1
ATOM 4092 C CA . GLU B 1 246 ? 7.832 -16.141 5.875 1 97.88 246 GLU B CA 1
ATOM 4093 C C . GLU B 1 246 ? 8.805 -17.297 5.613 1 97.88 246 GLU B C 1
ATOM 4095 O O . GLU B 1 246 ? 8.75 -18.328 6.285 1 97.88 246 GLU B O 1
ATOM 4100 N N . VAL B 1 247 ? 9.617 -17.109 4.625 1 96.38 247 VAL B N 1
ATOM 4101 C CA . VAL B 1 247 ? 10.656 -18.078 4.289 1 96.38 247 VAL B CA 1
ATOM 4102 C C . VAL B 1 247 ? 12.031 -17.422 4.383 1 96.38 247 VAL B C 1
ATOM 4104 O O . VAL B 1 247 ? 12.469 -16.75 3.447 1 96.38 247 VAL B O 1
ATOM 4107 N N . THR B 1 248 ? 12.672 -17.641 5.484 1 92.06 248 THR B N 1
ATOM 4108 C CA . THR B 1 248 ? 13.992 -17.078 5.73 1 92.06 248 THR B CA 1
ATOM 4109 C C . THR B 1 248 ? 14.992 -18.188 6.078 1 92.06 248 THR B C 1
ATOM 4111 O O . THR B 1 248 ? 16.172 -17.922 6.277 1 92.06 248 THR B O 1
ATOM 4114 N N . HIS B 1 249 ? 14.461 -19.359 6.207 1 87.25 249 HIS B N 1
ATOM 4115 C CA . HIS B 1 249 ? 15.242 -20.547 6.52 1 87.25 249 HIS B CA 1
ATOM 4116 C C . HIS B 1 249 ? 14.812 -21.734 5.664 1 87.25 249 HIS B C 1
ATOM 4118 O O . HIS B 1 249 ? 13.625 -21.859 5.34 1 87.25 249 HIS B O 1
ATOM 4124 N N . PRO B 1 250 ? 15.773 -22.578 5.262 1 83.94 250 PRO B N 1
ATOM 4125 C CA . PRO B 1 250 ? 15.43 -23.688 4.383 1 83.94 250 PRO B CA 1
ATOM 4126 C C . PRO B 1 250 ? 14.422 -24.656 5.023 1 83.94 250 PRO B C 1
ATOM 4128 O O . PRO B 1 250 ? 13.594 -25.234 4.32 1 83.94 250 PRO B O 1
ATOM 4131 N N . ASP B 1 251 ? 14.438 -24.781 6.328 1 80.69 251 ASP B N 1
ATOM 4132 C CA . ASP B 1 251 ? 13.672 -25.859 6.953 1 80.69 251 ASP B CA 1
ATOM 4133 C C . ASP B 1 251 ? 12.68 -25.312 7.973 1 80.69 251 ASP B C 1
ATOM 4135 O O . ASP B 1 251 ? 11.93 -26.078 8.586 1 80.69 251 ASP B O 1
ATOM 4139 N N . HIS B 1 252 ? 12.711 -24.078 8.203 1 88 252 HIS B N 1
ATOM 4140 C CA . HIS B 1 252 ? 11.828 -23.5 9.211 1 88 252 HIS B CA 1
ATOM 4141 C C . HIS B 1 252 ? 11.125 -22.25 8.68 1 88 252 HIS B C 1
ATOM 4143 O O . HIS B 1 252 ? 11.758 -21.219 8.461 1 88 252 HIS B O 1
ATOM 4149 N N . TRP B 1 253 ? 9.82 -22.438 8.531 1 94.75 253 TRP B N 1
ATOM 4150 C CA . TRP B 1 253 ? 9 -21.328 8.031 1 94.75 253 TRP B CA 1
ATOM 4151 C C . TRP B 1 253 ? 8.055 -20.828 9.117 1 94.75 253 TRP B C 1
ATOM 4153 O O . TRP B 1 253 ? 7.781 -21.531 10.094 1 94.75 253 TRP B O 1
ATOM 4163 N N . ARG B 1 254 ? 7.668 -19.625 8.969 1 94.56 254 ARG B N 1
ATOM 4164 C CA . ARG B 1 254 ? 6.793 -19.016 9.961 1 94.56 254 ARG B CA 1
ATOM 4165 C C . ARG B 1 254 ? 5.605 -18.328 9.297 1 94.56 254 ARG B C 1
ATOM 4167 O O . ARG B 1 254 ? 5.766 -17.641 8.289 1 94.56 254 ARG B O 1
ATOM 4174 N N . GLU B 1 255 ? 4.406 -18.578 9.867 1 97.44 255 GLU B N 1
ATOM 4175 C CA . GLU B 1 255 ? 3.244 -17.812 9.43 1 97.44 255 GLU B CA 1
ATOM 4176 C C . GLU B 1 255 ? 3.246 -16.406 10.039 1 97.44 255 GLU B C 1
ATOM 4178 O O . GLU B 1 255 ? 3.389 -16.25 11.25 1 97.44 255 GLU B O 1
ATOM 4183 N N . VAL B 1 256 ? 3.168 -15.406 9.242 1 97.94 256 VAL B N 1
ATOM 4184 C CA . VAL B 1 256 ? 3.156 -14.016 9.68 1 97.94 256 VAL B CA 1
ATOM 4185 C C . VAL B 1 256 ? 1.732 -13.594 10.031 1 97.94 256 VAL B C 1
ATOM 4187 O O . VAL B 1 256 ? 0.842 -13.617 9.18 1 97.94 256 VAL B O 1
ATOM 4190 N N . SER B 1 257 ? 1.505 -13.18 11.266 1 96.69 257 SER B N 1
ATOM 4191 C CA . SER B 1 257 ? 0.181 -12.75 11.695 1 96.69 257 SER B CA 1
ATOM 4192 C C . SER B 1 257 ? 0.006 -11.242 11.539 1 96.69 257 SER B C 1
ATOM 4194 O O . SER B 1 257 ? 0.976 -10.484 11.625 1 96.69 257 SER B O 1
ATOM 4196 N N . LEU B 1 258 ? -1.241 -10.836 11.312 1 95.62 258 LEU B N 1
ATOM 4197 C CA . LEU B 1 258 ? -1.539 -9.406 11.258 1 95.62 258 LEU B CA 1
ATOM 4198 C C . LEU B 1 258 ? -1.412 -8.766 12.633 1 95.62 258 LEU B C 1
ATOM 4200 O O . LEU B 1 258 ? -0.874 -7.668 12.766 1 95.62 258 LEU B O 1
ATOM 4204 N N . LEU B 1 259 ? -1.952 -9.461 13.609 1 96 259 LEU B N 1
ATOM 4205 C CA . LEU B 1 259 ? -1.953 -8.992 14.992 1 96 259 LEU B CA 1
ATOM 4206 C C . LEU B 1 259 ? -1.06 -9.859 15.867 1 96 259 LEU B C 1
ATOM 4208 O O . LEU B 1 259 ? -0.931 -11.062 15.625 1 96 259 LEU B O 1
ATOM 4212 N N . ASN B 1 260 ? -0.416 -9.242 16.812 1 96.56 260 ASN B N 1
ATOM 4213 C CA . ASN B 1 260 ? 0.414 -9.906 17.812 1 96.56 260 ASN B CA 1
ATOM 4214 C C . ASN B 1 260 ? 1.583 -10.648 17.172 1 96.56 260 ASN B C 1
ATOM 4216 O O . ASN B 1 260 ? 2.029 -11.672 17.688 1 96.56 260 ASN B O 1
ATOM 4220 N N . ASP B 1 261 ? 1.966 -10.266 15.961 1 96.56 261 ASP B N 1
ATOM 4221 C CA . ASP B 1 261 ? 3.125 -10.883 15.328 1 96.56 261 ASP B CA 1
ATOM 4222 C C . ASP B 1 261 ? 4.426 -10.398 15.961 1 96.56 261 ASP B C 1
ATOM 4224 O O . ASP B 1 261 ? 4.645 -9.188 16.078 1 96.56 261 ASP B O 1
ATOM 4228 N N . PRO B 1 262 ? 5.336 -11.258 16.297 1 94.81 262 PRO B N 1
ATOM 4229 C CA . PRO B 1 262 ? 6.559 -10.836 16.984 1 94.81 262 PRO B CA 1
ATOM 4230 C C . PRO B 1 262 ? 7.605 -10.266 16.031 1 94.81 262 PRO B C 1
ATOM 4232 O O . PRO B 1 262 ? 8.586 -9.656 16.469 1 94.81 262 PRO B O 1
ATOM 4235 N N . GLY B 1 263 ? 7.441 -10.469 14.75 1 93.69 263 GLY B N 1
ATOM 4236 C CA . GLY B 1 263 ? 8.406 -9.969 13.781 1 93.69 263 GLY B CA 1
ATOM 4237 C C . GLY B 1 263 ? 9.211 -11.07 13.117 1 93.69 263 GLY B C 1
ATOM 4238 O O . GLY B 1 263 ? 9.078 -12.242 13.469 1 93.69 263 GLY B O 1
ATOM 4239 N N . PRO B 1 264 ? 9.961 -10.648 12.164 1 91.31 264 PRO B N 1
ATOM 4240 C CA . PRO B 1 264 ? 10.664 -11.656 11.367 1 91.31 264 PRO B CA 1
ATOM 4241 C C . PRO B 1 264 ? 11.797 -12.336 12.141 1 91.31 264 PRO B C 1
ATOM 4243 O O . PRO B 1 264 ? 12.266 -11.805 13.148 1 91.31 264 PRO B O 1
ATOM 4246 N N . GLY B 1 265 ? 12.188 -13.477 11.617 1 83.5 265 GLY B N 1
ATOM 4247 C CA . GLY B 1 265 ? 13.266 -14.242 12.227 1 83.5 265 GLY B CA 1
ATOM 4248 C C . GLY B 1 265 ? 14.633 -13.641 11.977 1 83.5 265 GLY B C 1
ATOM 4249 O O . GLY B 1 265 ? 14.75 -12.555 11.398 1 83.5 265 GLY B O 1
ATOM 4250 N N . ALA B 1 266 ? 15.656 -14.281 12.461 1 77.12 266 ALA B N 1
ATOM 4251 C CA . ALA B 1 266 ? 17.016 -13.742 12.508 1 77.12 266 ALA B CA 1
ATOM 4252 C C . ALA B 1 266 ? 17.562 -13.508 11.102 1 77.12 266 ALA B C 1
ATOM 4254 O O . ALA B 1 266 ? 18.281 -12.531 10.859 1 77.12 266 ALA B O 1
ATOM 4255 N N . HIS B 1 267 ? 17.156 -14.312 10.109 1 82.06 267 HIS B N 1
ATOM 4256 C CA . HIS B 1 267 ? 17.766 -14.234 8.781 1 82.06 267 HIS B CA 1
ATOM 4257 C C . HIS B 1 267 ? 17.016 -13.242 7.895 1 82.06 267 HIS B C 1
ATOM 4259 O O . HIS B 1 267 ? 17.312 -13.117 6.703 1 82.06 267 HIS B O 1
ATOM 4265 N N . ALA B 1 268 ? 16.219 -12.492 8.578 1 85.75 268 ALA B N 1
ATOM 4266 C CA . ALA B 1 268 ? 15.43 -11.516 7.82 1 85.75 268 ALA B CA 1
ATOM 4267 C C . ALA B 1 268 ? 16.172 -10.188 7.719 1 85.75 268 ALA B C 1
ATOM 4269 O O . ALA B 1 268 ? 15.734 -9.281 7.004 1 85.75 268 ALA B O 1
ATOM 4270 N N . PHE B 1 269 ? 17.297 -10.039 8.336 1 81.5 269 PHE B N 1
ATOM 4271 C CA . PHE B 1 269 ? 18.047 -8.789 8.375 1 81.5 269 PHE B CA 1
ATOM 4272 C C . PHE B 1 269 ? 19.438 -8.977 7.777 1 81.5 269 PHE B C 1
ATOM 4274 O O . PHE B 1 269 ? 20.078 -10.016 7.984 1 81.5 269 PHE B O 1
ATOM 4281 N N . THR B 1 270 ? 19.781 -7.953 6.977 1 84.19 270 THR B N 1
ATOM 4282 C CA . THR B 1 270 ? 21.172 -7.941 6.504 1 84.19 270 THR B CA 1
ATOM 4283 C C . THR B 1 270 ? 22.031 -7.051 7.391 1 84.19 270 THR B C 1
ATOM 4285 O O . THR B 1 270 ? 21.562 -6.027 7.895 1 84.19 270 THR B O 1
ATOM 4288 N N . SER B 1 271 ? 23.312 -7.316 7.527 1 81.44 271 SER B N 1
ATOM 4289 C CA . SER B 1 271 ? 24.172 -6.742 8.555 1 81.44 271 SER B CA 1
ATOM 4290 C C . SER B 1 271 ? 24.547 -5.305 8.219 1 81.44 271 SER B C 1
ATOM 4292 O O . SER B 1 271 ? 24.875 -4.52 9.109 1 81.44 271 SER B O 1
ATOM 4294 N N . ARG B 1 272 ? 24.531 -4.922 6.988 1 83.12 272 ARG B N 1
ATOM 4295 C CA . ARG B 1 272 ? 25.016 -3.602 6.598 1 83.12 272 ARG B CA 1
ATOM 4296 C C . ARG B 1 272 ? 23.891 -2.754 6.016 1 83.12 272 ARG B C 1
ATOM 4298 O O . ARG B 1 272 ? 24.141 -1.755 5.336 1 83.12 272 ARG B O 1
ATOM 4305 N N . LYS B 1 273 ? 22.719 -3.178 6.246 1 82.38 273 LYS B N 1
ATOM 4306 C CA . LYS B 1 273 ? 21.594 -2.457 5.664 1 82.38 273 LYS B CA 1
ATOM 4307 C C . LYS B 1 273 ? 21.562 -1.003 6.125 1 82.38 273 LYS B C 1
ATOM 4309 O O . LYS B 1 273 ? 21.297 -0.098 5.332 1 82.38 273 LYS B O 1
ATOM 4314 N N . ASP B 1 274 ? 21.844 -0.805 7.367 1 83.44 274 ASP B N 1
ATOM 4315 C CA . ASP B 1 274 ? 21.766 0.538 7.938 1 83.44 274 ASP B CA 1
ATOM 4316 C C . ASP B 1 274 ? 22.797 1.462 7.301 1 83.44 274 ASP B C 1
ATOM 4318 O O . ASP B 1 274 ? 22.641 2.686 7.32 1 83.44 274 ASP B O 1
ATOM 4322 N N . ASP B 1 275 ? 23.812 0.835 6.699 1 88.19 275 ASP B N 1
ATOM 4323 C CA . ASP B 1 275 ? 24.828 1.63 6.008 1 88.19 275 ASP B CA 1
ATOM 4324 C C . ASP B 1 275 ? 24.234 2.332 4.789 1 88.19 275 ASP B C 1
ATOM 4326 O O . ASP B 1 275 ? 24.797 3.312 4.297 1 88.19 275 ASP B O 1
ATOM 4330 N N . ALA B 1 276 ? 23.156 1.83 4.391 1 88.12 276 ALA B N 1
ATOM 4331 C CA . ALA B 1 276 ? 22.547 2.385 3.188 1 88.12 276 ALA B CA 1
ATOM 4332 C C . ALA B 1 276 ? 21.938 3.76 3.465 1 88.12 276 ALA B C 1
ATOM 4334 O O . ALA B 1 276 ? 21.531 4.461 2.539 1 88.12 276 ALA B O 1
ATOM 4335 N N . ILE B 1 277 ? 22.031 4.223 4.707 1 92.62 277 ILE B N 1
ATOM 4336 C CA . ILE B 1 277 ? 21.516 5.535 5.102 1 92.62 277 ILE B CA 1
ATOM 4337 C C . ILE B 1 277 ? 22.297 6.629 4.363 1 92.62 277 ILE B C 1
ATOM 4339 O O . ILE B 1 277 ? 21.781 7.742 4.191 1 92.62 277 ILE B O 1
ATOM 4343 N N . VAL B 1 278 ? 23.469 6.34 3.881 1 92.38 278 VAL B N 1
ATOM 4344 C CA . VAL B 1 278 ? 24.312 7.305 3.182 1 92.38 278 VAL B CA 1
ATOM 4345 C C . VAL B 1 278 ? 23.609 7.777 1.91 1 92.38 278 VAL B C 1
ATOM 4347 O O . VAL B 1 278 ? 23.781 8.922 1.484 1 92.38 278 VAL B O 1
ATOM 4350 N N . ASP B 1 279 ? 22.828 6.922 1.314 1 91.19 279 ASP B N 1
ATOM 4351 C CA . ASP B 1 279 ? 22.109 7.301 0.099 1 91.19 279 ASP B CA 1
ATOM 4352 C C . ASP B 1 279 ? 21 8.297 0.406 1 91.19 279 ASP B C 1
ATOM 4354 O O . ASP B 1 279 ? 20.719 9.195 -0.395 1 91.19 279 ASP B O 1
ATOM 4358 N N . VAL B 1 280 ? 20.328 8.141 1.556 1 94 280 VAL B N 1
ATOM 4359 C CA . VAL B 1 280 ? 19.297 9.086 1.999 1 94 280 VAL B CA 1
ATOM 4360 C C . VAL B 1 280 ? 19.938 10.43 2.318 1 94 280 VAL B C 1
ATOM 4362 O O . VAL B 1 280 ? 19.438 11.477 1.908 1 94 280 VAL B O 1
ATOM 4365 N N . ILE B 1 281 ? 21.078 10.367 2.98 1 95.56 281 ILE B N 1
ATOM 4366 C CA . ILE B 1 281 ? 21.812 11.578 3.32 1 95.56 281 ILE B CA 1
ATOM 4367 C C . ILE B 1 281 ? 22.203 12.32 2.043 1 95.56 281 ILE B C 1
ATOM 4369 O O . ILE B 1 281 ? 22.062 13.539 1.948 1 95.56 281 ILE B O 1
ATOM 4373 N N . ALA B 1 282 ? 22.656 11.562 1.055 1 93.94 282 ALA B N 1
ATOM 4374 C CA . ALA B 1 282 ? 23.047 12.164 -0.217 1 93.94 282 ALA B CA 1
ATOM 4375 C C . ALA B 1 282 ? 21.859 12.844 -0.895 1 93.94 282 ALA B C 1
ATOM 4377 O O . ALA B 1 282 ? 22 13.922 -1.471 1 93.94 282 ALA B O 1
ATOM 4378 N N . ALA B 1 283 ? 20.75 12.227 -0.835 1 92.81 283 ALA B N 1
ATOM 4379 C CA . ALA B 1 283 ? 19.547 12.789 -1.436 1 92.81 283 ALA B CA 1
ATOM 4380 C C . ALA B 1 283 ? 19.141 14.086 -0.74 1 92.81 283 ALA B C 1
ATOM 4382 O O . ALA B 1 283 ? 18.766 15.062 -1.396 1 92.81 283 ALA B O 1
ATOM 4383 N N . LEU B 1 284 ? 19.172 14.117 0.559 1 95 284 LEU B N 1
ATOM 4384 C CA . LEU B 1 284 ? 18.844 15.305 1.339 1 95 284 LEU B CA 1
ATOM 4385 C C . LEU B 1 284 ? 19.844 16.422 1.062 1 95 284 LEU B C 1
ATOM 4387 O O . LEU B 1 284 ? 19.469 17.594 0.979 1 95 284 LEU B O 1
ATOM 4391 N N . ASP B 1 285 ? 21.094 16.016 0.903 1 95.25 285 ASP B N 1
ATOM 4392 C CA . ASP B 1 285 ? 22.109 17 0.548 1 95.25 285 ASP B CA 1
ATOM 4393 C C . ASP B 1 285 ? 21.828 17.609 -0.825 1 95.25 285 ASP B C 1
ATOM 4395 O O . ASP B 1 285 ? 22.016 18.812 -1.025 1 95.25 285 ASP B O 1
ATOM 4399 N N . ASP B 1 286 ? 21.438 16.781 -1.72 1 93.06 286 ASP B N 1
ATOM 4400 C CA . ASP B 1 286 ? 21.062 17.281 -3.043 1 93.06 286 ASP B CA 1
ATOM 4401 C C . ASP B 1 286 ? 19.891 18.25 -2.959 1 93.06 286 ASP B C 1
ATOM 4403 O O . ASP B 1 286 ? 19.844 19.25 -3.672 1 93.06 286 ASP B O 1
ATOM 4407 N N . ASP B 1 287 ? 18.891 17.891 -2.162 1 91.44 287 ASP B N 1
ATOM 4408 C CA . ASP B 1 287 ? 17.75 18.781 -1.947 1 91.44 287 ASP B CA 1
ATOM 4409 C C . ASP B 1 287 ? 18.203 20.141 -1.435 1 91.44 287 ASP B C 1
ATOM 4411 O O . ASP B 1 287 ? 17.688 21.172 -1.875 1 91.44 287 ASP B O 1
ATOM 4415 N N . ARG B 1 288 ? 19.078 20.125 -0.541 1 92.5 288 ARG B N 1
ATOM 4416 C CA . ARG B 1 288 ? 19.594 21.359 0.06 1 92.5 288 ARG B CA 1
ATOM 4417 C C . ARG B 1 288 ? 20.297 22.219 -0.977 1 92.5 288 ARG B C 1
ATOM 4419 O O . ARG B 1 288 ? 20.219 23.438 -0.941 1 92.5 288 ARG B O 1
ATOM 4426 N N . ALA B 1 289 ? 20.938 21.578 -1.911 1 89 289 ALA B N 1
ATOM 4427 C CA . ALA B 1 289 ? 21.766 22.281 -2.895 1 89 289 ALA B CA 1
ATOM 4428 C C . ALA B 1 289 ? 20.906 22.891 -3.996 1 89 289 ALA B C 1
ATOM 4430 O O . ALA B 1 289 ? 21.312 23.844 -4.656 1 89 289 ALA B O 1
ATOM 4431 N N . ARG B 1 290 ? 19.828 22.359 -4.359 1 77 290 ARG B N 1
ATOM 4432 C CA . ARG B 1 290 ? 18.969 22.875 -5.422 1 77 290 ARG B CA 1
ATOM 4433 C C . ARG B 1 290 ? 18.484 24.281 -5.109 1 77 290 ARG B C 1
ATOM 4435 O O . ARG B 1 290 ? 18.125 25.031 -6.012 1 77 290 ARG B O 1
ATOM 4442 N N . ASN B 1 291 ? 18.219 24.75 -3.859 1 60.56 291 ASN B N 1
ATOM 4443 C CA . ASN B 1 291 ? 17.828 26.109 -3.461 1 60.56 291 ASN B CA 1
ATOM 4444 C C . ASN B 1 291 ? 18.953 27.094 -3.68 1 60.56 291 ASN B C 1
ATOM 4446 O O . ASN B 1 291 ? 18.812 28.297 -3.402 1 60.56 291 ASN B O 1
ATOM 4450 N N . ARG B 1 292 ? 20.344 26.453 -3.982 1 44.5 292 ARG B N 1
ATOM 4451 C CA . ARG B 1 292 ? 21.453 27.375 -4.199 1 44.5 292 ARG B CA 1
ATOM 4452 C C . ARG B 1 292 ? 21.641 27.656 -5.688 1 44.5 292 ARG B C 1
ATOM 4454 O O . ARG B 1 292 ? 21.484 26.766 -6.52 1 44.5 292 ARG B O 1
#

Radius of gyration: 24.18 Å; Cα contacts (8 Å, |Δi|>4): 1279; chains: 2; bounding box: 58×78×57 Å

InterPro domains:
  IPR002347 Short-chain dehydrogenase/reductase SDR [PF00106] (10-203)
  IPR002347 Short-chain dehydrogenase/reductase SDR [PR00081] (10-27)
  IPR002347 Short-chain dehydrogenase/reductase SDR [PR00081] (89-100)
  IPR002347 Short-chain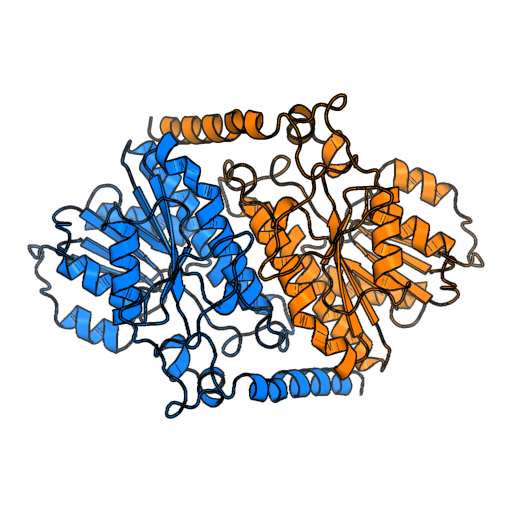 dehydrogenase/reductase SDR [PR00081] (139-155)
  IPR002347 Short-chain dehydrogenase/reductase SDR [PR00081] (165-184)
  IPR002347 Short-chain dehydrogenase/reductase SDR [PR00081] (186-203)
  IPR020904 Short-chain dehydrogenase/reductase, conserved site [PS00061] (152-180)
  IPR036291 NAD(P)-binding domain superfamily [SSF51735] (4-250)